Protein AF-0000000087153901 (afdb_homodimer)

Sequence (730 aa):
MIDLRRLDHVTASLGDVVLDPAGWPSFMDQVCTAVGATGAAMLQSDVRTEDIPRTDSITDYFTRIYFPTNLHRTDIRAARGVPLMIAGTTVITDGDLFESEAEMLRDPLYATLGEFGLKWFAGVGFHAGPALWALTIQRSPKEGMFEADEIKALARISGRLTEAATLSTVAGRAALSGVTSALDLIQVAAIAVGRFGAIIGMNSQAEACLGPELAIRNNRLTLRDRQANADLTRLIDQLAHTSDLQPLPSSPIVVRRIDKRPIVIQMQPVLPAARSPFLGARAILLIRDLEGNPAFDQALLAATFELTPAQARLATRLARGDSVEDAAVQAGVALATARNQLKAIFQKTGTHRQAELVALLHKVKMIDLRRLDHVTASLGDVVLDPAGWPSFMDQVCTAVGATGAAMLQSDVRTEDIPRTDSITDYFTRIYFPTNLHRTDIRAARGVPLMIAGTTVITDGDLFESEAEMLRDPLYATLGEFGLKWFAGVGFHAGPALWALTIQRSPKEGMFEADEIKALARISGRLTEAATLSTVAGRAALSGVTSALDLIQVAAIAVGRFGAIIGMNSQAEACLGPELAIRNNRLTLRDRQANADLTRLIDQLAHTSDLQPLPSSPIVVRRIDKRPIVIQMQPVLPAARSPFLGARAILLIRDLEGNPAFDQALLAATFELTPAQARLATRLARGDSVEDAAVQAGVALATARNQLKAIFQKTGTHRQAELVALLHKVK

Nearest PDB structures (foldseek):
  7dwm-assembly1_A  TM=3.932E-01  e=4.655E-05  Hapunavirus VP882
  3p7n-assembly2_B  TM=3.326E-01  e=1.677E-04  Erythrobacter litoralis HTCC2594
  3qp5-assembly2_D  TM=5.083E-01  e=2.971E-02  Chromobacterium violaceum
  3qp5-assembly1_B  TM=5.004E-01  e=3.647E-02  Chromobacterium violaceum
  4r70-assembly1_B  TM=3.795E-01  e=4.041E-02  Rhodopseudomonas palustris CGA009

Secondary structure (DSSP, 8-state):
---HHHHHHHHHTHHHHHS-TTHHHHHHHHHHHHHT-SEEEEEESS---TT--B-GGGHHHIIIIITTTTGGGS-HHHHHHHHHHHTT-SEEEHHHH-S-HHHHHHSHHHHHHGGGT--EEEEEEEEETTEEEEEEEEE-TTT-PPPHHHHHHHHHHHHHHHHHHHHHHHHHHHHHHHHHHHHHHTT-EEEEEETTSBEEEE-HHHHHH-SSSEEEETTEEEESSHHHHHHHHHHHHHHHHS-TTSPPP-PPEEE--SSSPPEEEEEEEPPGGG--TTT-EEEEEEEEETTSPPPP-HHHHHHHHT--HHHHHHHHHHHTT--HHHHHHHHT--HHHHHHHHHHHHHHHT--SHHHHHHHHHHH-/---HHHHHHHHHTHHHHHS-TTHHHHHHHHHHHHHT-SEEEEEESS---TT--B-GGGHHHIIIIITTTTGGGS-HHHHHHHHHHHTT-SEEEHHHH-S-HHHHHHSHHHHHHGGGT--EEEEEEEEETTEEEEEEEEE-TTT-PPPHHHHHHHHHHHHHHHHHHHHHHHHHHHHHHHHHHHHHHTT-EEEEEETTSBEEEE-HHHHHH-SSSEEEETTEEEESSHHHHHHHHHHHHHHHHS-TTSPPP-PPEEE--SSSPPEEEEEEEPPGGG--TTT-EEEEEEEEETTS-PPP-HHHHHHHHT--HHHHHHHHHHHTT--HHHHHHHHT--HHHHHHHHHHHHHHHT--SHHHHHHHHHHH-

pLDDT: mean 89.73, std 8.08, range [58.38, 97.88]

Structure (mmCIF, N/CA/C/O backbone):
data_AF-0000000087153901-model_v1
#
loop_
_entity.id
_entity.type
_entity.pdbx_description
1 polymer 'HTH luxR-type domain-containing protein'
#
loop_
_atom_site.group_PDB
_atom_site.id
_atom_site.type_symbol
_atom_site.label_atom_id
_atom_site.label_alt_id
_atom_site.label_comp_id
_atom_site.label_asym_id
_atom_site.label_entity_id
_atom_site.label_seq_id
_atom_site.pdbx_PDB_ins_code
_atom_site.Cartn_x
_atom_site.Cartn_y
_atom_site.Cartn_z
_atom_site.occupancy
_atom_site.B_iso_or_equiv
_atom_site.auth_seq_id
_atom_site.auth_comp_id
_atom_site.auth_asym_id
_atom_site.auth_atom_id
_atom_site.pdbx_PDB_model_num
ATOM 1 N N . MET A 1 1 ? 35.969 -23.047 -0.245 1 71.69 1 MET A N 1
ATOM 2 C CA . MET A 1 1 ? 35.125 -24.094 -0.832 1 71.69 1 MET A CA 1
ATOM 3 C C . MET A 1 1 ? 33.656 -23.766 -0.67 1 71.69 1 MET A C 1
ATOM 5 O O . MET A 1 1 ? 33.25 -23.156 0.326 1 71.69 1 MET A O 1
ATOM 9 N N . ILE A 1 2 ? 33 -23.953 -1.735 1 83.88 2 ILE A N 1
ATOM 10 C CA . ILE A 1 2 ? 31.578 -23.656 -1.768 1 83.88 2 ILE A CA 1
ATOM 11 C C . ILE A 1 2 ? 30.828 -24.594 -0.84 1 83.88 2 ILE A C 1
ATOM 13 O O . ILE A 1 2 ? 31.125 -25.797 -0.781 1 83.88 2 ILE A O 1
ATOM 17 N N . ASP A 1 3 ? 30.141 -24.125 0.09 1 89.25 3 ASP A N 1
ATOM 18 C CA . ASP A 1 3 ? 29.203 -24.875 0.924 1 89.25 3 ASP A CA 1
ATOM 19 C C . ASP A 1 3 ? 27.812 -24.953 0.268 1 89.25 3 ASP A C 1
ATOM 21 O O . ASP A 1 3 ? 26.984 -24.078 0.474 1 89.25 3 ASP A O 1
ATOM 25 N N . LEU A 1 4 ? 27.562 -26.047 -0.431 1 86.19 4 LEU A N 1
ATOM 26 C CA . LEU A 1 4 ? 26.359 -26.188 -1.247 1 86.19 4 LEU A CA 1
ATOM 27 C C . LEU A 1 4 ? 25.109 -26.25 -0.373 1 86.19 4 LEU A C 1
ATOM 29 O O . LEU A 1 4 ? 24.062 -25.719 -0.75 1 86.19 4 LEU A O 1
ATOM 33 N N . ARG A 1 5 ? 25.25 -26.891 0.709 1 84.31 5 ARG A N 1
ATOM 34 C CA . ARG A 1 5 ? 24.109 -26.984 1.618 1 84.31 5 ARG A CA 1
ATOM 35 C C . ARG A 1 5 ? 23.688 -25.625 2.129 1 84.31 5 ARG A C 1
ATOM 37 O O . ARG A 1 5 ? 22.5 -25.312 2.191 1 84.31 5 ARG A O 1
ATOM 44 N N . ARG A 1 6 ? 24.656 -24.969 2.516 1 87.62 6 ARG A N 1
ATOM 45 C CA . ARG A 1 6 ? 24.375 -23.609 2.994 1 87.62 6 ARG A CA 1
ATOM 46 C C . ARG A 1 6 ? 23.766 -22.75 1.892 1 87.62 6 ARG A C 1
ATOM 48 O O . ARG A 1 6 ? 22.844 -21.969 2.145 1 87.62 6 ARG A O 1
ATOM 55 N N . LEU A 1 7 ? 24.25 -22.906 0.725 1 87.94 7 LEU A N 1
ATOM 56 C CA . LEU A 1 7 ? 23.75 -22.125 -0.398 1 87.94 7 LEU A CA 1
ATOM 57 C C . LEU A 1 7 ? 22.281 -22.469 -0.684 1 87.94 7 LEU A C 1
ATOM 59 O O . LEU A 1 7 ? 21.469 -21.578 -0.912 1 87.94 7 LEU A O 1
ATOM 63 N N . ASP A 1 8 ? 22.031 -23.734 -0.591 1 84.06 8 ASP A N 1
ATOM 64 C CA . ASP A 1 8 ? 20.656 -24.188 -0.802 1 84.06 8 ASP A CA 1
ATOM 65 C C . ASP A 1 8 ? 19.719 -23.625 0.273 1 84.06 8 ASP A C 1
ATOM 67 O O . ASP A 1 8 ? 18.594 -23.203 -0.025 1 84.06 8 ASP A O 1
ATOM 71 N N . HIS A 1 9 ? 20.188 -23.641 1.447 1 82.81 9 HIS A N 1
ATOM 72 C CA . HIS A 1 9 ? 19.406 -23.109 2.564 1 82.81 9 HIS A CA 1
ATOM 73 C C . HIS A 1 9 ? 19.125 -21.625 2.396 1 82.81 9 HIS A C 1
ATOM 75 O O . HIS A 1 9 ? 18 -21.172 2.602 1 82.81 9 HIS A O 1
ATOM 81 N N . VAL A 1 10 ? 20.109 -20.938 2.02 1 85.81 10 VAL A N 1
ATOM 82 C CA . VAL A 1 10 ? 19.969 -19.484 1.846 1 85.81 10 VAL A CA 1
ATOM 83 C C . VAL A 1 10 ? 19 -19.188 0.701 1 85.81 10 VAL A C 1
ATOM 85 O O . VAL A 1 10 ? 18.172 -18.297 0.799 1 85.81 10 VAL A O 1
ATOM 88 N N . THR A 1 11 ? 19.078 -19.969 -0.305 1 83.62 11 THR A N 1
ATOM 89 C CA . THR A 1 11 ? 18.203 -19.781 -1.466 1 83.62 11 THR A CA 1
ATOM 90 C C . THR A 1 11 ? 16.75 -20.047 -1.107 1 83.62 11 THR A C 1
ATOM 92 O O . THR A 1 11 ? 15.852 -19.359 -1.578 1 83.62 11 THR A O 1
ATOM 95 N N . ALA A 1 12 ? 16.641 -20.969 -0.243 1 75.62 12 ALA A N 1
ATOM 96 C CA . ALA A 1 12 ? 15.289 -21.312 0.2 1 75.62 12 ALA A CA 1
ATOM 97 C C . ALA A 1 12 ? 14.672 -20.188 1.026 1 75.62 12 ALA A C 1
ATOM 99 O O . ALA A 1 12 ? 13.445 -20.047 1.067 1 75.62 12 ALA A O 1
ATOM 100 N N . SER A 1 13 ? 15.477 -19.344 1.593 1 78.19 13 SER A N 1
ATOM 101 C CA . SER A 1 13 ? 15 -18.297 2.479 1 78.19 13 SER A CA 1
ATOM 102 C C . SER A 1 13 ? 14.633 -17.031 1.693 1 78.19 13 SER A C 1
ATOM 104 O O . SER A 1 13 ? 14.164 -16.047 2.27 1 78.19 13 SER A O 1
ATOM 106 N N . LEU A 1 14 ? 14.797 -17.062 0.43 1 80.38 14 LEU A N 1
ATOM 107 C CA . LEU A 1 14 ? 14.531 -15.898 -0.416 1 80.38 14 LEU A CA 1
ATOM 108 C C . LEU A 1 14 ? 13.07 -15.469 -0.297 1 80.38 14 LEU A C 1
ATOM 110 O O . LEU A 1 14 ? 12.758 -14.289 -0.449 1 80.38 14 LEU A O 1
ATOM 114 N N . GLY A 1 15 ? 12.203 -16.391 -0.032 1 71.12 15 GLY A N 1
ATOM 115 C CA . GLY A 1 15 ? 10.797 -16.062 0.14 1 71.12 15 GLY A CA 1
ATOM 116 C C . GLY A 1 15 ? 10.547 -15.07 1.255 1 71.12 15 GLY A C 1
ATOM 117 O O . GLY A 1 15 ? 9.688 -14.195 1.133 1 71.12 15 GLY A O 1
ATOM 118 N N . ASP A 1 16 ? 11.43 -15.078 2.256 1 71.06 16 ASP A N 1
ATOM 119 C CA . ASP A 1 16 ? 11.258 -14.227 3.432 1 71.06 16 ASP A CA 1
ATOM 120 C C . ASP A 1 16 ? 11.656 -12.781 3.125 1 71.06 16 ASP A C 1
ATOM 122 O O . ASP A 1 16 ? 11.164 -11.852 3.76 1 71.06 16 ASP A O 1
ATOM 126 N N . VAL A 1 17 ? 12.492 -12.633 2.197 1 77.62 17 VAL A N 1
ATOM 127 C CA . VAL A 1 17 ? 13.039 -11.305 1.948 1 77.62 17 VAL A CA 1
ATOM 128 C C . VAL A 1 17 ? 12.156 -10.555 0.957 1 77.62 17 VAL A C 1
ATOM 130 O O . VAL A 1 17 ? 12.266 -9.336 0.811 1 77.62 17 VAL A O 1
ATOM 133 N N . VAL A 1 18 ? 11.234 -11.258 0.365 1 75.25 18 VAL A N 1
ATOM 134 C CA . VAL A 1 18 ? 10.344 -10.648 -0.614 1 75.25 18 VAL A CA 1
ATOM 135 C C . VAL A 1 18 ? 9.531 -9.531 0.046 1 75.25 18 VAL A C 1
ATOM 137 O O . VAL A 1 18 ? 9.391 -8.445 -0.517 1 75.25 18 VAL A O 1
ATOM 140 N N . LEU A 1 19 ? 9.102 -9.781 1.232 1 71 19 LEU A N 1
ATOM 141 C CA . LEU A 1 19 ? 8.203 -8.82 1.868 1 71 19 LEU A CA 1
ATOM 142 C C . LEU A 1 19 ? 8.969 -7.871 2.779 1 71 19 LEU A C 1
ATOM 144 O O . LEU A 1 19 ? 8.391 -6.938 3.34 1 71 19 LEU A O 1
ATOM 148 N N . ASP A 1 20 ? 10.273 -8.172 2.9 1 75.5 20 ASP A N 1
ATOM 149 C CA . ASP A 1 20 ? 11.117 -7.312 3.723 1 75.5 20 ASP A CA 1
ATOM 150 C C . ASP A 1 20 ? 12.391 -6.914 2.977 1 75.5 20 ASP A C 1
ATOM 152 O O . ASP A 1 20 ? 13.414 -7.59 3.088 1 75.5 20 ASP A O 1
ATOM 156 N N . PRO A 1 21 ? 12.344 -5.852 2.408 1 71.31 21 PRO A N 1
ATOM 157 C CA . PRO A 1 21 ? 13.492 -5.426 1.606 1 71.31 21 PRO A CA 1
ATOM 158 C C . PRO A 1 21 ? 14.773 -5.305 2.43 1 71.31 21 PRO A C 1
ATOM 160 O O . PRO A 1 21 ? 15.875 -5.406 1.883 1 71.31 21 PRO A O 1
ATOM 163 N N . ALA A 1 22 ? 14.625 -5.145 3.686 1 74.56 22 ALA A N 1
ATOM 164 C CA . ALA A 1 22 ? 15.797 -4.984 4.539 1 74.56 22 ALA A CA 1
ATOM 165 C C . ALA A 1 22 ? 16.562 -6.293 4.668 1 74.56 22 ALA A C 1
ATOM 167 O O . ALA A 1 22 ? 17.719 -6.305 5.121 1 74.56 22 ALA A O 1
ATOM 168 N N . GLY A 1 23 ? 16 -7.32 4.227 1 82 23 GLY A N 1
ATOM 169 C CA . GLY A 1 23 ? 16.625 -8.625 4.352 1 82 23 GLY A CA 1
ATOM 170 C C . GLY A 1 23 ? 17.594 -8.938 3.229 1 82 23 GLY A C 1
ATOM 171 O O . GLY A 1 23 ? 18.375 -9.883 3.32 1 82 23 GLY A O 1
ATOM 172 N N . TRP A 1 24 ? 17.656 -8.172 2.203 1 85 24 TRP A N 1
ATOM 173 C CA . TRP A 1 24 ? 18.453 -8.484 1.013 1 85 24 TRP A CA 1
ATOM 174 C C . TRP A 1 24 ? 19.938 -8.445 1.316 1 85 24 TRP A C 1
ATOM 176 O O . TRP A 1 24 ? 20.688 -9.344 0.926 1 85 24 TRP A O 1
ATOM 186 N N . PRO A 1 25 ? 20.438 -7.43 2.092 1 85.81 25 PRO A N 1
ATOM 187 C CA . PRO A 1 25 ? 21.859 -7.457 2.436 1 85.81 25 PRO A CA 1
ATOM 188 C C . PRO A 1 25 ? 22.25 -8.703 3.225 1 85.81 25 PRO A C 1
ATOM 190 O O . PRO A 1 25 ? 23.297 -9.305 2.961 1 85.81 25 PRO A O 1
ATOM 193 N N . SER A 1 26 ? 21.375 -9.047 4.141 1 88.38 26 SER A N 1
ATOM 194 C CA . SER A 1 26 ? 21.641 -10.25 4.922 1 88.38 26 SER A CA 1
ATOM 195 C C . SER A 1 26 ? 21.641 -11.492 4.035 1 88.38 26 SER A C 1
ATOM 197 O O . SER A 1 26 ? 22.469 -12.391 4.223 1 88.38 26 SER A O 1
ATOM 199 N N . PHE A 1 27 ? 20.797 -11.539 3.125 1 91.38 27 PHE A N 1
ATOM 200 C CA . PHE A 1 27 ? 20.781 -12.625 2.152 1 91.38 27 PHE A CA 1
ATOM 201 C C . PHE A 1 27 ? 22.094 -12.688 1.384 1 91.38 27 PHE A C 1
ATOM 203 O O . PHE A 1 27 ? 22.688 -13.758 1.256 1 91.38 27 PHE A O 1
ATOM 210 N N . MET A 1 28 ? 22.516 -11.602 0.914 1 93.94 28 MET A N 1
ATOM 211 C CA . MET A 1 28 ? 23.766 -11.547 0.146 1 93.94 28 MET A CA 1
ATOM 212 C C . MET A 1 28 ? 24.953 -11.961 1.005 1 93.94 28 MET A C 1
ATOM 214 O O . MET A 1 28 ? 25.859 -12.641 0.529 1 93.94 28 MET A O 1
ATOM 218 N N . ASP A 1 29 ? 24.891 -11.547 2.244 1 94.69 29 ASP A N 1
ATOM 219 C CA . ASP A 1 29 ? 25.938 -11.961 3.168 1 94.69 29 ASP A CA 1
ATOM 220 C C . ASP A 1 29 ? 26 -13.477 3.293 1 94.69 29 ASP A C 1
ATOM 222 O O . ASP A 1 29 ? 27.094 -14.062 3.311 1 94.69 29 ASP A O 1
ATOM 226 N N . GLN A 1 30 ? 24.922 -14.055 3.371 1 93.88 30 GLN A N 1
ATOM 227 C CA . GLN A 1 30 ? 24.859 -15.508 3.516 1 93.88 30 GLN A CA 1
ATOM 228 C C . GLN A 1 30 ? 25.328 -16.203 2.246 1 93.88 30 GLN A C 1
ATOM 230 O O . GLN A 1 30 ? 25.984 -17.25 2.311 1 93.88 30 GLN A O 1
ATOM 235 N N . VAL A 1 31 ? 24.984 -15.664 1.104 1 94.44 31 VAL A N 1
ATOM 236 C CA . VAL A 1 31 ? 25.484 -16.203 -0.156 1 94.44 31 VAL A CA 1
ATOM 237 C C . VAL A 1 31 ? 27.016 -16.125 -0.186 1 94.44 31 VAL A C 1
ATOM 239 O O . VAL A 1 31 ? 27.688 -17.094 -0.529 1 94.44 31 VAL A O 1
ATOM 242 N N . CYS A 1 32 ? 27.516 -14.977 0.198 1 95.62 32 CYS A N 1
ATOM 243 C CA . CYS A 1 32 ? 28.969 -14.781 0.218 1 95.62 32 CYS A CA 1
ATOM 244 C C . CYS A 1 32 ? 29.641 -15.789 1.143 1 95.62 32 CYS A C 1
ATOM 246 O O . CYS A 1 32 ? 30.672 -16.359 0.793 1 95.62 32 CYS A O 1
ATOM 248 N N . THR A 1 33 ? 29.047 -16 2.281 1 95.06 33 THR A N 1
ATOM 249 C CA . THR A 1 33 ? 29.578 -16.969 3.227 1 95.06 33 THR A CA 1
ATOM 250 C C . THR A 1 33 ? 29.562 -18.375 2.623 1 95.06 33 THR A C 1
ATOM 252 O O . THR A 1 33 ? 30.547 -19.125 2.76 1 95.06 33 THR A O 1
ATOM 255 N N . ALA A 1 34 ? 28.594 -18.703 1.934 1 94.56 34 ALA A N 1
ATOM 256 C CA . ALA A 1 34 ? 28.438 -20.031 1.354 1 94.56 34 ALA A CA 1
ATOM 257 C C . ALA A 1 34 ? 29.453 -20.266 0.239 1 94.56 34 ALA A C 1
ATOM 259 O O . ALA A 1 34 ? 29.906 -21.406 0.034 1 94.56 34 ALA A O 1
ATOM 260 N N . VAL A 1 35 ? 29.828 -19.203 -0.464 1 94.56 35 VAL A N 1
ATOM 261 C CA . VAL A 1 35 ? 30.688 -19.422 -1.63 1 94.56 35 VAL A CA 1
ATOM 262 C C . VAL A 1 35 ? 32.094 -18.906 -1.336 1 94.56 35 VAL A C 1
ATOM 264 O O . VAL A 1 35 ? 32.969 -18.922 -2.215 1 94.56 35 VAL A O 1
ATOM 267 N N . GLY A 1 36 ? 32.312 -18.484 -0.136 1 94.69 36 GLY A N 1
ATOM 268 C CA . GLY A 1 36 ? 33.625 -18 0.249 1 94.69 36 GLY A CA 1
ATOM 269 C C . GLY A 1 36 ? 34.031 -16.719 -0.444 1 94.69 36 GLY A C 1
ATOM 270 O O . GLY A 1 36 ? 35.094 -16.625 -1.042 1 94.69 36 GLY A O 1
ATOM 271 N N . ALA A 1 37 ? 33.188 -15.734 -0.387 1 97.06 37 ALA A N 1
ATOM 272 C CA . ALA A 1 37 ? 33.438 -14.438 -1.028 1 97.06 37 ALA A CA 1
ATOM 273 C C . ALA A 1 37 ? 33.406 -13.305 -0.008 1 97.06 37 ALA A C 1
ATOM 275 O O . ALA A 1 37 ? 32.812 -13.445 1.066 1 97.06 37 ALA A O 1
ATOM 276 N N . THR A 1 38 ? 33.969 -12.234 -0.303 1 97.12 38 THR A N 1
ATOM 277 C CA . THR A 1 38 ? 34.125 -11.086 0.582 1 97.12 38 THR A CA 1
ATOM 278 C C . THR A 1 38 ? 32.812 -10.289 0.646 1 97.12 38 THR A C 1
ATOM 280 O O . THR A 1 38 ? 32.406 -9.836 1.719 1 97.12 38 THR A O 1
ATOM 283 N N . GLY A 1 39 ? 32.188 -10.086 -0.487 1 97.25 39 GLY A N 1
ATOM 284 C CA . GLY A 1 39 ? 31 -9.273 -0.501 1 97.25 39 GLY A CA 1
ATOM 285 C C . GLY A 1 39 ? 30.234 -9.359 -1.811 1 97.25 39 GLY A C 1
ATOM 286 O O . GLY A 1 39 ? 30.672 -10.031 -2.746 1 97.25 39 GLY A O 1
ATOM 287 N N . ALA A 1 40 ? 29.062 -8.703 -1.792 1 97.06 40 ALA A N 1
ATOM 288 C CA . ALA A 1 40 ? 28.203 -8.766 -2.971 1 97.06 40 ALA A CA 1
ATOM 289 C C . ALA A 1 40 ? 27.344 -7.5 -3.092 1 97.06 40 ALA A C 1
ATOM 291 O O . ALA A 1 40 ? 27.172 -6.762 -2.115 1 97.06 40 ALA A O 1
ATOM 292 N N . ALA A 1 41 ? 26.906 -7.207 -4.285 1 94 41 ALA A N 1
ATOM 293 C CA . ALA A 1 41 ? 25.969 -6.125 -4.602 1 94 41 ALA A CA 1
ATOM 294 C C . ALA A 1 41 ? 25.031 -6.523 -5.727 1 94 41 ALA A C 1
ATOM 296 O O . ALA A 1 41 ? 25.328 -7.426 -6.512 1 94 41 ALA A O 1
ATOM 297 N N . MET A 1 42 ? 23.906 -5.953 -5.758 1 92.31 42 MET A N 1
ATOM 298 C CA . MET A 1 42 ? 22.984 -6.141 -6.867 1 92.31 42 MET A CA 1
ATOM 299 C C . MET A 1 42 ? 22.953 -4.906 -7.766 1 92.31 42 MET A C 1
ATOM 301 O O . MET A 1 42 ? 22.641 -3.807 -7.305 1 92.31 42 MET A O 1
ATOM 305 N N . LEU A 1 43 ? 23.266 -5.121 -8.992 1 91.44 43 LEU A N 1
ATOM 306 C CA . LEU A 1 43 ? 23.328 -4.02 -9.945 1 91.44 43 LEU A CA 1
ATOM 307 C C . LEU A 1 43 ? 22.375 -4.246 -11.109 1 91.44 43 LEU A C 1
ATOM 309 O O . LEU A 1 43 ? 22.328 -5.348 -11.664 1 91.44 43 LEU A O 1
ATOM 313 N N . GLN A 1 44 ? 21.609 -3.223 -11.43 1 87.81 44 GLN A N 1
ATOM 314 C CA . GLN A 1 44 ? 20.797 -3.287 -12.633 1 87.81 44 GLN A CA 1
ATOM 315 C C . GLN A 1 44 ? 21.641 -3.109 -13.883 1 87.81 44 GLN A C 1
ATOM 317 O O . GLN A 1 44 ? 22.672 -2.422 -13.859 1 87.81 44 GLN A O 1
ATOM 322 N N . SER A 1 45 ? 21.172 -3.67 -14.922 1 84.56 45 SER A N 1
ATOM 323 C CA . SER A 1 45 ? 21.984 -3.705 -16.141 1 84.56 45 SER A CA 1
ATOM 324 C C . SER A 1 45 ? 22.109 -2.318 -16.766 1 84.56 45 SER A C 1
ATOM 326 O O . SER A 1 45 ? 23.172 -1.949 -17.266 1 84.56 45 SER A O 1
ATOM 328 N N . ASP A 1 46 ? 21.062 -1.591 -16.672 1 74.94 46 ASP A N 1
ATOM 329 C CA . ASP A 1 46 ? 21.031 -0.343 -17.422 1 74.94 46 ASP A CA 1
ATOM 330 C C . ASP A 1 46 ? 21.234 0.86 -16.516 1 74.94 46 ASP A C 1
ATOM 332 O O . ASP A 1 46 ? 21.906 1.823 -16.891 1 74.94 46 ASP A O 1
ATOM 336 N N . VAL A 1 47 ? 20.609 0.889 -15.414 1 69.62 47 VAL A N 1
ATOM 337 C CA . VAL A 1 47 ? 20.672 2.039 -14.516 1 69.62 47 VAL A CA 1
ATOM 338 C C . VAL A 1 47 ? 21.156 1.589 -13.133 1 69.62 47 VAL A C 1
ATOM 340 O O . VAL A 1 47 ? 20.562 0.695 -12.523 1 69.62 47 VAL A O 1
ATOM 343 N N . ARG A 1 48 ? 22.281 2.172 -12.719 1 74.38 48 ARG A N 1
ATOM 344 C CA . ARG A 1 48 ? 22.844 1.859 -11.414 1 74.38 48 ARG A CA 1
ATOM 345 C C . ARG A 1 48 ? 22.906 3.102 -10.531 1 74.38 48 ARG A C 1
ATOM 347 O O . ARG A 1 48 ? 23.469 4.125 -10.922 1 74.38 48 ARG A O 1
ATOM 354 N N . THR A 1 49 ? 22.141 2.9 -9.445 1 69.06 49 THR A N 1
ATOM 355 C CA . THR A 1 49 ? 22.109 4.012 -8.5 1 69.06 49 THR A CA 1
ATOM 356 C C . THR A 1 49 ? 22.797 3.639 -7.195 1 69.06 49 THR A C 1
ATOM 358 O O . THR A 1 49 ? 23.109 2.467 -6.965 1 69.06 49 THR A O 1
ATOM 361 N N . GLU A 1 50 ? 23.172 4.621 -6.465 1 70.25 50 GLU A N 1
ATOM 362 C CA . GLU A 1 50 ? 23.953 4.43 -5.25 1 70.25 50 GLU A CA 1
ATOM 363 C C . GLU A 1 50 ? 23.188 3.621 -4.215 1 70.25 50 GLU A C 1
ATOM 365 O O . GLU A 1 50 ? 23.766 3.096 -3.264 1 70.25 50 GLU A O 1
ATOM 370 N N . ASP A 1 51 ? 21.906 3.414 -4.375 1 67.75 51 ASP A N 1
ATOM 371 C CA . ASP A 1 51 ? 21.078 2.746 -3.371 1 67.75 51 ASP A CA 1
ATOM 372 C C . ASP A 1 51 ? 20.969 1.251 -3.662 1 67.75 51 ASP A C 1
ATOM 374 O O . ASP A 1 51 ? 20.125 0.565 -3.084 1 67.75 51 ASP A O 1
ATOM 378 N N . ILE A 1 52 ? 21.844 0.812 -4.387 1 75.56 52 ILE A N 1
ATOM 379 C CA . ILE A 1 52 ? 21.812 -0.618 -4.676 1 75.56 52 ILE A CA 1
ATOM 380 C C . ILE A 1 52 ? 22.062 -1.408 -3.395 1 75.56 52 ILE A C 1
ATOM 382 O O . ILE A 1 52 ? 22.859 -0.984 -2.541 1 75.56 52 ILE A O 1
ATOM 386 N N . PRO A 1 53 ? 21.359 -2.504 -3.275 1 80.5 53 PRO A N 1
ATOM 387 C CA . PRO A 1 53 ? 21.688 -3.369 -2.139 1 80.5 53 PRO A CA 1
ATOM 388 C C . PRO A 1 53 ? 23.094 -3.951 -2.219 1 80.5 53 PRO A C 1
ATOM 390 O O . PRO A 1 53 ? 23.547 -4.352 -3.297 1 80.5 53 PRO A O 1
ATOM 393 N N . ARG A 1 54 ? 23.75 -3.891 -1.115 1 89.38 54 ARG A N 1
ATOM 394 C CA . ARG A 1 54 ? 25.094 -4.441 -1.054 1 89.38 54 ARG A CA 1
ATOM 395 C C . ARG A 1 54 ? 25.453 -4.855 0.369 1 89.38 54 ARG A C 1
ATOM 397 O O . ARG A 1 54 ? 24.797 -4.438 1.326 1 89.38 54 ARG A O 1
ATOM 404 N N . THR A 1 55 ? 26.391 -5.664 0.437 1 93.19 55 THR A N 1
ATOM 405 C CA . THR A 1 55 ? 26.906 -6.062 1.746 1 93.19 55 THR A CA 1
ATOM 406 C C . THR A 1 55 ? 27.797 -4.973 2.334 1 93.19 55 THR A C 1
ATOM 408 O O . THR A 1 55 ? 28.406 -4.195 1.596 1 93.19 55 THR A O 1
ATOM 411 N N . ASP A 1 56 ? 27.859 -4.953 3.598 1 90.12 56 ASP A N 1
ATOM 412 C CA . ASP A 1 56 ? 28.656 -3.947 4.285 1 90.12 56 ASP A CA 1
ATOM 413 C C . ASP A 1 56 ? 30.125 -4.062 3.9 1 90.12 56 ASP A C 1
ATOM 415 O O . ASP A 1 56 ? 30.828 -3.053 3.799 1 90.12 56 ASP A O 1
ATOM 419 N N . SER A 1 57 ? 30.547 -5.191 3.699 1 93.75 57 SER A N 1
ATOM 420 C CA . SER A 1 57 ? 31.953 -5.512 3.484 1 93.75 57 SER A CA 1
ATOM 421 C C . SER A 1 57 ? 32.5 -4.82 2.236 1 93.75 57 SER A C 1
ATOM 423 O O . SER A 1 57 ? 33.719 -4.652 2.092 1 93.75 57 SER A O 1
ATOM 425 N N . ILE A 1 58 ? 31.594 -4.387 1.357 1 94.31 58 ILE A N 1
ATOM 426 C CA . ILE A 1 58 ? 32.094 -3.779 0.137 1 94.31 58 ILE A CA 1
ATOM 427 C C . ILE A 1 58 ? 31.484 -2.396 -0.054 1 94.31 58 ILE A C 1
ATOM 429 O O . ILE A 1 58 ? 31.609 -1.798 -1.125 1 94.31 58 ILE A O 1
ATOM 433 N N . THR A 1 59 ? 30.844 -1.939 0.9 1 90.62 59 THR A N 1
ATOM 434 C CA . THR A 1 59 ? 30.156 -0.653 0.83 1 90.62 59 THR A CA 1
ATOM 435 C C . THR A 1 59 ? 31.156 0.477 0.583 1 90.62 59 THR A C 1
ATOM 437 O O . THR A 1 59 ? 30.875 1.391 -0.198 1 90.62 59 THR A O 1
ATOM 440 N N . ASP A 1 60 ? 32.312 0.375 1.23 1 91.19 60 ASP A N 1
ATOM 441 C CA . ASP A 1 60 ? 33.312 1.424 1.107 1 91.19 60 ASP A CA 1
ATOM 442 C C . ASP A 1 60 ? 33.781 1.58 -0.342 1 91.19 60 ASP A C 1
ATOM 444 O O . ASP A 1 60 ? 34 2.697 -0.811 1 91.19 60 ASP A O 1
ATOM 448 N N . TYR A 1 61 ? 33.938 0.542 -1.035 1 93.62 61 TYR A N 1
ATOM 449 C CA . TYR A 1 61 ? 34.375 0.621 -2.428 1 93.62 61 TYR A CA 1
ATOM 450 C C . TYR A 1 61 ? 33.344 1.386 -3.266 1 93.62 61 TYR A C 1
ATOM 452 O O . TYR A 1 61 ? 33.719 2.25 -4.066 1 93.62 61 TYR A O 1
ATOM 460 N N . PHE A 1 62 ? 32.094 1.06 -3.102 1 90 62 PHE A N 1
ATOM 461 C CA . PHE A 1 62 ? 31.047 1.671 -3.902 1 90 62 PHE A CA 1
ATOM 462 C C . PHE A 1 62 ? 30.891 3.145 -3.547 1 90 62 PHE A C 1
ATOM 464 O O . PHE A 1 62 ? 30.703 3.984 -4.43 1 90 62 PHE A O 1
ATOM 471 N N . THR A 1 63 ? 31.016 3.455 -2.248 1 85.94 63 THR A N 1
ATOM 472 C CA . THR A 1 63 ? 30.75 4.809 -1.779 1 85.94 63 THR A CA 1
ATOM 473 C C . THR A 1 63 ? 31.953 5.715 -2.037 1 85.94 63 THR A C 1
ATOM 475 O O . THR A 1 63 ? 31.797 6.922 -2.242 1 85.94 63 THR A O 1
ATOM 478 N N . ARG A 1 64 ? 33.125 5.195 -2.119 1 90.25 64 ARG A N 1
ATOM 479 C CA . ARG A 1 64 ? 34.312 6.02 -2.215 1 90.25 64 ARG A CA 1
ATOM 480 C C . ARG A 1 64 ? 34.875 6.031 -3.641 1 90.25 64 ARG A C 1
ATOM 482 O O . ARG A 1 64 ? 35.531 6.984 -4.047 1 90.25 64 ARG A O 1
ATOM 489 N N . ILE A 1 65 ? 34.5 5.004 -4.387 1 93.44 65 ILE A N 1
ATOM 490 C CA . ILE A 1 65 ? 35.188 4.902 -5.672 1 93.44 65 ILE A CA 1
ATOM 491 C C . ILE A 1 65 ? 34.156 4.699 -6.785 1 93.44 65 ILE A C 1
ATOM 493 O O . ILE A 1 65 ? 33.969 5.559 -7.648 1 93.44 65 ILE A O 1
ATOM 497 N N . TYR A 1 66 ? 33.375 3.658 -6.754 1 92.56 66 TYR A N 1
ATOM 498 C CA . TYR A 1 66 ? 32.562 3.184 -7.863 1 92.56 66 TYR A CA 1
ATOM 499 C C . TYR A 1 66 ? 31.625 4.277 -8.352 1 92.56 66 TYR A C 1
ATOM 501 O O . TYR A 1 66 ? 31.547 4.551 -9.555 1 92.56 66 TYR A O 1
ATOM 509 N N . PHE A 1 67 ? 30.953 4.883 -7.418 1 87.94 67 PHE A N 1
ATOM 510 C CA . PHE A 1 67 ? 29.984 5.879 -7.832 1 87.94 67 PHE A CA 1
ATOM 511 C C . PHE A 1 67 ? 30.625 7.254 -7.957 1 87.94 67 PHE A C 1
ATOM 513 O O . PHE A 1 67 ? 30.484 7.922 -8.984 1 87.94 67 PHE A O 1
ATOM 520 N N . PRO A 1 68 ? 31.422 7.656 -6.965 1 86.81 68 PRO A N 1
ATOM 521 C CA . PRO A 1 68 ? 31.984 9.008 -7.055 1 86.81 68 PRO A CA 1
ATOM 522 C C . PRO A 1 68 ? 32.906 9.188 -8.266 1 86.81 68 PRO A C 1
ATOM 524 O O . PRO A 1 68 ? 33 10.297 -8.805 1 86.81 68 PRO A O 1
ATOM 527 N N . THR A 1 69 ? 33.5 8.203 -8.711 1 91.31 69 THR A N 1
ATOM 528 C CA . THR A 1 69 ? 34.406 8.328 -9.844 1 91.31 69 THR A CA 1
ATOM 529 C C . THR A 1 69 ? 33.719 7.918 -11.141 1 91.31 69 THR A C 1
ATOM 531 O O . THR A 1 69 ? 34.375 7.746 -12.172 1 91.31 69 THR A O 1
ATOM 534 N N . ASN A 1 70 ? 32.438 7.602 -11.125 1 89.38 70 ASN A N 1
ATOM 535 C CA . ASN A 1 70 ? 31.531 7.336 -12.25 1 89.38 70 ASN A CA 1
ATOM 536 C C . ASN A 1 70 ? 31.891 6.023 -12.945 1 89.38 70 ASN A C 1
ATOM 538 O O . ASN A 1 70 ? 31.734 5.898 -14.156 1 89.38 70 ASN A O 1
ATOM 542 N N . LEU A 1 71 ? 32.438 5.145 -12.281 1 92.25 71 LEU A N 1
ATOM 543 C CA . LEU A 1 71 ? 32.75 3.84 -12.859 1 92.25 71 LEU A CA 1
ATOM 544 C C . LEU A 1 71 ? 31.469 3.107 -13.258 1 92.25 71 LEU A C 1
ATOM 546 O O . LEU A 1 71 ? 31.484 2.24 -14.133 1 92.25 71 LEU A O 1
ATOM 550 N N . HIS A 1 72 ? 30.344 3.416 -12.625 1 89.44 72 HIS A N 1
ATOM 551 C CA . HIS A 1 72 ? 29.062 2.777 -12.93 1 89.44 72 HIS A CA 1
ATOM 552 C C . HIS A 1 72 ? 28.625 3.094 -14.352 1 89.44 72 HIS A C 1
ATOM 554 O O . HIS A 1 72 ? 27.797 2.379 -14.922 1 89.44 72 HIS A O 1
ATOM 560 N N . ARG A 1 73 ? 29.172 4.078 -14.938 1 87.12 73 ARG A N 1
ATOM 561 C CA . ARG A 1 73 ? 28.812 4.48 -16.297 1 87.12 73 ARG A CA 1
ATOM 562 C C . ARG A 1 73 ? 29.641 3.729 -17.328 1 87.12 73 ARG A C 1
ATOM 564 O O . ARG A 1 73 ? 29.219 3.564 -18.469 1 87.12 73 ARG A O 1
ATOM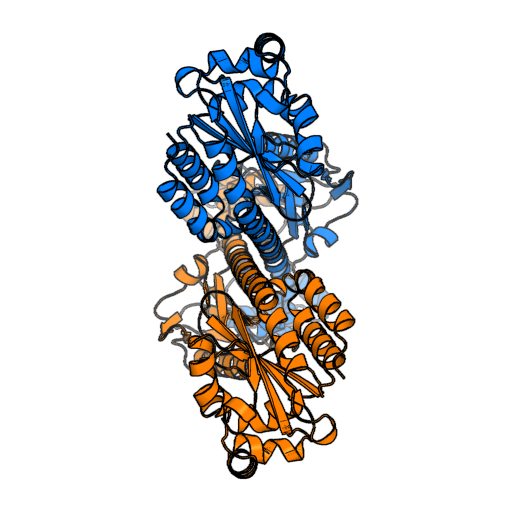 571 N N . THR A 1 74 ? 30.797 3.342 -16.906 1 89.12 74 THR A N 1
ATOM 572 C CA . THR A 1 74 ? 31.719 2.686 -17.844 1 89.12 74 THR A CA 1
ATOM 573 C C . THR A 1 74 ? 32.094 1.3 -17.328 1 89.12 74 THR A C 1
ATOM 575 O O . THR A 1 74 ? 33.188 0.791 -17.641 1 89.12 74 THR A O 1
ATOM 578 N N . ASP A 1 75 ? 31.312 0.732 -16.547 1 93.44 75 ASP A N 1
ATOM 579 C CA . ASP A 1 75 ? 31.562 -0.56 -15.922 1 93.44 75 ASP A CA 1
ATOM 580 C C . ASP A 1 75 ? 31.781 -1.646 -16.969 1 93.44 75 ASP A C 1
ATOM 582 O O . ASP A 1 75 ? 30.828 -2.102 -17.609 1 93.44 75 ASP A O 1
ATOM 586 N N . ILE A 1 76 ? 33.062 -2.053 -17.109 1 94.94 76 ILE A N 1
ATOM 587 C CA . ILE A 1 76 ? 33.469 -3.012 -18.141 1 94.94 76 ILE A CA 1
ATOM 588 C C . ILE A 1 76 ? 32.75 -4.34 -17.906 1 94.94 76 ILE A C 1
ATOM 590 O O . ILE A 1 76 ? 32.469 -5.078 -18.859 1 94.94 76 ILE A O 1
ATOM 594 N N . ARG A 1 77 ? 32.469 -4.684 -16.703 1 95.56 77 ARG A N 1
ATOM 595 C CA . ARG A 1 77 ? 31.75 -5.918 -16.391 1 95.56 77 ARG A CA 1
ATOM 596 C C . ARG A 1 77 ? 30.344 -5.887 -16.969 1 95.56 77 ARG A C 1
ATOM 598 O O . ARG A 1 77 ? 29.828 -6.906 -17.422 1 95.56 77 ARG A O 1
ATOM 605 N N . ALA A 1 78 ? 29.719 -4.758 -16.859 1 94.19 78 ALA A N 1
ATOM 606 C CA . ALA A 1 78 ? 28.406 -4.594 -17.469 1 94.19 78 ALA A CA 1
ATOM 607 C C . ALA A 1 78 ? 28.516 -4.551 -19 1 94.19 78 ALA A C 1
ATOM 609 O O . ALA A 1 78 ? 27.75 -5.211 -19.703 1 94.19 78 ALA A O 1
ATOM 610 N N . ALA A 1 79 ? 29.453 -3.799 -19.5 1 94.5 79 ALA A N 1
ATOM 611 C CA . ALA A 1 79 ? 29.609 -3.604 -20.938 1 94.5 79 ALA A CA 1
ATOM 612 C C . ALA A 1 79 ? 29.828 -4.934 -21.656 1 94.5 79 ALA A C 1
ATOM 614 O O . ALA A 1 79 ? 29.297 -5.164 -22.734 1 94.5 79 ALA A O 1
ATOM 615 N N . ARG A 1 80 ? 30.578 -5.828 -21.109 1 96.5 80 ARG A N 1
ATOM 616 C CA . ARG A 1 80 ? 30.891 -7.102 -21.75 1 96.5 80 ARG A CA 1
ATOM 617 C C . ARG A 1 80 ? 29.984 -8.211 -21.219 1 96.5 80 ARG A C 1
ATOM 619 O O . ARG A 1 80 ? 29.703 -9.18 -21.938 1 96.5 80 ARG A O 1
ATOM 626 N N . GLY A 1 81 ? 29.578 -8.062 -20.047 1 96.31 81 GLY A N 1
ATOM 627 C CA . GLY A 1 81 ? 28.844 -9.133 -19.391 1 96.31 81 GLY A CA 1
ATOM 628 C C . GLY A 1 81 ? 27.375 -9.148 -19.75 1 96.31 81 GLY A C 1
ATOM 629 O O . GLY A 1 81 ? 26.781 -10.211 -19.938 1 96.31 81 GLY A O 1
ATOM 630 N N . VAL A 1 82 ? 26.688 -8.016 -19.828 1 94.81 82 VAL A N 1
ATOM 631 C CA . VAL A 1 82 ? 25.25 -7.91 -20.047 1 94.81 82 VAL A CA 1
ATOM 632 C C . VAL A 1 82 ? 24.875 -8.586 -21.359 1 94.81 82 VAL A C 1
ATOM 634 O O . VAL A 1 82 ? 23.938 -9.383 -21.422 1 94.81 82 VAL A O 1
ATOM 637 N N . PRO A 1 83 ? 25.656 -8.367 -22.438 1 95.56 83 PRO A N 1
ATOM 638 C CA . PRO A 1 83 ? 25.344 -9.07 -23.688 1 95.56 83 PRO A CA 1
ATOM 639 C C . PRO A 1 83 ? 25.406 -10.594 -23.531 1 95.56 83 PRO A C 1
ATOM 641 O O . PRO A 1 83 ? 24.609 -11.305 -24.141 1 95.56 83 PRO A O 1
ATOM 644 N N . LEU A 1 84 ? 26.312 -11.078 -22.781 1 96.44 84 LEU A N 1
ATOM 645 C CA . LEU A 1 84 ? 26.422 -12.516 -22.547 1 96.44 84 LEU A CA 1
ATOM 646 C C . LEU A 1 84 ? 25.219 -13.039 -21.781 1 96.44 84 LEU A C 1
ATOM 648 O O . LEU A 1 84 ? 24.688 -14.109 -22.094 1 96.44 84 LEU A O 1
ATOM 652 N N . MET A 1 85 ? 24.797 -12.281 -20.828 1 95.12 85 MET A N 1
ATOM 653 C CA . MET A 1 85 ? 23.625 -12.688 -20.047 1 95.12 85 MET A CA 1
ATOM 654 C C . MET A 1 85 ? 22.375 -12.688 -20.906 1 95.12 85 MET A C 1
ATOM 656 O O . MET A 1 85 ? 21.547 -13.594 -20.781 1 95.12 85 MET A O 1
ATOM 660 N N . ILE A 1 86 ? 22.234 -11.688 -21.703 1 93.12 86 ILE A N 1
ATOM 661 C CA . ILE A 1 86 ? 21.094 -11.609 -22.609 1 93.12 86 ILE A CA 1
ATOM 662 C C . ILE A 1 86 ? 21.109 -12.812 -23.562 1 93.12 86 ILE A C 1
ATOM 664 O O . ILE A 1 86 ? 20.062 -13.352 -23.906 1 93.12 86 ILE A O 1
ATOM 668 N N . ALA A 1 87 ? 22.312 -13.234 -23.922 1 94.38 87 ALA A N 1
ATOM 669 C CA . ALA A 1 87 ? 22.5 -14.367 -24.828 1 94.38 87 ALA A CA 1
ATOM 670 C C . ALA A 1 87 ? 22.266 -15.688 -24.109 1 94.38 87 ALA A C 1
ATOM 672 O O . ALA A 1 87 ? 22.281 -16.75 -24.719 1 94.38 87 ALA A O 1
ATOM 673 N N . GLY A 1 88 ? 22.062 -15.648 -22.781 1 92.56 88 GLY A N 1
ATOM 674 C CA . GLY A 1 88 ? 21.641 -16.859 -22.109 1 92.56 88 GLY A CA 1
ATOM 675 C C . GLY A 1 88 ? 22.625 -17.328 -21.031 1 92.56 88 GLY A C 1
ATOM 676 O O . GLY A 1 88 ? 22.359 -18.297 -20.328 1 92.56 88 GLY A O 1
ATOM 677 N N . THR A 1 89 ? 23.812 -16.578 -20.953 1 94.94 89 THR A N 1
ATOM 678 C CA . THR A 1 89 ? 24.75 -16.938 -19.906 1 94.94 89 THR A CA 1
ATOM 679 C C . THR A 1 89 ? 24.219 -16.516 -18.531 1 94.94 89 THR A C 1
ATOM 681 O O . THR A 1 89 ? 23.938 -15.344 -18.297 1 94.94 89 THR A O 1
ATOM 684 N N . THR A 1 90 ? 24.156 -17.422 -17.609 1 95.69 90 THR A N 1
ATOM 685 C CA . THR A 1 90 ? 23.547 -17.156 -16.312 1 95.69 90 THR A CA 1
ATOM 686 C C . THR A 1 90 ? 24.562 -16.578 -15.336 1 95.69 90 THR A C 1
ATOM 688 O O . THR A 1 90 ? 24.219 -15.719 -14.523 1 95.69 90 THR A O 1
ATOM 691 N N . VAL A 1 91 ? 25.797 -17.109 -15.422 1 97.88 91 VAL A N 1
ATOM 692 C CA . VAL A 1 91 ? 26.875 -16.641 -14.547 1 97.88 91 VAL A CA 1
ATOM 693 C C . VAL A 1 91 ? 28.078 -16.219 -15.391 1 97.88 91 VAL A C 1
ATOM 695 O O . VAL A 1 91 ? 28.547 -16.984 -16.234 1 97.88 91 VAL A O 1
ATOM 698 N N . ILE A 1 92 ? 28.531 -15.016 -15.164 1 97.56 92 ILE A N 1
ATOM 699 C CA . ILE A 1 92 ? 29.719 -14.539 -15.859 1 97.56 92 ILE A CA 1
ATOM 700 C C . ILE A 1 92 ? 30.859 -14.328 -14.867 1 97.56 92 ILE A C 1
ATOM 702 O O . ILE A 1 92 ? 30.625 -13.914 -13.727 1 97.56 92 ILE A O 1
ATOM 706 N N . THR A 1 93 ? 32 -14.586 -15.25 1 97.69 93 THR A N 1
ATOM 707 C CA . THR A 1 93 ? 33.188 -14.383 -14.445 1 97.69 93 THR A CA 1
ATOM 708 C C . THR A 1 93 ? 34.25 -13.594 -15.227 1 97.69 93 THR A C 1
ATOM 710 O O . THR A 1 93 ? 34.031 -13.258 -16.391 1 97.69 93 THR A O 1
ATOM 713 N N . ASP A 1 94 ? 35.344 -13.289 -14.516 1 97 94 ASP A N 1
ATOM 714 C CA . ASP A 1 94 ? 36.438 -12.57 -15.148 1 97 94 ASP A CA 1
ATOM 715 C C . ASP A 1 94 ? 36.938 -13.312 -16.375 1 97 94 ASP A C 1
ATOM 717 O O . ASP A 1 94 ? 37.312 -12.688 -17.375 1 97 94 ASP A O 1
ATOM 721 N N . GLY A 1 95 ? 36.906 -14.602 -16.297 1 95 95 GLY A N 1
ATOM 722 C CA . GLY A 1 95 ? 37.375 -15.414 -17.406 1 95 95 GLY A CA 1
ATOM 723 C C . GLY A 1 95 ? 36.5 -15.289 -18.656 1 95 95 GLY A C 1
ATOM 724 O O . GLY A 1 95 ? 36.969 -15.547 -19.766 1 95 95 GLY A O 1
ATOM 725 N N . ASP A 1 96 ? 35.312 -14.977 -18.5 1 96.19 96 ASP A N 1
ATOM 726 C CA . ASP A 1 96 ? 34.406 -14.781 -19.625 1 96.19 96 ASP A CA 1
ATOM 727 C C . ASP A 1 96 ? 34.625 -13.414 -20.266 1 96.19 96 ASP A C 1
ATOM 729 O O . ASP A 1 96 ? 34.281 -13.203 -21.422 1 96.19 96 ASP A O 1
ATOM 733 N N . LEU A 1 97 ? 35.219 -12.477 -19.5 1 96.88 97 LEU A N 1
ATOM 734 C CA . LEU A 1 97 ? 35.219 -11.078 -19.906 1 96.88 97 LEU A CA 1
ATOM 735 C C . LEU A 1 97 ? 36.594 -10.68 -20.453 1 96.88 97 LEU A C 1
ATOM 737 O O . LEU A 1 97 ? 36.688 -9.734 -21.25 1 96.88 97 LEU A O 1
ATOM 741 N N . PHE A 1 98 ? 37.594 -11.367 -20.016 1 96.62 98 PHE A N 1
ATOM 742 C CA . PHE A 1 98 ? 38.938 -10.961 -20.391 1 96.62 98 PHE A CA 1
ATOM 743 C C . PHE A 1 98 ? 39.719 -12.148 -20.938 1 96.62 98 PHE A C 1
ATOM 745 O O . PHE A 1 98 ? 39.5 -13.289 -20.531 1 96.62 98 PHE A O 1
ATOM 752 N N . GLU A 1 99 ? 40.656 -11.859 -21.766 1 95.12 99 GLU A N 1
ATOM 753 C CA . GLU A 1 99 ? 41.531 -12.883 -22.359 1 95.12 99 GLU A CA 1
ATOM 754 C C . GLU A 1 99 ? 42.656 -13.242 -21.422 1 95.12 99 GLU A C 1
ATOM 756 O O . GLU A 1 99 ? 43.188 -14.352 -21.469 1 95.12 99 GLU A O 1
ATOM 761 N N . SER A 1 100 ? 43.094 -12.234 -20.656 1 94.81 100 SER A N 1
ATOM 762 C CA . SER A 1 100 ? 44.188 -12.453 -19.719 1 94.81 100 SER A CA 1
ATOM 763 C C . SER A 1 100 ? 44.031 -11.594 -18.469 1 94.81 100 SER A C 1
ATOM 765 O O . SER A 1 100 ? 43.281 -10.594 -18.484 1 94.81 100 SER A O 1
ATOM 767 N N . GLU A 1 101 ? 44.656 -12.07 -17.422 1 94.12 101 GLU A N 1
ATOM 768 C CA . GLU A 1 101 ? 44.688 -11.297 -16.188 1 94.12 101 GLU A CA 1
ATOM 769 C C . GLU A 1 101 ? 45.312 -9.93 -16.391 1 94.12 101 GLU A C 1
ATOM 771 O O . GLU A 1 101 ? 44.875 -8.945 -15.789 1 94.12 101 GLU A O 1
ATOM 776 N N . ALA A 1 102 ? 46.344 -9.867 -17.234 1 94.12 102 ALA A N 1
ATOM 777 C CA . ALA A 1 102 ? 47 -8.602 -17.531 1 94.12 102 ALA A CA 1
ATOM 778 C C . ALA A 1 102 ? 46.031 -7.602 -18.156 1 94.12 102 ALA A C 1
ATOM 780 O O . ALA A 1 102 ? 46.062 -6.418 -17.812 1 94.12 102 ALA A O 1
ATOM 781 N N . GLU A 1 103 ? 45.312 -8.062 -19.094 1 95.62 103 GLU A N 1
ATOM 782 C CA . GLU A 1 103 ? 44.312 -7.203 -19.703 1 95.62 103 GLU A CA 1
ATOM 783 C C . GLU A 1 103 ? 43.312 -6.711 -18.656 1 95.62 103 GLU A C 1
ATOM 785 O O . GLU A 1 103 ? 42.906 -5.543 -18.672 1 95.62 103 GLU A O 1
ATOM 790 N N . MET A 1 104 ? 42.875 -7.621 -17.812 1 95.75 104 MET A N 1
ATOM 791 C CA . MET A 1 104 ? 41.906 -7.348 -16.781 1 95.75 104 MET A CA 1
ATOM 792 C C . MET A 1 104 ? 42.375 -6.234 -15.852 1 95.75 104 MET A C 1
ATOM 794 O O . MET A 1 104 ? 41.656 -5.281 -15.586 1 95.75 104 MET A O 1
ATOM 798 N N . LEU A 1 105 ? 43.594 -6.297 -15.461 1 94.31 105 LEU A N 1
ATOM 799 C CA . LEU A 1 105 ? 44.125 -5.395 -14.453 1 94.31 105 LEU A CA 1
ATOM 800 C C . LEU A 1 105 ? 44.375 -4.008 -15.039 1 94.31 105 LEU A C 1
ATOM 802 O O . LEU A 1 105 ? 44.562 -3.043 -14.305 1 94.31 105 LEU A O 1
ATOM 806 N N . ARG A 1 106 ? 44.344 -3.832 -16.328 1 94.12 106 ARG A N 1
ATOM 807 C CA . ARG A 1 106 ? 44.531 -2.547 -17 1 94.12 106 ARG A CA 1
ATOM 808 C C . ARG A 1 106 ? 43.281 -1.711 -16.984 1 94.12 106 ARG A C 1
ATOM 810 O O . ARG A 1 106 ? 43.312 -0.492 -17.156 1 94.12 106 ARG A O 1
ATOM 817 N N . ASP A 1 107 ? 42.188 -2.416 -16.812 1 95.38 107 ASP A N 1
ATOM 818 C CA . ASP A 1 107 ? 40.906 -1.689 -16.781 1 95.38 107 ASP A CA 1
ATOM 819 C C . ASP A 1 107 ? 40.812 -0.816 -15.539 1 95.38 107 ASP A C 1
ATOM 821 O O . ASP A 1 107 ? 41.188 -1.237 -14.445 1 95.38 107 ASP A O 1
ATOM 825 N N . PRO A 1 108 ? 40.188 0.351 -15.719 1 95 108 PRO A N 1
ATOM 826 C CA . PRO A 1 108 ? 40.094 1.287 -14.594 1 95 108 PRO A CA 1
ATOM 827 C C . PRO A 1 108 ? 39.344 0.701 -13.391 1 95 108 PRO A C 1
ATOM 829 O O . PRO A 1 108 ? 39.719 0.963 -12.242 1 95 108 PRO A O 1
ATOM 832 N N . LEU A 1 109 ? 38.312 -0.044 -13.57 1 95.75 109 LEU A N 1
ATOM 833 C CA . LEU A 1 109 ? 37.562 -0.652 -12.477 1 95.75 109 LEU A CA 1
ATOM 834 C C . LEU A 1 109 ? 38.469 -1.6 -11.672 1 95.75 109 LEU A C 1
ATOM 836 O O . LEU A 1 109 ? 38.531 -1.505 -10.445 1 95.75 109 LEU A O 1
ATOM 840 N N . TYR A 1 110 ? 39.188 -2.42 -12.336 1 96.31 110 TYR A N 1
ATOM 841 C CA . TYR A 1 110 ? 40 -3.418 -11.672 1 96.31 110 TYR A CA 1
ATOM 842 C C . TYR A 1 110 ? 41.219 -2.77 -11.008 1 96.31 110 TYR A C 1
ATOM 844 O O . TYR A 1 110 ? 41.688 -3.238 -9.969 1 96.31 110 TYR A O 1
ATOM 852 N N . ALA A 1 111 ? 41.625 -1.717 -11.609 1 94.5 111 ALA A N 1
ATOM 853 C CA . ALA A 1 111 ? 42.781 -1.006 -11.062 1 94.5 111 ALA A CA 1
ATOM 854 C C . ALA A 1 111 ? 42.469 -0.441 -9.68 1 94.5 111 ALA A C 1
ATOM 856 O O . ALA A 1 111 ? 43.375 -0.258 -8.859 1 94.5 111 ALA A O 1
ATOM 857 N N . THR A 1 112 ? 41.25 -0.231 -9.391 1 95.38 112 THR A N 1
ATOM 858 C CA . THR A 1 112 ? 40.875 0.407 -8.133 1 95.38 112 THR A CA 1
ATOM 859 C C . THR A 1 112 ? 40.531 -0.638 -7.082 1 95.38 112 THR A C 1
ATOM 861 O O . THR A 1 112 ? 40.438 -0.332 -5.891 1 95.38 112 THR A O 1
ATOM 864 N N . LEU A 1 113 ? 40.312 -1.862 -7.426 1 96.06 113 LEU A N 1
ATOM 865 C CA . LEU A 1 113 ? 39.781 -2.893 -6.527 1 96.06 113 LEU A CA 1
ATOM 866 C C . LEU A 1 113 ? 40.844 -3.279 -5.488 1 96.06 113 LEU A C 1
ATOM 868 O O . LEU A 1 113 ? 40.5 -3.586 -4.344 1 96.06 113 LEU A O 1
ATOM 872 N N . GLY A 1 114 ? 42.094 -3.229 -5.836 1 94.25 114 GLY A N 1
ATOM 873 C CA . GLY A 1 114 ? 43.188 -3.682 -4.988 1 94.25 114 GLY A CA 1
ATOM 874 C C . GLY A 1 114 ? 43.281 -2.943 -3.666 1 94.25 114 GLY A C 1
ATOM 875 O O . GLY A 1 114 ? 43.594 -3.539 -2.635 1 94.25 114 GLY A O 1
ATOM 876 N N . GLU A 1 115 ? 43 -1.639 -3.738 1 94.56 115 GLU A N 1
ATOM 877 C CA . GLU A 1 115 ? 43.062 -0.811 -2.537 1 94.56 115 GLU A CA 1
ATOM 878 C C . GLU A 1 115 ? 42.062 -1.305 -1.488 1 94.56 115 GLU A C 1
ATOM 880 O O . GLU A 1 115 ? 42.25 -1.05 -0.295 1 94.56 115 GLU A O 1
ATOM 885 N N . PHE A 1 116 ? 41.094 -2.076 -1.889 1 96.31 116 PHE A N 1
ATOM 886 C CA . PHE A 1 116 ? 40.031 -2.529 -0.979 1 96.31 116 PHE A CA 1
ATOM 887 C C . PHE A 1 116 ? 40.125 -4.035 -0.765 1 96.31 116 PHE A C 1
ATOM 889 O O . PHE A 1 116 ? 39.188 -4.648 -0.242 1 96.31 116 PHE A O 1
ATOM 896 N N . GLY A 1 117 ? 41.219 -4.625 -1.267 1 96.12 117 GLY A N 1
ATOM 897 C CA . GLY A 1 117 ? 41.469 -6.047 -1.07 1 96.12 117 GLY A CA 1
ATOM 898 C C . GLY A 1 117 ? 40.594 -6.922 -1.965 1 96.12 117 GLY A C 1
ATOM 899 O O . GLY A 1 117 ? 40.344 -8.086 -1.646 1 96.12 117 GLY A O 1
ATOM 900 N N . LEU A 1 118 ? 40.094 -6.445 -3.062 1 97.38 118 LEU A N 1
ATOM 901 C CA . LEU A 1 118 ? 39.219 -7.176 -3.979 1 97.38 118 LEU A CA 1
ATOM 902 C C . LEU A 1 118 ? 39.938 -7.465 -5.293 1 97.38 118 LEU A C 1
ATOM 904 O O . LEU A 1 118 ? 40.875 -6.762 -5.66 1 97.38 118 LEU A O 1
ATOM 908 N N . LYS A 1 119 ? 39.469 -8.469 -5.93 1 97.44 119 LYS A N 1
ATOM 909 C CA . LYS A 1 119 ? 40.125 -8.789 -7.195 1 97.44 119 LYS A CA 1
ATOM 910 C C . LYS A 1 119 ? 39.188 -9.555 -8.125 1 97.44 119 LYS A C 1
ATOM 912 O O . LYS A 1 119 ? 38.938 -9.133 -9.258 1 97.44 119 LYS A O 1
ATOM 917 N N . TRP A 1 120 ? 38.656 -10.672 -7.676 1 97 120 TRP A N 1
ATOM 918 C CA . TRP A 1 120 ? 37.938 -11.594 -8.539 1 97 120 TRP A CA 1
ATOM 919 C C . TRP A 1 120 ? 36.438 -11.359 -8.438 1 97 120 TRP A C 1
ATOM 921 O O . TRP A 1 120 ? 35.938 -10.805 -7.438 1 97 120 TRP A O 1
ATOM 931 N N . PHE A 1 121 ? 35.75 -11.836 -9.477 1 95.88 121 PHE A N 1
ATOM 932 C CA . PHE A 1 121 ? 34.344 -11.461 -9.594 1 95.88 121 PHE A CA 1
ATOM 933 C C . PHE A 1 121 ? 33.531 -12.594 -10.211 1 95.88 121 PHE A C 1
ATOM 935 O O . PHE A 1 121 ? 34.062 -13.359 -11.031 1 95.88 121 PHE A O 1
ATOM 942 N N . ALA A 1 122 ? 32.375 -12.773 -9.75 1 97.75 122 ALA A N 1
ATOM 943 C CA . ALA A 1 122 ? 31.312 -13.508 -10.445 1 97.75 122 ALA A CA 1
ATOM 944 C C . ALA A 1 122 ? 30 -12.734 -10.414 1 97.75 122 ALA A C 1
ATOM 946 O O . ALA A 1 122 ? 29.656 -12.117 -9.406 1 97.75 122 ALA A O 1
ATOM 947 N N . GLY A 1 123 ? 29.281 -12.688 -11.547 1 97.88 123 GLY A N 1
ATOM 948 C CA . GLY A 1 123 ? 27.969 -12.062 -11.641 1 97.88 123 GLY A CA 1
ATOM 949 C C . GLY A 1 123 ? 26.859 -13.047 -11.984 1 97.88 123 GLY A C 1
ATOM 950 O O . GLY A 1 123 ? 26.906 -13.703 -13.023 1 97.88 123 GLY A O 1
ATOM 951 N N . VAL A 1 124 ? 25.922 -13.172 -11.125 1 97.56 124 VAL A N 1
ATOM 952 C CA . VAL A 1 124 ? 24.75 -14.008 -11.375 1 97.56 124 VAL A CA 1
ATOM 953 C C . VAL A 1 124 ? 23.625 -13.164 -11.961 1 97.56 124 VAL A C 1
ATOM 955 O O . VAL A 1 124 ? 23.078 -12.281 -11.289 1 97.56 124 VAL A O 1
ATOM 958 N N . GLY A 1 125 ? 23.281 -13.5 -13.18 1 96.69 125 GLY A N 1
ATOM 959 C CA . GLY A 1 125 ? 22.188 -12.773 -13.828 1 96.69 125 GLY A CA 1
ATOM 960 C C . GLY A 1 125 ? 20.828 -13.211 -13.352 1 96.69 125 GLY A C 1
ATOM 961 O O . GLY A 1 125 ? 20.578 -14.398 -13.125 1 96.69 125 GLY A O 1
ATOM 962 N N . PHE A 1 126 ? 19.969 -12.242 -13.141 1 93.69 126 PHE A N 1
ATOM 963 C CA . PHE A 1 126 ? 18.578 -12.531 -12.805 1 93.69 126 PHE A CA 1
ATOM 964 C C . PHE A 1 126 ? 17.656 -11.398 -13.258 1 93.69 126 PHE A C 1
ATOM 966 O O . PHE A 1 126 ? 18.141 -10.344 -13.688 1 93.69 126 PHE A O 1
ATOM 973 N N . HIS A 1 127 ? 16.391 -11.727 -13.227 1 89.25 127 HIS A N 1
ATOM 974 C CA . HIS A 1 127 ? 15.422 -10.727 -13.664 1 89.25 127 HIS A CA 1
ATOM 975 C C . HIS A 1 127 ? 14.531 -10.281 -12.516 1 89.25 127 HIS A C 1
ATOM 977 O O . HIS A 1 127 ? 14.148 -11.094 -11.664 1 89.25 127 HIS A O 1
ATOM 983 N N . ALA A 1 128 ? 14.273 -9.031 -12.414 1 86.81 128 ALA A N 1
ATOM 984 C CA . ALA A 1 128 ? 13.18 -8.453 -11.641 1 86.81 128 ALA A CA 1
ATOM 985 C C . ALA A 1 128 ? 12.102 -7.875 -12.562 1 86.81 128 ALA A C 1
ATOM 987 O O . ALA A 1 128 ? 12.172 -6.707 -12.953 1 86.81 128 ALA A O 1
ATOM 988 N N . GLY A 1 129 ? 11.156 -8.688 -12.836 1 75.81 129 GLY A N 1
ATOM 989 C CA . GLY A 1 129 ? 10.312 -8.328 -13.969 1 75.81 129 GLY A CA 1
ATOM 990 C C . GLY A 1 129 ? 11.055 -8.328 -15.289 1 75.81 129 GLY A C 1
ATOM 991 O O . GLY A 1 129 ? 11.727 -9.305 -15.625 1 75.81 129 GLY A O 1
ATOM 992 N N . PRO A 1 130 ? 10.883 -7.266 -16.016 1 74.62 130 PRO A N 1
ATOM 993 C CA . PRO A 1 130 ? 11.57 -7.199 -17.297 1 74.62 130 PRO A CA 1
ATOM 994 C C . PRO A 1 130 ? 13.016 -6.727 -17.172 1 74.62 130 PRO A C 1
ATOM 996 O O . PRO A 1 130 ? 13.789 -6.805 -18.141 1 74.62 130 PRO A O 1
ATOM 999 N N . ALA A 1 131 ? 13.375 -6.215 -16.031 1 83.62 131 ALA A N 1
ATOM 1000 C CA . ALA A 1 131 ? 14.695 -5.613 -15.852 1 83.62 131 ALA A CA 1
ATOM 1001 C C . ALA A 1 131 ? 15.742 -6.672 -15.531 1 83.62 131 ALA A C 1
ATOM 1003 O O . ALA A 1 131 ? 15.523 -7.531 -14.672 1 83.62 131 ALA A O 1
ATOM 1004 N N . LEU A 1 132 ? 16.828 -6.621 -16.219 1 91.44 132 LEU A N 1
ATOM 1005 C CA . LEU A 1 132 ? 17.953 -7.523 -15.969 1 91.44 132 LEU A CA 1
ATOM 1006 C C . LEU A 1 132 ? 18.859 -6.961 -14.891 1 91.44 132 LEU A C 1
ATOM 1008 O O . LEU A 1 132 ? 19.219 -5.781 -14.922 1 91.44 132 LEU A O 1
ATOM 1012 N N . TRP A 1 133 ? 19.109 -7.75 -13.891 1 93.25 133 TRP A N 1
ATOM 1013 C CA . TRP A 1 133 ? 20.016 -7.445 -12.781 1 93.25 133 TRP A CA 1
ATOM 1014 C C . TRP A 1 133 ? 21.156 -8.461 -12.695 1 93.25 133 TRP A C 1
ATOM 1016 O O . TRP A 1 133 ? 21.109 -9.5 -13.359 1 93.25 133 TRP A O 1
ATOM 1026 N N . ALA A 1 134 ? 22.188 -8.102 -11.945 1 95.81 134 ALA A N 1
ATOM 1027 C CA . ALA A 1 134 ? 23.25 -9.047 -11.617 1 95.81 134 ALA A CA 1
ATOM 1028 C C . ALA A 1 134 ? 23.594 -8.984 -10.133 1 95.81 134 ALA A C 1
ATOM 1030 O O . ALA A 1 134 ? 23.766 -7.898 -9.578 1 95.81 134 ALA A O 1
ATOM 1031 N N . LEU A 1 135 ? 23.594 -10.102 -9.531 1 96.12 135 LEU A N 1
ATOM 1032 C CA . LEU A 1 135 ? 24.25 -10.242 -8.234 1 96.12 135 LEU A CA 1
ATOM 1033 C C . LEU A 1 135 ? 25.766 -10.359 -8.406 1 96.12 135 LEU A C 1
ATOM 1035 O O . LEU A 1 135 ? 26.266 -11.414 -8.797 1 96.12 135 LEU A O 1
ATOM 1039 N N . THR A 1 136 ? 26.438 -9.305 -8.117 1 96.69 136 THR A N 1
ATOM 1040 C CA . THR A 1 136 ? 27.891 -9.273 -8.258 1 96.69 136 THR A CA 1
ATOM 1041 C C . THR A 1 136 ? 28.578 -9.734 -6.969 1 96.69 136 THR A C 1
ATOM 1043 O O . THR A 1 136 ? 28.375 -9.133 -5.91 1 96.69 136 THR A O 1
ATOM 1046 N N . ILE A 1 137 ? 29.312 -10.711 -7.098 1 97.62 137 ILE A N 1
ATOM 1047 C CA . ILE A 1 137 ? 30.031 -11.297 -5.965 1 97.62 137 ILE A CA 1
ATOM 1048 C C . ILE A 1 137 ? 31.531 -11.039 -6.105 1 97.62 137 ILE A C 1
ATOM 1050 O O . ILE A 1 137 ? 32.125 -11.305 -7.16 1 97.62 137 ILE A O 1
ATOM 1054 N N . GLN A 1 138 ? 32.062 -10.539 -5.008 1 97.56 138 GLN A N 1
ATOM 1055 C CA . GLN A 1 138 ? 33.469 -10.117 -5.027 1 97.56 138 GLN A CA 1
ATOM 1056 C C . GLN A 1 138 ? 34.312 -11 -4.129 1 97.56 138 GLN A C 1
ATOM 1058 O O . GLN A 1 138 ? 33.906 -11.352 -3.018 1 97.56 138 GLN A O 1
ATOM 1063 N N . ARG A 1 139 ? 35.438 -11.32 -4.648 1 97.69 139 ARG A N 1
ATOM 1064 C CA . ARG A 1 139 ? 36.438 -12.094 -3.887 1 97.69 139 ARG A CA 1
ATOM 1065 C C . ARG A 1 139 ? 37.75 -11.359 -3.805 1 97.69 139 ARG A C 1
ATOM 1067 O O . ARG A 1 139 ? 38.094 -10.562 -4.688 1 97.69 139 ARG A O 1
ATOM 1074 N N . SER A 1 140 ? 38.5 -11.68 -2.742 1 97 140 SER A N 1
ATOM 1075 C CA . SER A 1 140 ? 39.875 -11.234 -2.586 1 97 140 SER A CA 1
ATOM 1076 C C . SER A 1 140 ? 40.844 -12.109 -3.393 1 97 140 SER A C 1
ATOM 1078 O O . SER A 1 140 ? 40.469 -13.172 -3.877 1 97 140 SER A O 1
ATOM 1080 N N . PRO A 1 141 ? 42.094 -11.57 -3.543 1 96.12 141 PRO A N 1
ATOM 1081 C CA . PRO A 1 141 ? 43.094 -12.422 -4.203 1 96.12 141 PRO A CA 1
ATOM 1082 C C . PRO A 1 141 ? 43.281 -13.773 -3.504 1 96.12 141 PRO A C 1
ATOM 1084 O O . PRO A 1 141 ? 43.406 -14.797 -4.168 1 96.12 141 PRO A O 1
ATOM 1087 N N . LYS A 1 142 ? 43.156 -13.828 -2.242 1 95.69 142 LYS A N 1
ATOM 1088 C CA . LYS A 1 142 ? 43.344 -15.047 -1.453 1 95.69 142 LYS A CA 1
ATOM 1089 C C . LYS A 1 142 ? 42.188 -16.031 -1.652 1 95.69 142 LYS A C 1
ATOM 1091 O O . LYS A 1 142 ? 42.406 -17.234 -1.628 1 95.69 142 LYS A O 1
ATOM 1096 N N . GLU A 1 143 ? 41.031 -15.523 -1.853 1 95.62 143 GLU A N 1
ATOM 1097 C CA . GLU A 1 143 ? 39.844 -16.344 -2.012 1 95.62 143 GLU A CA 1
ATOM 1098 C C . GLU A 1 143 ? 39.812 -17.016 -3.385 1 95.62 143 GLU A C 1
ATOM 1100 O O . GLU A 1 143 ? 39.125 -18.016 -3.584 1 95.62 143 GLU A O 1
ATOM 1105 N N . GLY A 1 144 ? 40.531 -16.406 -4.383 1 94.94 144 GLY A N 1
ATOM 1106 C CA . GLY A 1 144 ? 40.781 -17.062 -5.664 1 94.94 144 GLY A CA 1
ATOM 1107 C C . GLY A 1 144 ? 39.625 -16.859 -6.645 1 94.94 144 GLY A C 1
ATOM 1108 O O . GLY A 1 144 ? 38.594 -16.297 -6.297 1 94.94 144 GLY A O 1
ATOM 1109 N N . MET A 1 145 ? 39.844 -17.375 -7.887 1 94.69 145 MET A N 1
ATOM 1110 C CA . MET A 1 145 ? 38.844 -17.312 -8.961 1 94.69 145 MET A CA 1
ATOM 1111 C C . MET A 1 145 ? 37.719 -18.297 -8.703 1 94.69 145 MET A C 1
ATOM 1113 O O . MET A 1 145 ? 37.844 -19.219 -7.902 1 94.69 145 MET A O 1
ATOM 1117 N N . PHE A 1 146 ? 36.625 -18 -9.32 1 95.5 146 PHE A N 1
ATOM 1118 C CA . PHE A 1 146 ? 35.531 -18.938 -9.227 1 95.5 146 PHE A CA 1
ATOM 1119 C C . PHE A 1 146 ? 35.75 -20.141 -10.141 1 95.5 146 PHE A C 1
ATOM 1121 O O . PHE A 1 146 ? 36.031 -19.969 -11.328 1 95.5 146 PHE A O 1
ATOM 1128 N N . GLU A 1 147 ? 35.5 -21.281 -9.609 1 93.94 147 GLU A N 1
ATOM 1129 C CA . GLU A 1 147 ? 35.719 -22.531 -10.352 1 93.94 147 GLU A CA 1
ATOM 1130 C C . GLU A 1 147 ? 34.406 -23.016 -10.977 1 93.94 147 GLU A C 1
ATOM 1132 O O . GLU A 1 147 ? 33.312 -22.516 -10.633 1 93.94 147 GLU A O 1
ATOM 1137 N N . ALA A 1 148 ? 34.531 -24.031 -11.844 1 93.62 148 ALA A N 1
ATOM 1138 C CA . ALA A 1 148 ? 33.406 -24.516 -12.656 1 93.62 148 ALA A CA 1
ATOM 1139 C C . ALA A 1 148 ? 32.281 -25.031 -11.773 1 93.62 148 ALA A C 1
ATOM 1141 O O . ALA A 1 148 ? 31.094 -24.797 -12.062 1 93.62 148 ALA A O 1
ATOM 1142 N N . ASP A 1 149 ? 32.625 -25.703 -10.766 1 91.88 149 ASP A N 1
ATOM 1143 C CA . ASP A 1 149 ? 31.594 -26.266 -9.875 1 91.88 149 ASP A CA 1
ATOM 1144 C C . ASP A 1 149 ? 30.875 -25.156 -9.125 1 91.88 149 ASP A C 1
ATOM 1146 O O . ASP A 1 149 ? 29.672 -25.25 -8.867 1 91.88 149 ASP A O 1
ATOM 1150 N N . GLU A 1 150 ? 31.672 -24.172 -8.766 1 93.12 150 GLU A N 1
ATOM 1151 C CA . GLU A 1 150 ? 31.062 -23.031 -8.078 1 93.12 150 GLU A CA 1
ATOM 1152 C C . GLU A 1 150 ? 30.141 -22.25 -9.008 1 93.12 150 GLU A C 1
ATOM 1154 O O . GLU A 1 150 ? 29.078 -21.812 -8.586 1 93.12 150 GLU A O 1
ATOM 1159 N N . ILE A 1 151 ? 30.547 -22.141 -10.242 1 95 151 ILE A N 1
ATOM 1160 C CA . ILE A 1 151 ? 29.75 -21.453 -11.25 1 95 151 ILE A CA 1
ATOM 1161 C C . ILE A 1 151 ? 28.422 -22.188 -11.445 1 95 151 ILE A C 1
ATOM 1163 O O . ILE A 1 151 ? 27.375 -21.562 -11.508 1 95 151 ILE A O 1
ATOM 1167 N N . LYS A 1 152 ? 28.484 -23.438 -11.492 1 93.38 152 LYS A N 1
ATOM 1168 C CA . LYS A 1 152 ? 27.281 -24.25 -11.633 1 93.38 152 LYS A CA 1
ATOM 1169 C C . LYS A 1 152 ? 26.344 -24.078 -10.438 1 93.38 152 LYS A C 1
ATOM 1171 O O . LYS A 1 152 ? 25.125 -23.984 -10.602 1 93.38 152 LYS A O 1
ATOM 1176 N N . ALA A 1 153 ? 26.953 -24.062 -9.289 1 92.06 153 ALA A N 1
ATOM 1177 C CA . ALA A 1 153 ? 26.172 -23.859 -8.078 1 92.06 153 ALA A CA 1
ATOM 1178 C C . ALA A 1 153 ? 25.5 -22.5 -8.07 1 92.06 153 ALA A C 1
ATOM 1180 O O . ALA A 1 153 ? 24.312 -22.375 -7.727 1 92.06 153 ALA A O 1
ATOM 1181 N N . LEU A 1 154 ? 26.219 -21.5 -8.453 1 94.69 154 LEU A N 1
ATOM 1182 C CA . LEU A 1 154 ? 25.703 -20.125 -8.484 1 94.69 154 LEU A CA 1
ATOM 1183 C C . LEU A 1 154 ? 24.594 -20 -9.523 1 94.69 154 LEU A C 1
ATOM 1185 O O . LEU A 1 154 ? 23.641 -19.234 -9.336 1 94.69 154 LEU A O 1
ATOM 1189 N N . ALA A 1 155 ? 24.719 -20.734 -10.602 1 94.06 155 ALA A N 1
ATOM 1190 C CA . ALA A 1 155 ? 23.719 -20.688 -11.672 1 94.06 155 ALA A CA 1
ATOM 1191 C C . ALA A 1 155 ? 22.344 -21.125 -11.164 1 94.06 155 ALA A C 1
ATOM 1193 O O . ALA A 1 155 ? 21.328 -20.641 -11.641 1 94.06 155 ALA A O 1
ATOM 1194 N N . ARG A 1 156 ? 22.391 -21.922 -10.195 1 87.94 156 ARG A N 1
ATOM 1195 C CA . ARG A 1 156 ? 21.141 -22.469 -9.656 1 87.94 156 ARG A CA 1
ATOM 1196 C C . ARG A 1 156 ? 20.375 -21.422 -8.867 1 87.94 156 ARG A C 1
ATOM 1198 O O . ARG A 1 156 ? 19.172 -21.547 -8.664 1 87.94 156 ARG A O 1
ATOM 1205 N N . ILE A 1 157 ? 21.062 -20.391 -8.445 1 91.81 157 ILE A N 1
ATOM 1206 C CA . ILE A 1 157 ? 20.422 -19.391 -7.609 1 91.81 157 ILE A CA 1
ATOM 1207 C C . ILE A 1 157 ? 19.672 -18.391 -8.492 1 91.81 157 ILE A C 1
ATOM 1209 O O . ILE A 1 157 ? 18.766 -17.688 -8.016 1 91.81 157 ILE A O 1
ATOM 1213 N N . SER A 1 158 ? 20.047 -18.375 -9.781 1 93.06 158 SER A N 1
ATOM 1214 C CA . SER A 1 158 ? 19.516 -17.375 -10.703 1 93.06 158 SER A CA 1
ATOM 1215 C C . SER A 1 158 ? 18 -17.438 -10.781 1 93.06 158 SER A C 1
ATOM 1217 O O . SER A 1 158 ? 17.328 -16.422 -10.664 1 93.06 158 SER A O 1
ATOM 1219 N N . GLY A 1 159 ? 17.547 -18.672 -10.93 1 86.19 159 GLY A N 1
ATOM 1220 C CA . GLY A 1 159 ? 16.109 -18.844 -11.031 1 86.19 159 GLY A CA 1
ATOM 1221 C C . GLY A 1 159 ? 15.367 -18.391 -9.789 1 86.19 159 GLY A C 1
ATOM 1222 O O . GLY A 1 159 ? 14.359 -17.688 -9.891 1 86.19 159 GLY A O 1
ATOM 1223 N N . ARG A 1 160 ? 15.844 -18.719 -8.672 1 84.06 160 ARG A N 1
ATOM 1224 C CA . ARG A 1 160 ? 15.219 -18.359 -7.406 1 84.06 160 ARG A CA 1
ATOM 1225 C C . ARG A 1 160 ? 15.32 -16.859 -7.152 1 84.06 160 ARG A C 1
ATOM 1227 O O . ARG A 1 160 ? 14.398 -16.25 -6.609 1 84.06 160 ARG A O 1
ATOM 1234 N N . LEU A 1 161 ? 16.422 -16.312 -7.543 1 89.81 161 LEU A N 1
ATOM 1235 C CA . LEU A 1 161 ? 16.609 -14.867 -7.43 1 89.81 161 LEU A CA 1
ATOM 1236 C C . LEU A 1 161 ? 15.609 -14.117 -8.312 1 89.81 161 LEU A C 1
ATOM 1238 O O . LEU A 1 161 ? 15.039 -13.109 -7.887 1 89.81 161 LEU A O 1
ATOM 1242 N N . THR A 1 162 ? 15.438 -14.648 -9.492 1 87.38 162 THR A N 1
ATOM 1243 C CA . THR A 1 162 ? 14.484 -14.055 -10.422 1 87.38 162 THR A CA 1
ATOM 1244 C C . THR A 1 162 ? 13.078 -14.07 -9.828 1 87.38 162 THR A C 1
ATOM 1246 O O . THR A 1 162 ? 12.367 -13.062 -9.867 1 87.38 162 THR A O 1
ATOM 1249 N N . GLU A 1 163 ? 12.781 -15.188 -9.242 1 80.25 163 GLU A N 1
ATOM 1250 C CA . GLU A 1 163 ? 11.461 -15.336 -8.641 1 80.25 163 GLU A CA 1
ATOM 1251 C C . GLU A 1 163 ? 11.281 -14.352 -7.48 1 80.25 163 GLU A C 1
ATOM 1253 O O . GLU A 1 163 ? 10.289 -13.625 -7.422 1 80.25 163 GLU A O 1
ATOM 1258 N N . ALA A 1 164 ? 12.227 -14.312 -6.617 1 82.94 164 ALA A N 1
ATOM 1259 C CA . ALA A 1 164 ? 12.148 -13.461 -5.43 1 82.94 164 ALA A CA 1
ATOM 1260 C C . ALA A 1 164 ? 12.156 -11.984 -5.812 1 82.94 164 ALA A C 1
ATOM 1262 O O . ALA A 1 164 ? 11.383 -11.195 -5.27 1 82.94 164 ALA A O 1
ATOM 1263 N N . ALA A 1 165 ? 12.992 -11.656 -6.746 1 85.5 165 ALA A N 1
ATOM 1264 C CA . ALA A 1 165 ? 13.109 -10.266 -7.172 1 85.5 165 ALA A CA 1
ATOM 1265 C C . ALA A 1 165 ? 11.828 -9.797 -7.863 1 85.5 165 ALA A C 1
ATOM 1267 O O . ALA A 1 165 ? 11.391 -8.664 -7.672 1 85.5 165 ALA A O 1
ATOM 1268 N N . THR A 1 166 ? 11.281 -10.672 -8.617 1 81.06 166 THR A N 1
ATOM 1269 C CA . THR A 1 166 ? 10.031 -10.344 -9.281 1 81.06 166 THR A CA 1
ATOM 1270 C C . THR A 1 166 ? 8.906 -10.141 -8.266 1 81.06 166 THR A C 1
ATOM 1272 O O . THR A 1 166 ? 8.164 -9.164 -8.344 1 81.06 166 THR A O 1
ATOM 1275 N N . LEU A 1 167 ? 8.852 -11.062 -7.309 1 79.44 167 LEU A N 1
ATOM 1276 C CA . LEU A 1 167 ? 7.852 -10.945 -6.25 1 79.44 167 LEU A CA 1
ATOM 1277 C C . LEU A 1 167 ? 8.047 -9.656 -5.461 1 79.44 167 LEU A C 1
ATOM 1279 O O . LEU A 1 167 ? 7.074 -8.977 -5.129 1 79.44 167 LEU A O 1
ATOM 1283 N N . SER A 1 168 ? 9.266 -9.344 -5.191 1 82.88 168 SER A N 1
ATOM 1284 C CA . SER A 1 168 ? 9.578 -8.125 -4.449 1 82.88 168 SER A CA 1
ATOM 1285 C C . SER A 1 168 ? 9.164 -6.879 -5.219 1 82.88 168 SER A C 1
ATOM 1287 O O . SER A 1 168 ? 8.688 -5.906 -4.629 1 82.88 168 SER A O 1
ATOM 1289 N N . THR A 1 169 ? 9.375 -6.941 -6.504 1 81.5 169 THR A N 1
ATOM 1290 C CA . THR A 1 169 ? 8.969 -5.824 -7.348 1 81.5 169 THR A CA 1
ATOM 1291 C C . THR A 1 169 ? 7.453 -5.645 -7.312 1 81.5 169 THR A C 1
ATOM 1293 O O . THR A 1 169 ? 6.957 -4.523 -7.168 1 81.5 169 THR A O 1
ATOM 1296 N N . VAL A 1 170 ? 6.812 -6.719 -7.445 1 80.12 170 VAL A N 1
ATOM 1297 C CA . VAL A 1 170 ? 5.355 -6.695 -7.449 1 80.12 170 VAL A CA 1
ATOM 1298 C C . VAL A 1 170 ? 4.844 -6.207 -6.094 1 80.12 170 VAL A C 1
ATOM 1300 O O . VAL A 1 170 ? 3.941 -5.371 -6.027 1 80.12 170 VAL A O 1
ATOM 1303 N N . ALA A 1 171 ? 5.41 -6.699 -5.051 1 82.12 171 ALA A N 1
ATOM 1304 C CA . ALA A 1 171 ? 5.035 -6.277 -3.703 1 82.12 171 ALA A CA 1
ATOM 1305 C C . ALA A 1 171 ? 5.281 -4.785 -3.506 1 82.12 171 ALA A C 1
ATOM 1307 O O . ALA A 1 171 ? 4.438 -4.082 -2.943 1 82.12 171 ALA A O 1
ATOM 1308 N N . GLY A 1 172 ? 6.371 -4.363 -3.91 1 84.06 172 GLY A N 1
ATOM 1309 C CA . GLY A 1 172 ? 6.703 -2.951 -3.793 1 84.06 172 GLY A CA 1
ATOM 1310 C C . GLY A 1 172 ? 5.734 -2.047 -4.531 1 84.06 172 GLY A C 1
ATOM 1311 O O . GLY A 1 172 ? 5.328 -1.006 -4.008 1 84.06 172 GLY A O 1
ATOM 1312 N N . ARG A 1 173 ? 5.422 -2.447 -5.695 1 83.75 173 ARG A N 1
ATOM 1313 C CA . ARG A 1 173 ? 4.461 -1.683 -6.488 1 83.75 173 ARG A CA 1
ATOM 1314 C C . ARG A 1 173 ? 3.1 -1.639 -5.805 1 83.75 173 ARG A C 1
ATOM 1316 O O . ARG A 1 173 ? 2.436 -0.601 -5.797 1 83.75 173 ARG A O 1
ATOM 1323 N N . ALA A 1 174 ? 2.732 -2.742 -5.336 1 85.06 174 ALA A N 1
ATOM 1324 C CA . ALA A 1 174 ? 1.453 -2.812 -4.633 1 85.06 174 ALA A CA 1
ATOM 1325 C C . ALA A 1 174 ? 1.471 -1.947 -3.377 1 85.06 174 ALA A C 1
ATOM 1327 O O . ALA A 1 174 ? 0.495 -1.256 -3.076 1 85.06 174 ALA A O 1
ATOM 1328 N N . ALA A 1 175 ? 2.539 -2.029 -2.715 1 87.12 175 ALA A N 1
ATOM 1329 C CA . ALA A 1 175 ? 2.684 -1.205 -1.516 1 87.12 175 ALA A CA 1
ATOM 1330 C C . ALA A 1 175 ? 2.6 0.28 -1.857 1 87.12 175 ALA A C 1
ATOM 1332 O O . ALA A 1 175 ? 1.894 1.037 -1.188 1 87.12 175 ALA A O 1
ATOM 1333 N N . LEU A 1 176 ? 3.268 0.639 -2.848 1 88.44 176 LEU A N 1
ATOM 1334 C CA . LEU A 1 176 ? 3.266 2.035 -3.268 1 88.44 176 LEU A CA 1
ATOM 1335 C C . LEU A 1 176 ? 1.865 2.479 -3.676 1 88.44 176 LEU A C 1
ATOM 1337 O O . LEU A 1 176 ? 1.442 3.592 -3.354 1 88.44 176 LEU A O 1
ATOM 1341 N N . SER A 1 177 ? 1.243 1.67 -4.379 1 87.19 177 SER A N 1
ATOM 1342 C CA . SER A 1 177 ? -0.138 1.957 -4.75 1 87.19 177 SER A CA 1
ATOM 1343 C C . SER A 1 177 ? -1.027 2.09 -3.52 1 87.19 177 SER A C 1
ATOM 1345 O O . SER A 1 177 ? -1.903 2.955 -3.469 1 87.19 177 SER A O 1
ATOM 1347 N N . GLY A 1 178 ? -0.803 1.189 -2.609 1 87.81 178 GLY A N 1
ATOM 1348 C CA . GLY A 1 178 ? -1.521 1.282 -1.349 1 87.81 178 GLY A CA 1
ATOM 1349 C C . GLY A 1 178 ? -1.305 2.604 -0.636 1 87.81 178 GLY A C 1
ATOM 1350 O O . GLY A 1 178 ? -2.26 3.219 -0.156 1 87.81 178 GLY A O 1
ATOM 1351 N N . VAL A 1 179 ? -0.146 3.029 -0.636 1 90.25 179 VAL A N 1
ATOM 1352 C CA . VAL A 1 179 ? 0.222 4.281 0.019 1 90.25 179 VAL A CA 1
ATOM 1353 C C . VAL A 1 179 ? -0.501 5.445 -0.65 1 90.25 179 VAL A C 1
ATOM 1355 O O . VAL A 1 179 ? -1.193 6.219 0.015 1 90.25 179 VAL A O 1
ATOM 1358 N N . THR A 1 180 ? -0.377 5.559 -1.928 1 91.38 180 THR A N 1
ATOM 1359 C CA . THR A 1 180 ? -0.941 6.695 -2.646 1 91.38 180 THR A CA 1
ATOM 1360 C C . THR A 1 180 ? -2.467 6.668 -2.594 1 91.38 180 THR A C 1
ATOM 1362 O O . THR A 1 180 ? -3.107 7.711 -2.445 1 91.38 180 THR A O 1
ATOM 1365 N N . SER A 1 181 ? -2.982 5.535 -2.625 1 89.56 181 SER A N 1
ATOM 1366 C CA . SER A 1 181 ? -4.438 5.418 -2.582 1 89.56 181 SER A CA 1
ATOM 1367 C C . SER A 1 181 ? -4.977 5.77 -1.2 1 89.56 181 SER A C 1
ATOM 1369 O O . SER A 1 181 ? -6.027 6.406 -1.084 1 89.56 181 SER A O 1
ATOM 1371 N N . ALA A 1 182 ? -4.301 5.285 -0.217 1 90.25 182 ALA A N 1
ATOM 1372 C CA . ALA A 1 182 ? -4.73 5.59 1.146 1 90.25 182 ALA A CA 1
ATOM 1373 C C . ALA A 1 182 ? -4.715 7.094 1.4 1 90.25 182 ALA A C 1
ATOM 1375 O O . ALA A 1 182 ? -5.656 7.641 1.978 1 90.25 182 ALA A O 1
ATOM 1376 N N . LEU A 1 183 ? -3.721 7.723 0.982 1 91.75 183 LEU A N 1
ATOM 1377 C CA . LEU A 1 183 ? -3.604 9.164 1.163 1 91.75 183 LEU A CA 1
ATOM 1378 C C . LEU A 1 183 ? -4.652 9.906 0.336 1 91.75 183 LEU A C 1
ATOM 1380 O O . LEU A 1 183 ? -5.176 10.93 0.768 1 91.75 183 LEU A O 1
ATOM 1384 N N . ASP A 1 184 ? -4.977 9.328 -0.756 1 91 184 ASP A N 1
ATOM 1385 C CA . ASP A 1 184 ? -6.027 9.906 -1.59 1 91 184 ASP A CA 1
ATOM 1386 C C . ASP A 1 184 ? -7.379 9.859 -0.878 1 91 184 ASP A C 1
ATOM 1388 O O . ASP A 1 184 ? -8.172 10.797 -0.974 1 91 184 ASP A O 1
ATOM 1392 N N . LEU A 1 185 ? -7.602 8.797 -0.177 1 83.25 185 LEU A N 1
ATOM 1393 C CA . LEU A 1 185 ? -8.852 8.586 0.543 1 83.25 185 LEU A CA 1
ATOM 1394 C C . LEU A 1 185 ? -9.086 9.688 1.57 1 83.25 185 LEU A C 1
ATOM 1396 O O . LEU A 1 185 ? -10.227 10.055 1.842 1 83.25 185 LEU A O 1
ATOM 1400 N N . ILE A 1 186 ? -8.047 10.203 2.066 1 86.25 186 ILE A N 1
ATOM 1401 C CA . ILE A 1 186 ? -8.203 11.227 3.09 1 86.25 186 ILE A CA 1
ATOM 1402 C C . ILE A 1 186 ? -7.777 12.586 2.527 1 86.25 186 ILE A C 1
ATOM 1404 O O . ILE A 1 186 ? -7.367 13.477 3.277 1 86.25 186 ILE A O 1
ATOM 1408 N N . GLN A 1 187 ? -7.648 12.688 1.244 1 88.62 187 GLN A N 1
ATOM 1409 C CA . GLN A 1 187 ? -7.508 13.93 0.496 1 88.62 187 GLN A CA 1
ATOM 1410 C C . GLN A 1 187 ? -6.129 14.547 0.711 1 88.62 187 GLN A C 1
ATOM 1412 O O . GLN A 1 187 ? -6 15.766 0.854 1 88.62 187 GLN A O 1
ATOM 1417 N N . VAL A 1 188 ? -5.18 13.742 0.842 1 91.44 188 VAL A N 1
ATOM 1418 C CA . VAL A 1 188 ? -3.795 14.203 0.915 1 91.44 188 VAL A CA 1
ATOM 1419 C C . VAL A 1 188 ? -3.09 13.922 -0.412 1 91.44 188 VAL A C 1
ATOM 1421 O O . VAL A 1 188 ? -3.068 12.789 -0.886 1 91.44 188 VAL A O 1
ATOM 1424 N N . ALA A 1 189 ? -2.557 14.938 -0.983 1 95.12 189 ALA A N 1
ATOM 1425 C CA . ALA A 1 189 ? -1.814 14.812 -2.236 1 95.12 189 ALA A CA 1
ATOM 1426 C C . ALA A 1 189 ? -0.44 14.195 -2.002 1 95.12 189 ALA A C 1
ATOM 1428 O O . ALA A 1 189 ? 0.278 14.594 -1.08 1 95.12 189 ALA A O 1
ATOM 1429 N N . ALA A 1 190 ? -0.104 13.242 -2.863 1 96.44 190 ALA A N 1
ATOM 1430 C CA . ALA A 1 190 ? 1.158 12.531 -2.67 1 96.44 190 ALA A CA 1
ATOM 1431 C C . ALA A 1 190 ? 1.771 12.125 -4.008 1 96.44 190 ALA A C 1
ATOM 1433 O O . ALA A 1 190 ? 1.062 11.68 -4.914 1 96.44 190 ALA A O 1
ATOM 1434 N N . ILE A 1 191 ? 3.102 12.312 -4.141 1 96.5 191 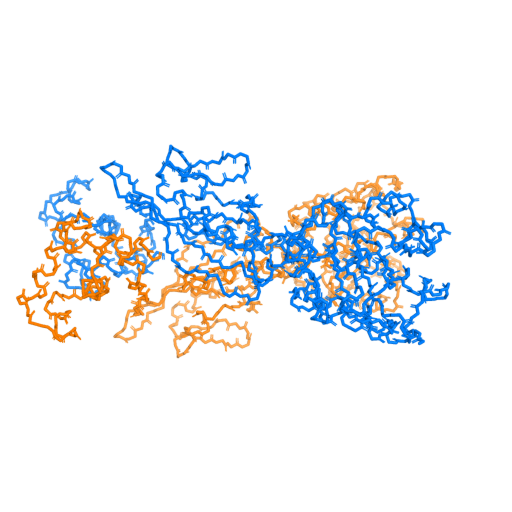ILE A N 1
ATOM 1435 C CA . ILE A 1 191 ? 3.91 11.883 -5.277 1 96.5 191 ILE A CA 1
ATOM 1436 C C . ILE A 1 191 ? 5.062 11.008 -4.785 1 96.5 191 ILE A C 1
ATOM 1438 O O . ILE A 1 191 ? 5.852 11.438 -3.938 1 96.5 191 ILE A O 1
ATOM 1442 N N . ALA A 1 192 ? 5.07 9.844 -5.27 1 94 192 ALA A N 1
ATOM 1443 C CA . ALA A 1 192 ? 6.211 8.977 -4.988 1 94 192 ALA A CA 1
ATOM 1444 C C . ALA A 1 192 ? 7.348 9.227 -5.977 1 94 192 ALA A C 1
ATOM 1446 O O . ALA A 1 192 ? 7.117 9.305 -7.188 1 94 192 ALA A O 1
ATOM 1447 N N . VAL A 1 193 ? 8.578 9.328 -5.422 1 91.19 193 VAL A N 1
ATOM 1448 C CA . VAL A 1 193 ? 9.711 9.625 -6.293 1 91.19 193 VAL A CA 1
ATOM 1449 C C . VAL A 1 193 ? 10.836 8.625 -6.031 1 91.19 193 VAL A C 1
ATOM 1451 O O . VAL A 1 193 ? 10.914 8.031 -4.949 1 91.19 193 VAL A O 1
ATOM 1454 N N . GLY A 1 194 ? 11.562 8.438 -7.035 1 84.56 194 GLY A N 1
ATOM 1455 C CA . GLY A 1 194 ? 12.758 7.613 -6.91 1 84.56 194 GLY A CA 1
ATOM 1456 C C . GLY A 1 194 ? 13.953 8.375 -6.379 1 84.56 194 GLY A C 1
ATOM 1457 O O . GLY A 1 194 ? 13.828 9.531 -5.969 1 84.56 194 GLY A O 1
ATOM 1458 N N . ARG A 1 195 ? 15.039 7.77 -6.395 1 77.19 195 ARG A N 1
ATOM 1459 C CA . ARG A 1 195 ? 16.281 8.273 -5.82 1 77.19 195 ARG A CA 1
ATOM 1460 C C . ARG A 1 195 ? 16.703 9.578 -6.488 1 77.19 195 ARG A C 1
ATOM 1462 O O . ARG A 1 195 ? 17.297 10.445 -5.84 1 77.19 195 ARG A O 1
ATOM 1469 N N . PHE A 1 196 ? 16.406 9.719 -7.766 1 79.06 196 PHE A N 1
ATOM 1470 C CA . PHE A 1 196 ? 16.859 10.898 -8.492 1 79.06 196 PHE A CA 1
ATOM 1471 C C . PHE A 1 196 ? 15.68 11.82 -8.797 1 79.06 196 PHE A C 1
ATOM 1473 O O . PHE A 1 196 ? 15.789 12.711 -9.648 1 79.06 196 PHE A O 1
ATOM 1480 N N . GLY A 1 197 ? 14.617 11.531 -8.195 1 88.56 197 GLY A N 1
ATOM 1481 C CA . GLY A 1 197 ? 13.484 12.453 -8.266 1 88.56 197 GLY A CA 1
ATOM 1482 C C . GLY A 1 197 ? 12.477 12.07 -9.328 1 88.56 197 GLY A C 1
ATOM 1483 O O . GLY A 1 197 ? 11.461 12.75 -9.492 1 88.56 197 GLY A O 1
ATOM 1484 N N . ALA A 1 198 ? 12.789 11.047 -10.062 1 90.06 198 ALA A N 1
ATOM 1485 C CA . ALA A 1 198 ? 11.812 10.602 -11.055 1 90.06 198 ALA A CA 1
ATOM 1486 C C . ALA A 1 198 ? 10.508 10.18 -10.383 1 90.06 198 ALA A C 1
ATOM 1488 O O . ALA A 1 198 ? 10.516 9.531 -9.336 1 90.06 198 ALA A O 1
ATOM 1489 N N . ILE A 1 199 ? 9.398 10.602 -11.016 1 93.88 199 ILE A N 1
ATOM 1490 C CA . ILE A 1 199 ? 8.086 10.258 -10.477 1 93.88 199 ILE A CA 1
ATOM 1491 C C . ILE A 1 199 ? 7.781 8.789 -10.758 1 93.88 199 ILE A C 1
ATOM 1493 O O . ILE A 1 199 ? 7.852 8.336 -11.906 1 93.88 199 ILE A O 1
ATOM 1497 N N . ILE A 1 200 ? 7.457 8.055 -9.75 1 88.88 200 ILE A N 1
ATOM 1498 C CA . ILE A 1 200 ? 7.145 6.633 -9.836 1 88.88 200 ILE A CA 1
ATOM 1499 C C . ILE A 1 200 ? 5.637 6.43 -9.734 1 88.88 200 ILE A C 1
ATOM 1501 O O . ILE A 1 200 ? 5.098 5.465 -10.281 1 88.88 200 ILE A O 1
ATOM 1505 N N . GLY A 1 201 ? 4.953 7.32 -9.031 1 90.56 201 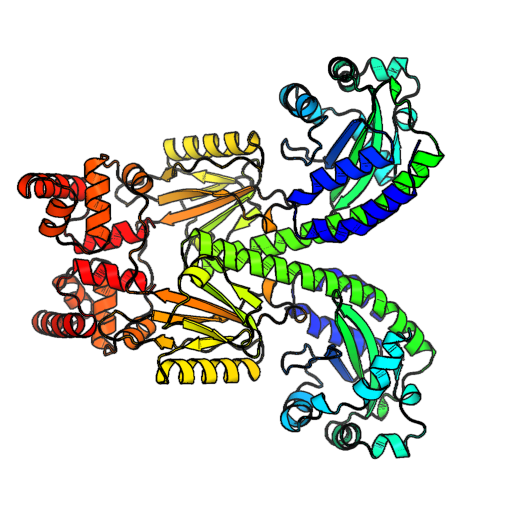GLY A N 1
ATOM 1506 C CA . GLY A 1 201 ? 3.51 7.293 -8.867 1 90.56 201 GLY A CA 1
ATOM 1507 C C . GLY A 1 201 ? 2.959 8.547 -8.219 1 90.56 201 GLY A C 1
ATOM 1508 O O . GLY A 1 201 ? 3.697 9.289 -7.562 1 90.56 201 GLY A O 1
ATOM 1509 N N . MET A 1 202 ? 1.759 8.797 -8.453 1 94.94 202 MET A N 1
ATOM 1510 C CA . MET A 1 202 ? 1.071 9.906 -7.797 1 94.94 202 MET A CA 1
ATOM 1511 C C . MET A 1 202 ? -0.427 9.641 -7.707 1 94.94 202 MET A C 1
ATOM 1513 O O . MET A 1 202 ? -0.977 8.883 -8.5 1 94.94 202 MET A 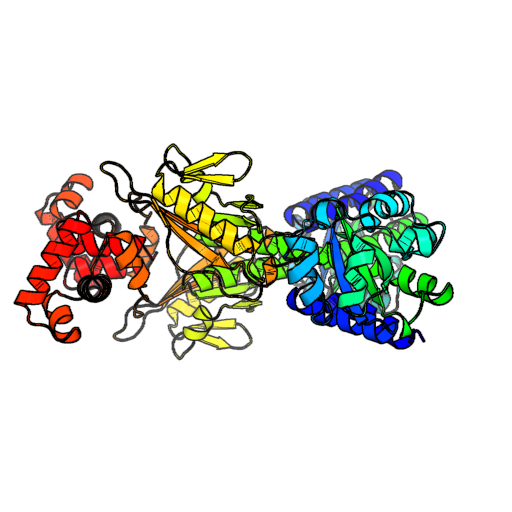O 1
ATOM 1517 N N . ASN A 1 203 ? -1.056 10.156 -6.715 1 94.44 203 ASN A N 1
ATOM 1518 C CA . ASN A 1 203 ? -2.492 9.945 -6.566 1 94.44 203 ASN A CA 1
ATOM 1519 C C . ASN A 1 203 ? -3.293 11.086 -7.191 1 94.44 203 ASN A C 1
ATOM 1521 O O . ASN A 1 203 ? -2.719 12.023 -7.746 1 94.44 203 ASN A O 1
ATOM 1525 N N . SER A 1 204 ? -4.617 11 -7.191 1 94.62 204 SER A N 1
ATOM 1526 C CA . SER A 1 204 ? -5.496 11.945 -7.867 1 94.62 204 SER A CA 1
ATOM 1527 C C . SER A 1 204 ? -5.395 13.336 -7.246 1 94.62 204 SER A C 1
ATOM 1529 O O . SER A 1 204 ? -5.461 14.344 -7.953 1 94.62 204 SER A O 1
ATOM 1531 N N . GLN A 1 205 ? -5.215 13.359 -5.926 1 94.12 205 GLN A N 1
ATOM 1532 C CA . GLN A 1 205 ? -5.066 14.641 -5.246 1 94.12 205 GLN A CA 1
ATOM 1533 C C . GLN A 1 205 ? -3.836 15.391 -5.746 1 94.12 205 GLN A C 1
ATOM 1535 O O . GLN A 1 205 ? -3.869 16.609 -5.906 1 94.12 205 GLN A O 1
ATOM 1540 N N . ALA A 1 206 ? -2.762 14.656 -5.934 1 96.75 206 ALA A N 1
ATOM 1541 C CA . ALA A 1 206 ? -1.541 15.273 -6.445 1 96.75 206 ALA A CA 1
ATOM 1542 C C . ALA A 1 206 ? -1.733 15.766 -7.875 1 96.75 206 ALA A C 1
ATOM 1544 O O . ALA A 1 206 ? -1.257 16.844 -8.234 1 96.75 206 ALA A O 1
ATOM 1545 N N . GLU A 1 207 ? -2.438 15 -8.664 1 96 207 GLU A N 1
ATOM 1546 C CA . GLU A 1 207 ? -2.736 15.406 -10.031 1 96 207 GLU A CA 1
ATOM 1547 C C . GLU A 1 207 ? -3.521 16.719 -10.062 1 96 207 GLU A C 1
ATOM 1549 O O . GLU A 1 207 ? -3.277 17.578 -10.914 1 96 207 GLU A O 1
ATOM 1554 N N . ALA A 1 208 ? -4.41 16.875 -9.141 1 93.69 208 ALA A N 1
ATOM 1555 C CA . ALA A 1 208 ? -5.262 18.062 -9.062 1 93.69 208 ALA A CA 1
ATOM 1556 C C . ALA A 1 208 ? -4.453 19.297 -8.672 1 93.69 208 ALA A C 1
ATOM 1558 O O . ALA A 1 208 ? -4.871 20.422 -8.922 1 93.69 208 ALA A O 1
ATOM 1559 N N . CYS A 1 209 ? -3.342 19.047 -8.023 1 93.5 209 CYS A N 1
ATOM 1560 C CA . CYS A 1 209 ? -2.5 20.156 -7.578 1 93.5 209 CYS A CA 1
ATOM 1561 C C . CYS A 1 209 ? -1.659 20.703 -8.727 1 93.5 209 CYS A C 1
ATOM 1563 O O . CYS A 1 209 ? -1.104 21.797 -8.633 1 93.5 209 CYS A O 1
ATOM 1565 N N . LEU A 1 210 ? -1.517 19.938 -9.789 1 95.5 210 LEU A N 1
ATOM 1566 C CA . LEU A 1 210 ? -0.654 20.344 -10.891 1 95.5 210 LEU A CA 1
ATOM 1567 C C . LEU A 1 210 ? -1.223 21.562 -11.602 1 95.5 210 LEU A C 1
ATOM 1569 O O . LEU A 1 210 ? -2.439 21.688 -11.758 1 95.5 210 LEU A O 1
ATOM 1573 N N . GLY A 1 211 ? -0.462 22.453 -11.984 1 94.5 211 GLY A N 1
ATOM 1574 C CA . GLY A 1 211 ? -0.783 23.719 -12.625 1 94.5 211 GLY A CA 1
ATOM 1575 C C . GLY A 1 211 ? 0.431 24.609 -12.836 1 94.5 211 GLY A C 1
ATOM 1576 O O . GLY A 1 211 ? 1.536 24.109 -13.062 1 94.5 211 GLY A O 1
ATOM 1577 N N . PRO A 1 212 ? 0.245 25.828 -12.852 1 92.88 212 PRO A N 1
ATOM 1578 C CA . PRO A 1 212 ? 1.351 26.75 -13.117 1 92.88 212 PRO A CA 1
ATOM 1579 C C . PRO A 1 212 ? 2.416 26.719 -12.023 1 92.88 212 PRO A C 1
ATOM 1581 O O . PRO A 1 212 ? 3.604 26.906 -12.312 1 92.88 212 PRO A O 1
ATOM 1584 N N . GLU A 1 213 ? 2.02 26.484 -10.773 1 95.5 213 GLU A N 1
ATOM 1585 C CA . GLU A 1 213 ? 2.951 26.516 -9.648 1 95.5 213 GLU A CA 1
ATOM 1586 C C . GLU A 1 213 ? 3.709 25.203 -9.516 1 95.5 213 GLU A C 1
ATOM 1588 O O . GLU A 1 213 ? 4.84 25.172 -9.016 1 95.5 213 GLU A O 1
ATOM 1593 N N . LEU A 1 214 ? 3.061 24.078 -9.82 1 96.62 214 LEU A N 1
ATOM 1594 C CA . LEU A 1 214 ? 3.605 22.734 -9.773 1 96.62 214 LEU A CA 1
ATOM 1595 C C . LEU A 1 214 ? 3.457 22.047 -11.133 1 96.62 214 LEU A C 1
ATOM 1597 O O . LEU A 1 214 ? 2.344 21.906 -11.641 1 96.62 214 LEU A O 1
ATOM 1601 N N . ALA A 1 215 ? 4.551 21.625 -11.68 1 97.56 215 ALA A N 1
ATOM 1602 C CA . ALA A 1 215 ? 4.488 20.969 -12.992 1 97.56 215 ALA A CA 1
ATOM 1603 C C . ALA A 1 215 ? 5.414 19.766 -13.055 1 97.56 215 ALA A C 1
ATOM 1605 O O . ALA A 1 215 ? 6.328 19.625 -12.234 1 97.56 215 ALA A O 1
ATOM 1606 N N . ILE A 1 216 ? 5.102 18.906 -13.969 1 96.44 216 ILE A N 1
ATOM 1607 C CA . ILE A 1 216 ? 5.953 17.75 -14.234 1 96.44 216 ILE A CA 1
ATOM 1608 C C . ILE A 1 216 ? 6.715 17.953 -15.539 1 96.44 216 ILE A C 1
ATOM 1610 O O . ILE A 1 216 ? 6.109 18.188 -16.594 1 96.44 216 ILE A O 1
ATOM 1614 N N . ARG A 1 217 ? 7.984 17.953 -15.477 1 94.62 217 ARG A N 1
ATOM 1615 C CA . ARG A 1 217 ? 8.883 18.047 -16.625 1 94.62 217 ARG A CA 1
ATOM 1616 C C . ARG A 1 217 ? 9.883 16.891 -16.625 1 94.62 217 ARG A C 1
ATOM 1618 O O . ARG A 1 217 ? 10.562 16.656 -15.625 1 94.62 217 ARG A O 1
ATOM 1625 N N . ASN A 1 218 ? 9.992 16.172 -17.734 1 91.81 218 ASN A N 1
ATOM 1626 C CA . ASN A 1 218 ? 10.883 15.031 -17.844 1 91.81 218 ASN A CA 1
ATOM 1627 C C . ASN A 1 218 ? 10.68 14.047 -16.688 1 91.81 218 ASN A C 1
ATOM 1629 O O . ASN A 1 218 ? 11.641 13.633 -16.031 1 91.81 218 ASN A O 1
ATOM 1633 N N . ASN A 1 219 ? 9.438 13.875 -16.25 1 93.38 219 ASN A N 1
ATOM 1634 C CA . ASN A 1 219 ? 8.984 12.93 -15.234 1 93.38 219 ASN A CA 1
ATOM 1635 C C . ASN A 1 219 ? 9.492 13.32 -13.852 1 93.38 219 ASN A C 1
ATOM 1637 O O . ASN A 1 219 ? 9.727 12.461 -13 1 93.38 219 ASN A O 1
ATOM 1641 N N . ARG A 1 220 ? 9.727 14.609 -13.742 1 95.44 220 ARG A N 1
ATOM 1642 C CA . ARG A 1 220 ? 10.125 15.148 -12.445 1 95.44 220 ARG A CA 1
ATOM 1643 C C . ARG A 1 220 ? 9.258 16.344 -12.055 1 95.44 220 ARG A C 1
ATOM 1645 O O . ARG A 1 220 ? 8.766 17.062 -12.922 1 95.44 220 ARG A O 1
ATOM 1652 N N . LEU A 1 221 ? 9.109 16.484 -10.734 1 97.25 221 LEU A N 1
ATOM 1653 C CA . LEU A 1 221 ? 8.359 17.641 -10.242 1 97.25 221 LEU A CA 1
ATOM 1654 C C . LEU A 1 221 ? 9.203 18.906 -10.336 1 97.25 221 LEU A C 1
ATOM 1656 O O . LEU A 1 221 ? 10.375 18.906 -9.953 1 97.25 221 LEU A O 1
ATOM 1660 N N . THR A 1 222 ? 8.664 19.891 -10.898 1 97.19 222 THR A N 1
ATOM 1661 C CA . THR A 1 222 ? 9.297 21.203 -10.969 1 97.19 222 THR A CA 1
ATOM 1662 C C . THR A 1 222 ? 8.383 22.281 -10.383 1 97.19 222 THR A C 1
ATOM 1664 O O . THR A 1 222 ? 7.156 22.203 -10.523 1 97.19 222 THR A O 1
ATOM 1667 N N . LEU A 1 223 ? 8.984 23.234 -9.719 1 97.81 223 LEU A N 1
ATOM 1668 C CA . LEU A 1 223 ? 8.227 24.281 -9.055 1 97.81 223 LEU A CA 1
ATOM 1669 C C . LEU A 1 223 ? 8.508 25.641 -9.695 1 97.81 223 LEU A C 1
ATOM 1671 O O . LEU A 1 223 ? 9.648 25.922 -10.07 1 97.81 223 LEU A O 1
ATOM 1675 N N . ARG A 1 224 ? 7.516 26.422 -9.844 1 96.44 224 ARG A N 1
ATOM 1676 C CA . ARG A 1 224 ? 7.66 27.75 -10.422 1 96.44 224 ARG A CA 1
ATOM 1677 C C . ARG A 1 224 ? 8.477 28.656 -9.5 1 96.44 224 ARG A C 1
ATOM 1679 O O . ARG A 1 224 ? 9.281 29.469 -9.977 1 96.44 224 ARG A O 1
ATOM 1686 N N . ASP A 1 225 ? 8.156 28.594 -8.188 1 97.31 225 ASP A N 1
ATOM 1687 C CA . ASP A 1 225 ? 8.938 29.344 -7.207 1 97.31 225 ASP A CA 1
ATOM 1688 C C . ASP A 1 225 ? 10.406 28.922 -7.25 1 97.31 225 ASP A C 1
ATOM 1690 O O . ASP A 1 225 ? 10.742 27.781 -6.957 1 97.31 225 ASP A O 1
ATOM 1694 N N . ARG A 1 226 ? 11.273 29.828 -7.543 1 96.69 226 ARG A N 1
ATOM 1695 C CA . ARG A 1 226 ? 12.688 29.531 -7.793 1 96.69 226 ARG A CA 1
ATOM 1696 C C . ARG A 1 226 ? 13.359 28.984 -6.539 1 96.69 226 ARG A C 1
ATOM 1698 O O . ARG A 1 226 ? 14.117 28.016 -6.613 1 96.69 226 ARG A O 1
ATOM 1705 N N . GLN A 1 227 ? 13.102 29.641 -5.5 1 96.38 227 GLN A N 1
ATOM 1706 C CA . GLN A 1 227 ? 13.719 29.188 -4.258 1 96.38 227 GLN A CA 1
ATOM 1707 C C . GLN A 1 227 ? 13.219 27.812 -3.865 1 96.38 227 GLN A C 1
ATOM 1709 O O . GLN A 1 227 ? 14 26.953 -3.455 1 96.38 227 GLN A O 1
ATOM 1714 N N . ALA A 1 228 ? 11.938 27.609 -3.928 1 97.12 228 ALA A N 1
ATOM 1715 C CA . ALA A 1 228 ? 11.359 26.312 -3.621 1 97.12 228 ALA A CA 1
ATOM 1716 C C . ALA A 1 228 ? 11.93 25.219 -4.535 1 97.12 228 ALA A C 1
ATOM 1718 O O . ALA A 1 228 ? 12.219 24.109 -4.086 1 97.12 228 ALA A O 1
ATOM 1719 N N . ASN A 1 229 ? 12.078 25.578 -5.758 1 97.44 229 ASN A N 1
ATOM 1720 C CA . ASN A 1 229 ? 12.625 24.609 -6.707 1 97.44 229 ASN A CA 1
ATOM 1721 C C . ASN A 1 229 ? 14.078 24.266 -6.379 1 97.44 229 ASN A C 1
ATOM 1723 O O . ASN A 1 229 ? 14.5 23.109 -6.551 1 97.44 229 ASN A O 1
ATOM 1727 N N . ALA A 1 230 ? 14.773 25.219 -5.984 1 96.88 230 ALA A N 1
ATOM 1728 C CA . ALA A 1 230 ? 16.156 24.984 -5.551 1 96.88 230 ALA A CA 1
ATOM 1729 C C . ALA A 1 230 ? 16.188 24.062 -4.332 1 96.88 230 ALA A C 1
ATOM 1731 O O . ALA A 1 230 ? 17.031 23.172 -4.242 1 96.88 230 ALA A O 1
ATOM 1732 N N . ASP A 1 231 ? 15.289 24.312 -3.428 1 95.44 231 ASP A N 1
ATOM 1733 C CA . ASP A 1 231 ? 15.203 23.484 -2.234 1 95.44 231 ASP A CA 1
ATOM 1734 C C . ASP A 1 231 ? 14.859 22.047 -2.596 1 95.44 231 ASP A C 1
ATOM 1736 O O . ASP A 1 231 ? 15.438 21.094 -2.045 1 95.44 231 ASP A O 1
ATOM 1740 N N . LEU A 1 232 ? 13.914 21.875 -3.488 1 95.75 232 LEU A N 1
ATOM 1741 C CA . LEU A 1 232 ? 13.523 20.547 -3.947 1 95.75 232 LEU A CA 1
ATOM 1742 C C . LEU A 1 232 ? 14.703 19.828 -4.598 1 95.75 232 LEU A C 1
ATOM 1744 O O . LEU A 1 232 ? 14.953 18.656 -4.305 1 95.75 232 LEU A O 1
ATOM 1748 N N . THR A 1 233 ? 15.375 20.516 -5.406 1 93.44 233 THR A N 1
ATOM 1749 C CA . THR A 1 233 ? 16.531 19.953 -6.09 1 93.44 233 THR A CA 1
ATOM 1750 C C . THR A 1 233 ? 17.594 19.516 -5.086 1 93.44 233 THR A C 1
ATOM 1752 O O . THR A 1 233 ? 18.188 18.438 -5.234 1 93.44 233 THR A O 1
ATOM 1755 N N . ARG A 1 234 ? 17.812 20.359 -4.137 1 91.31 234 ARG A N 1
ATOM 1756 C CA . ARG A 1 234 ? 18.781 20.031 -3.096 1 91.31 234 ARG A CA 1
ATOM 1757 C C . ARG A 1 234 ? 18.359 18.766 -2.336 1 91.31 234 ARG A C 1
ATOM 1759 O O . ARG A 1 234 ? 19.203 17.922 -2.041 1 91.31 234 ARG A O 1
ATOM 1766 N N . LEU A 1 235 ? 17.125 18.672 -1.983 1 90.44 235 LEU A N 1
ATOM 1767 C CA . LEU A 1 235 ? 16.625 17.516 -1.252 1 90.44 235 LEU A CA 1
ATOM 1768 C C . LEU A 1 235 ? 16.766 16.25 -2.088 1 90.44 235 LEU A C 1
ATOM 1770 O O . LEU A 1 235 ? 17.125 15.188 -1.565 1 90.44 235 LEU A O 1
ATOM 1774 N N . ILE A 1 236 ? 16.438 16.297 -3.342 1 86.81 236 ILE A N 1
ATOM 1775 C CA . ILE A 1 236 ? 16.547 15.156 -4.246 1 86.81 236 ILE A CA 1
ATOM 1776 C C . ILE A 1 236 ? 18.016 14.742 -4.371 1 86.81 236 ILE A C 1
ATOM 1778 O O . ILE A 1 236 ? 18.328 13.547 -4.402 1 86.81 236 ILE A O 1
ATOM 1782 N N . ASP A 1 237 ? 18.828 15.742 -4.441 1 82.31 237 ASP A N 1
ATOM 1783 C CA . ASP A 1 237 ? 20.25 15.453 -4.492 1 82.31 237 ASP A CA 1
ATOM 1784 C C . ASP A 1 237 ? 20.719 14.711 -3.238 1 82.31 237 ASP A C 1
ATOM 1786 O O . ASP A 1 237 ? 21.547 13.805 -3.314 1 82.31 237 ASP A O 1
ATOM 1790 N N . GLN A 1 238 ? 20.203 15.156 -2.166 1 79.12 238 GLN A N 1
ATOM 1791 C CA . GLN A 1 238 ? 20.516 14.477 -0.915 1 79.12 238 GLN A CA 1
ATOM 1792 C C . GLN A 1 238 ? 19.984 13.047 -0.915 1 79.12 238 GLN A C 1
ATOM 1794 O O . GLN A 1 238 ? 20.641 12.133 -0.406 1 79.12 238 GLN A O 1
ATOM 1799 N N . LEU A 1 239 ? 18.797 12.875 -1.428 1 76.81 239 LEU A N 1
ATOM 1800 C CA . LEU A 1 239 ? 18.188 11.555 -1.547 1 76.81 239 LEU A CA 1
ATOM 1801 C C . LEU A 1 239 ? 19.078 10.617 -2.346 1 76.81 239 LEU A C 1
ATOM 1803 O O . LEU A 1 239 ? 19.188 9.43 -2.016 1 76.81 239 LEU A O 1
ATOM 1807 N N . ALA A 1 240 ? 19.656 11.125 -3.303 1 71.88 240 ALA A N 1
ATOM 1808 C CA . ALA A 1 240 ? 20.484 10.344 -4.203 1 71.88 240 ALA A CA 1
ATOM 1809 C C . ALA A 1 240 ? 21.719 9.805 -3.48 1 71.88 240 ALA A C 1
ATOM 1811 O O . ALA A 1 240 ? 22.25 8.742 -3.83 1 71.88 240 ALA A O 1
ATOM 1812 N N . HIS A 1 241 ? 22.094 10.539 -2.455 1 66.56 241 HIS A N 1
ATOM 1813 C CA . HIS A 1 241 ? 23.375 10.195 -1.833 1 66.56 241 HIS A CA 1
ATOM 1814 C C . HIS A 1 241 ? 23.156 9.594 -0.448 1 66.56 241 HIS A C 1
ATOM 1816 O O . HIS A 1 241 ? 24.125 9.234 0.227 1 66.56 241 HIS A O 1
ATOM 1822 N N . THR A 1 242 ? 21.922 9.562 -0.087 1 64.38 242 THR A N 1
ATOM 1823 C CA . THR A 1 242 ? 21.641 9.062 1.252 1 64.38 242 THR A CA 1
ATOM 1824 C C . THR A 1 242 ? 21.188 7.605 1.197 1 64.38 242 THR A C 1
ATOM 1826 O O . THR A 1 242 ? 20.422 7.223 0.309 1 64.38 242 THR A O 1
ATOM 1829 N N . SER A 1 243 ? 21.797 6.902 2.146 1 62.19 243 SER A N 1
ATOM 1830 C CA . SER A 1 243 ? 21.406 5.504 2.275 1 62.19 243 SER A CA 1
ATOM 1831 C C . SER A 1 243 ? 19.922 5.371 2.656 1 62.19 243 SER A C 1
ATOM 1833 O O . SER A 1 243 ? 19.375 6.258 3.305 1 62.19 243 SER A O 1
ATOM 1835 N N . ASP A 1 244 ? 19.234 4.316 2.148 1 61.97 244 ASP A N 1
ATOM 1836 C CA . ASP A 1 244 ? 17.828 4.07 2.43 1 61.97 244 ASP A CA 1
ATOM 1837 C C . ASP A 1 244 ? 17.594 3.906 3.93 1 61.97 244 ASP A C 1
ATOM 1839 O O . ASP A 1 244 ? 16.453 4.008 4.395 1 61.97 244 ASP A O 1
ATOM 1843 N N . LEU A 1 245 ? 18.656 3.719 4.539 1 58.38 245 LEU A N 1
ATOM 1844 C CA . LEU A 1 245 ? 18.547 3.453 5.969 1 58.38 245 LEU A CA 1
ATOM 1845 C C . LEU A 1 245 ? 18.594 4.75 6.77 1 58.38 245 LEU A C 1
ATOM 1847 O O . LEU A 1 245 ? 18.266 4.766 7.957 1 58.38 245 LEU A O 1
ATOM 1851 N N . GLN A 1 246 ? 18.969 5.777 6.082 1 63.91 246 GLN A N 1
ATOM 1852 C CA . GLN A 1 246 ? 19.078 7.047 6.789 1 63.91 246 GLN A CA 1
ATOM 1853 C C . GLN A 1 246 ? 17.781 7.844 6.711 1 63.91 246 GLN A C 1
ATOM 1855 O O . GLN A 1 246 ? 17.078 7.797 5.699 1 63.91 246 GLN A O 1
ATOM 1860 N N . PRO A 1 247 ? 17.547 8.453 7.797 1 67.5 247 PRO A N 1
ATOM 1861 C CA . PRO A 1 247 ? 16.359 9.297 7.77 1 67.5 247 PRO A CA 1
ATOM 1862 C C . PRO A 1 247 ? 16.469 10.453 6.77 1 67.5 247 PRO A C 1
ATOM 1864 O O . PRO A 1 247 ? 17.562 10.961 6.531 1 67.5 247 PRO A O 1
ATOM 1867 N N . LEU A 1 248 ? 15.438 10.758 6.164 1 75 248 LEU A N 1
ATOM 1868 C CA . LEU A 1 248 ? 15.383 11.867 5.227 1 75 248 LEU A CA 1
ATOM 1869 C C . LEU A 1 248 ? 15.195 13.188 5.961 1 75 248 LEU A C 1
ATOM 1871 O O . LEU A 1 248 ? 14.641 13.219 7.059 1 75 248 LEU A O 1
ATOM 1875 N N . PRO A 1 249 ? 15.758 14.203 5.34 1 70.62 249 PRO A N 1
ATOM 1876 C CA . PRO A 1 249 ? 15.5 15.516 5.949 1 70.62 249 PRO A CA 1
ATOM 1877 C C . PRO A 1 249 ? 14.008 15.82 6.082 1 70.62 249 PRO A C 1
ATOM 1879 O O . PRO A 1 249 ? 13.211 15.414 5.234 1 70.62 249 PRO A O 1
ATOM 1882 N N . SER A 1 250 ? 13.703 16.469 7.07 1 74.44 250 SER A N 1
ATOM 1883 C CA . SER A 1 250 ? 12.305 16.719 7.406 1 74.44 250 SER A CA 1
ATOM 1884 C C . SER A 1 250 ? 11.906 18.156 7.086 1 74.44 250 SER A C 1
ATOM 1886 O O . SER A 1 250 ? 10.75 18.547 7.285 1 74.44 250 SER A O 1
ATOM 1888 N N . SER A 1 251 ? 12.82 18.953 6.473 1 84.62 251 SER A N 1
ATOM 1889 C CA . SER A 1 251 ? 12.461 20.344 6.234 1 84.62 251 SER A CA 1
ATOM 1890 C C . SER A 1 251 ? 11.422 20.469 5.121 1 84.62 251 SER A C 1
ATOM 1892 O O . SER A 1 251 ? 11.562 19.844 4.066 1 84.62 251 SER A O 1
ATOM 1894 N N . PRO A 1 252 ? 10.461 21.297 5.344 1 93.25 252 PRO A N 1
ATOM 1895 C CA . PRO A 1 252 ? 9.438 21.453 4.305 1 93.25 252 PRO A CA 1
ATOM 1896 C C . PRO A 1 252 ? 9.891 22.375 3.176 1 93.25 252 PRO A C 1
ATOM 1898 O O . PRO A 1 252 ? 10.766 23.219 3.377 1 93.25 252 PRO A O 1
ATOM 1901 N N . ILE A 1 253 ? 9.422 22.141 2.02 1 95.75 253 ILE A N 1
ATOM 1902 C CA . ILE A 1 253 ? 9.547 23.047 0.879 1 95.75 253 ILE A CA 1
ATOM 1903 C C . ILE A 1 253 ? 8.305 23.922 0.781 1 95.75 253 ILE A C 1
ATOM 1905 O O . ILE A 1 253 ? 7.188 23.422 0.639 1 95.75 253 ILE A O 1
ATOM 1909 N N . VAL A 1 254 ? 8.5 25.219 0.893 1 96.44 254 VAL A N 1
ATOM 1910 C CA . VAL A 1 254 ? 7.383 26.156 0.849 1 96.44 254 VAL A CA 1
ATOM 1911 C C . VAL A 1 254 ? 7.352 26.859 -0.508 1 96.44 254 VAL A C 1
ATOM 1913 O O . VAL A 1 254 ? 8.266 27.625 -0.843 1 96.44 254 VAL A O 1
ATOM 1916 N N . VAL A 1 255 ? 6.332 26.594 -1.255 1 96.75 255 VAL A N 1
ATOM 1917 C CA . VAL A 1 255 ? 6.129 27.234 -2.549 1 96.75 255 VAL A CA 1
ATOM 1918 C C . VAL A 1 255 ? 5.297 28.5 -2.371 1 96.75 255 VAL A C 1
ATOM 1920 O O . VAL A 1 255 ? 4.07 28.438 -2.25 1 96.75 255 VAL A O 1
ATOM 1923 N N . ARG A 1 256 ? 5.945 29.578 -2.441 1 95.06 256 ARG A N 1
ATOM 1924 C CA . ARG A 1 256 ? 5.273 30.859 -2.24 1 95.06 256 ARG A CA 1
ATOM 1925 C C . ARG A 1 256 ? 4.652 31.359 -3.541 1 95.06 256 ARG A C 1
ATOM 1927 O O . ARG A 1 256 ? 5.219 31.172 -4.617 1 95.06 256 ARG A O 1
ATOM 1934 N N . ARG A 1 257 ? 3.492 31.859 -3.375 1 93.25 257 ARG A N 1
ATOM 1935 C CA . ARG A 1 257 ? 2.709 32.344 -4.504 1 93.25 257 ARG A CA 1
ATOM 1936 C C . ARG A 1 257 ? 2.363 33.844 -4.324 1 93.25 257 ARG A C 1
ATOM 1938 O O . ARG A 1 257 ? 2.441 34.375 -3.213 1 93.25 257 ARG A O 1
ATOM 1945 N N . ILE A 1 258 ? 2.082 34.344 -5.5 1 88.25 258 ILE A N 1
ATOM 1946 C CA . ILE A 1 258 ? 1.664 35.75 -5.445 1 88.25 258 ILE A CA 1
ATOM 1947 C C . ILE A 1 258 ? 0.195 35.812 -5.035 1 88.25 258 ILE A C 1
ATOM 1949 O O . ILE A 1 258 ? -0.675 35.25 -5.703 1 88.25 258 ILE A O 1
ATOM 1953 N N . ASP A 1 259 ? -0.17 36.531 -3.936 1 86.38 259 ASP A N 1
ATOM 1954 C CA . ASP A 1 259 ? -1.492 36.875 -3.422 1 86.38 259 ASP A CA 1
ATOM 1955 C C . ASP A 1 259 ? -2.279 35.625 -3.055 1 86.38 259 ASP A C 1
ATOM 1957 O O . ASP A 1 259 ? -3.512 35.594 -3.102 1 86.38 259 ASP A O 1
ATOM 1961 N N . LYS A 1 260 ? -1.611 34.531 -2.939 1 90.38 260 LYS A N 1
ATOM 1962 C CA . LYS A 1 260 ? -2.217 33.281 -2.492 1 90.38 260 LYS A CA 1
ATOM 1963 C C . LYS A 1 260 ? -1.407 32.656 -1.364 1 90.38 260 LYS A C 1
ATOM 1965 O O . LYS A 1 260 ? -0.226 32.938 -1.194 1 90.38 260 LYS A O 1
ATOM 1970 N N . ARG A 1 261 ? -2.037 31.828 -0.631 1 92 261 ARG A N 1
ATOM 1971 C CA . ARG A 1 261 ? -1.317 31.078 0.386 1 92 261 ARG A CA 1
ATOM 1972 C C . ARG A 1 261 ? -0.354 30.078 -0.254 1 92 261 ARG A C 1
ATOM 1974 O O . ARG A 1 261 ? -0.562 29.656 -1.39 1 92 261 ARG A O 1
ATOM 1981 N N . PRO A 1 262 ? 0.624 29.734 0.457 1 94.69 262 PRO A N 1
ATOM 1982 C CA . PRO A 1 262 ? 1.649 28.875 -0.136 1 94.69 262 PRO A CA 1
ATOM 1983 C C . PRO A 1 262 ? 1.198 27.422 -0.266 1 94.69 262 PRO A C 1
ATOM 1985 O O . PRO A 1 262 ? 0.16 27.047 0.284 1 94.69 262 PRO A O 1
ATOM 1988 N N . ILE A 1 263 ? 1.902 26.688 -1.095 1 95.44 263 ILE A N 1
ATOM 1989 C CA . ILE A 1 263 ? 1.86 25.219 -1.121 1 95.44 263 ILE A CA 1
ATOM 1990 C C . ILE A 1 263 ? 3.031 24.656 -0.321 1 95.44 263 ILE A C 1
ATOM 1992 O O . ILE A 1 263 ? 4.16 25.141 -0.438 1 95.44 263 ILE A O 1
ATOM 1996 N N . VAL A 1 264 ? 2.74 23.719 0.504 1 96 264 VAL A N 1
ATOM 1997 C CA . VAL A 1 264 ? 3.781 23.125 1.329 1 96 264 VAL A CA 1
ATOM 1998 C C . VAL A 1 264 ? 4.031 21.688 0.876 1 96 264 VAL A C 1
ATOM 2000 O O . VAL A 1 264 ? 3.086 20.906 0.686 1 96 264 VAL A O 1
ATOM 2003 N N . ILE A 1 265 ? 5.289 21.344 0.678 1 96 265 ILE A N 1
ATOM 2004 C CA . ILE A 1 265 ? 5.695 20 0.291 1 96 265 ILE A CA 1
ATOM 2005 C C . ILE A 1 265 ? 6.605 19.406 1.364 1 96 265 ILE A C 1
ATOM 2007 O O . ILE A 1 265 ? 7.57 20.047 1.79 1 96 265 ILE A O 1
ATOM 2011 N N . GLN A 1 266 ? 6.254 18.281 1.828 1 93.56 266 GLN A N 1
ATOM 2012 C CA . GLN A 1 266 ? 7.09 17.562 2.773 1 93.56 266 GLN A CA 1
ATOM 2013 C C . GLN A 1 266 ? 7.555 16.234 2.182 1 93.56 266 GLN A C 1
ATOM 2015 O O . GLN A 1 266 ? 6.77 15.516 1.555 1 93.56 266 GLN A O 1
ATOM 2020 N N . MET A 1 267 ? 8.797 15.969 2.367 1 92 267 MET A N 1
ATOM 2021 C CA . MET A 1 267 ? 9.367 14.711 1.899 1 92 267 MET A CA 1
ATOM 2022 C C . MET A 1 267 ? 9.469 13.695 3.039 1 92 267 MET A C 1
ATOM 2024 O O . MET A 1 267 ? 9.992 14.008 4.105 1 92 267 MET A O 1
ATOM 2028 N N . GLN A 1 268 ? 8.891 12.562 2.814 1 88.5 268 GLN A N 1
ATOM 2029 C CA . GLN A 1 268 ? 8.953 11.461 3.764 1 88.5 268 GLN A CA 1
ATOM 2030 C C . GLN A 1 268 ? 9.523 10.203 3.109 1 88.5 268 GLN A C 1
ATOM 2032 O O . GLN A 1 268 ? 9.328 9.977 1.913 1 88.5 268 GLN A O 1
ATOM 2037 N N . PRO A 1 269 ? 10.234 9.383 3.926 1 83.25 269 PRO A N 1
ATOM 2038 C CA . PRO A 1 269 ? 10.703 8.125 3.346 1 83.25 269 PRO A CA 1
ATOM 2039 C C . PRO A 1 269 ? 9.555 7.184 2.979 1 83.25 269 PRO A C 1
ATOM 2041 O O . PRO A 1 269 ? 8.516 7.184 3.648 1 83.25 269 PRO A O 1
ATOM 2044 N N . VAL A 1 270 ? 9.789 6.508 1.884 1 80.44 270 VAL A N 1
ATOM 2045 C CA . VAL A 1 270 ? 8.797 5.492 1.552 1 80.44 270 VAL A CA 1
ATOM 2046 C C . VAL A 1 270 ? 8.781 4.41 2.631 1 80.44 270 VAL A C 1
ATOM 2048 O O . VAL A 1 270 ? 9.812 4.125 3.244 1 80.44 270 VAL A O 1
ATOM 2051 N N . LEU A 1 271 ? 7.672 3.906 2.881 1 74.56 271 LEU A N 1
ATOM 2052 C CA . LEU A 1 271 ? 7.508 2.865 3.887 1 74.56 271 LEU A CA 1
ATOM 2053 C C . LEU A 1 271 ? 8.211 1.58 3.463 1 74.56 271 LEU A C 1
ATOM 2055 O O . LEU A 1 271 ? 8.383 1.329 2.27 1 74.56 271 LEU A O 1
ATOM 2059 N N . PRO A 1 272 ? 8.602 0.731 4.418 1 69 272 PRO A N 1
ATOM 2060 C CA . PRO A 1 272 ? 9.477 -0.418 4.164 1 69 272 PRO A CA 1
ATOM 2061 C C . PRO A 1 272 ? 8.93 -1.348 3.084 1 69 272 PRO A C 1
ATOM 2063 O O . PRO A 1 272 ? 9.68 -1.799 2.215 1 69 272 PRO A O 1
ATOM 2066 N N . ALA A 1 273 ? 7.695 -1.505 3.098 1 67 273 ALA A N 1
ATOM 2067 C CA . ALA A 1 273 ? 7.125 -2.439 2.133 1 67 273 ALA A CA 1
ATOM 2068 C C . ALA A 1 273 ? 7.281 -1.919 0.706 1 67 273 ALA A C 1
ATOM 2070 O O . ALA A 1 273 ? 7.297 -2.701 -0.248 1 67 273 ALA A O 1
ATOM 2071 N N . ALA A 1 274 ? 7.469 -0.637 0.58 1 73.88 274 ALA A N 1
ATOM 2072 C CA . ALA A 1 274 ? 7.566 -0.025 -0.743 1 73.88 274 ALA A CA 1
ATOM 2073 C C . ALA A 1 274 ? 9.023 0.214 -1.131 1 73.88 274 ALA A C 1
ATOM 2075 O O . ALA A 1 274 ? 9.305 0.711 -2.223 1 73.88 274 ALA A O 1
ATOM 2076 N N . ARG A 1 275 ? 9.938 -0.221 -0.26 1 75.56 275 ARG A N 1
ATOM 2077 C CA . ARG A 1 275 ? 11.352 0.073 -0.501 1 75.56 275 ARG A CA 1
ATOM 2078 C C . ARG A 1 275 ? 12.031 -1.072 -1.244 1 75.56 275 ARG A C 1
ATOM 2080 O O . ARG A 1 275 ? 13.227 -1.313 -1.063 1 75.56 275 ARG A O 1
ATOM 2087 N N . SER A 1 276 ? 11.273 -1.783 -2.033 1 75.38 276 SER A N 1
ATOM 2088 C CA . SER A 1 276 ? 11.922 -2.795 -2.863 1 75.38 276 SER A CA 1
ATOM 2089 C C . SER A 1 276 ? 13.078 -2.199 -3.656 1 75.38 276 SER A C 1
ATOM 2091 O O . SER A 1 276 ? 12.922 -1.164 -4.305 1 75.38 276 SER A O 1
ATOM 2093 N N . PRO A 1 277 ? 14.234 -2.82 -3.531 1 76.06 277 PRO A N 1
ATOM 2094 C CA . PRO A 1 277 ? 15.367 -2.289 -4.293 1 76.06 277 PRO A CA 1
ATOM 2095 C C . PRO A 1 277 ? 15.133 -2.336 -5.801 1 76.06 277 PRO A C 1
ATOM 2097 O O . PRO A 1 277 ? 15.844 -1.665 -6.559 1 76.06 277 PRO A O 1
ATOM 2100 N N . PHE A 1 278 ? 14.164 -3.016 -6.16 1 79.88 278 PHE A N 1
ATOM 2101 C CA . PHE A 1 278 ? 13.945 -3.225 -7.586 1 79.88 278 PHE A CA 1
ATOM 2102 C C . PHE A 1 278 ? 12.914 -2.236 -8.125 1 79.88 278 PHE A C 1
ATOM 2104 O O . PHE A 1 278 ? 12.734 -2.123 -9.344 1 79.88 278 PHE A O 1
ATOM 2111 N N . LEU A 1 279 ? 12.164 -1.585 -7.27 1 74.69 279 LEU A N 1
ATOM 2112 C CA . LEU A 1 279 ? 11.164 -0.614 -7.684 1 74.69 279 LEU A CA 1
ATOM 2113 C C . LEU A 1 279 ? 11.766 0.781 -7.797 1 74.69 279 LEU A C 1
ATOM 2115 O O . LEU A 1 279 ? 11.328 1.589 -8.617 1 74.69 279 LEU A O 1
ATOM 2119 N N . GLY A 1 280 ? 12.672 1.063 -6.949 1 73.75 280 GLY A N 1
ATOM 2120 C CA . GLY A 1 280 ? 13.406 2.318 -7.023 1 73.75 280 GLY A CA 1
ATOM 2121 C C . GLY A 1 280 ? 12.727 3.449 -6.273 1 73.75 280 GLY A C 1
ATOM 2122 O O . GLY A 1 280 ? 13.172 4.598 -6.34 1 73.75 280 GLY A O 1
ATOM 2123 N N . ALA A 1 281 ? 11.547 3.199 -5.605 1 82.69 281 ALA A N 1
ATOM 2124 C CA . ALA A 1 281 ? 10.906 4.25 -4.82 1 82.69 281 ALA A CA 1
ATOM 2125 C C . ALA A 1 281 ? 11.727 4.59 -3.582 1 82.69 281 ALA A C 1
ATOM 2127 O O . ALA A 1 281 ? 12.234 3.697 -2.902 1 82.69 281 ALA A O 1
ATOM 2128 N N . ARG A 1 282 ? 11.852 5.914 -3.273 1 83.12 282 ARG A N 1
ATOM 2129 C CA . ARG A 1 282 ? 12.695 6.312 -2.15 1 83.12 282 ARG A CA 1
ATOM 2130 C C . ARG A 1 282 ? 11.938 7.238 -1.203 1 83.12 282 ARG A C 1
ATOM 2132 O O . ARG A 1 282 ? 12.18 7.23 0.006 1 83.12 282 ARG A O 1
ATOM 2139 N N . ALA A 1 283 ? 11.078 8.016 -1.818 1 89.81 283 ALA A N 1
ATOM 2140 C CA . ALA A 1 283 ? 10.414 9 -0.964 1 89.81 283 ALA A CA 1
ATOM 2141 C C . ALA A 1 283 ? 9 9.297 -1.459 1 89.81 283 ALA A C 1
ATOM 2143 O O . ALA A 1 283 ? 8.664 8.984 -2.602 1 89.81 283 ALA A O 1
ATOM 2144 N N . ILE A 1 284 ? 8.227 9.789 -0.599 1 92.44 284 ILE A N 1
ATOM 2145 C CA . ILE A 1 284 ? 6.902 10.312 -0.905 1 92.44 284 ILE A CA 1
ATOM 2146 C C . ILE A 1 284 ? 6.855 11.812 -0.629 1 92.44 284 ILE A C 1
ATOM 2148 O O . ILE A 1 284 ? 7.273 12.266 0.44 1 92.44 284 ILE A O 1
ATOM 2152 N N . LEU A 1 285 ? 6.43 12.57 -1.603 1 95.38 285 LEU A N 1
ATOM 2153 C CA . LEU A 1 285 ? 6.18 14 -1.428 1 95.38 285 LEU A CA 1
ATOM 2154 C C . LEU A 1 285 ? 4.723 14.258 -1.066 1 95.38 285 LEU A C 1
ATOM 2156 O O . LEU A 1 285 ? 3.824 14 -1.871 1 95.38 285 LEU A O 1
ATOM 2160 N N . LEU A 1 286 ? 4.52 14.734 0.125 1 94.94 286 LEU A N 1
ATOM 2161 C CA . LEU A 1 286 ? 3.191 15.172 0.538 1 94.94 286 LEU A CA 1
ATOM 2162 C C . LEU A 1 286 ? 2.969 16.641 0.191 1 94.94 286 LEU A C 1
ATOM 2164 O O . LEU A 1 286 ? 3.77 17.5 0.568 1 94.94 286 LEU A O 1
ATOM 2168 N N . ILE A 1 287 ? 1.871 16.906 -0.488 1 95.75 287 ILE A N 1
ATOM 2169 C CA . ILE A 1 287 ? 1.612 18.25 -0.977 1 95.75 287 ILE A CA 1
ATOM 2170 C C . ILE A 1 287 ? 0.337 18.797 -0.337 1 95.75 287 ILE A C 1
ATOM 2172 O O . ILE A 1 287 ? -0.719 18.172 -0.407 1 95.75 287 ILE A O 1
ATOM 2176 N N . ARG A 1 288 ? 0.495 19.922 0.245 1 93.44 288 ARG A N 1
ATOM 2177 C CA . ARG A 1 288 ? -0.652 20.609 0.844 1 93.44 288 ARG A CA 1
ATOM 2178 C C . ARG A 1 288 ? -0.832 22 0.259 1 93.44 288 ARG A C 1
ATOM 2180 O O . ARG A 1 288 ? -0.011 22.891 0.496 1 93.44 288 ARG A O 1
ATOM 2187 N N . ASP A 1 289 ? -1.909 22.156 -0.46 1 93.69 289 ASP A N 1
ATOM 2188 C CA . ASP A 1 289 ? -2.281 23.484 -0.938 1 93.69 289 ASP A CA 1
ATOM 2189 C C . ASP A 1 289 ? -3.098 24.234 0.111 1 93.69 289 ASP A C 1
ATOM 2191 O O . ASP A 1 289 ? -4.25 23.891 0.376 1 93.69 289 ASP A O 1
ATOM 2195 N N . LEU A 1 290 ? -2.527 25.328 0.63 1 93 290 LEU A N 1
ATOM 2196 C CA . LEU A 1 290 ? -3.117 26 1.788 1 93 290 LEU A CA 1
ATOM 2197 C C . LEU A 1 290 ? -4.211 26.969 1.358 1 93 290 LEU A C 1
ATOM 2199 O O . LEU A 1 290 ? -4.902 27.547 2.203 1 93 290 LEU A O 1
ATOM 2203 N N . GLU A 1 291 ? -4.34 27.125 0.043 1 88.12 291 GLU A N 1
ATOM 2204 C CA . GLU A 1 291 ? -5.465 27.906 -0.461 1 88.12 291 GLU A CA 1
ATOM 2205 C C . GLU A 1 291 ? -6.734 27.062 -0.533 1 88.12 291 GLU A C 1
ATOM 2207 O O . GLU A 1 291 ? -7.844 27.594 -0.433 1 88.12 291 GLU A O 1
ATOM 2212 N N . GLY A 1 292 ? -6.559 25.781 -0.741 1 77.69 292 GLY A N 1
ATOM 2213 C CA . GLY A 1 292 ? -7.707 24.906 -0.933 1 77.69 292 GLY A CA 1
ATOM 2214 C C . GLY A 1 292 ? -8.547 24.734 0.32 1 77.69 292 GLY A C 1
ATOM 2215 O O . GLY A 1 292 ? -8.07 24.984 1.43 1 77.69 292 GLY A O 1
ATOM 2216 N N . ASN A 1 293 ? -9.867 24.594 0.057 1 76.5 293 ASN A N 1
ATOM 2217 C CA . ASN A 1 293 ? -10.781 24.297 1.156 1 76.5 293 ASN A CA 1
ATOM 2218 C C . ASN A 1 293 ? -11.07 22.812 1.268 1 76.5 293 ASN A C 1
ATOM 2220 O O . ASN A 1 293 ? -11.547 22.188 0.314 1 76.5 293 ASN A O 1
ATOM 2224 N N . PRO A 1 294 ? -10.625 22.359 2.412 1 74.81 294 PRO A N 1
ATOM 2225 C CA . PRO A 1 294 ? -10.945 20.938 2.582 1 74.81 294 PRO A CA 1
ATOM 2226 C C . PRO A 1 294 ? -12.445 20.656 2.5 1 74.81 294 PRO A C 1
ATOM 2228 O O . PRO A 1 294 ? -13.258 21.5 2.873 1 74.81 294 PRO A O 1
ATOM 2231 N N . ALA A 1 295 ? -12.742 19.562 1.905 1 80.31 295 ALA A N 1
ATOM 2232 C CA . ALA A 1 295 ? -14.141 19.141 1.864 1 80.31 295 ALA A CA 1
ATOM 2233 C C . ALA A 1 295 ? -14.547 18.469 3.178 1 80.31 295 ALA A C 1
ATOM 2235 O O . ALA A 1 295 ? -13.805 17.656 3.727 1 80.31 295 ALA A O 1
ATOM 2236 N N . PHE A 1 296 ? -15.547 19.031 3.77 1 87.06 296 PHE A N 1
ATOM 2237 C CA . PHE A 1 296 ? -16.125 18.406 4.957 1 87.06 296 PHE A CA 1
ATOM 2238 C C . PHE A 1 296 ? -17.375 17.609 4.598 1 87.06 296 PHE A C 1
ATOM 2240 O O . PHE A 1 296 ? -18.203 18.062 3.799 1 87.06 296 PHE A O 1
ATOM 2247 N N . ASP A 1 297 ? -17.422 16.453 5.129 1 87.25 297 ASP A N 1
ATOM 2248 C CA . ASP A 1 297 ? -18.594 15.617 4.957 1 87.25 297 ASP A CA 1
ATOM 2249 C C . ASP A 1 297 ? -19.703 16.031 5.926 1 87.25 297 ASP A C 1
ATOM 2251 O O . ASP A 1 297 ? -19.672 15.648 7.102 1 87.25 297 ASP A O 1
ATOM 2255 N N . GLN A 1 298 ? -20.703 16.719 5.371 1 90.94 298 GLN A N 1
ATOM 2256 C CA . GLN A 1 298 ? -21.797 17.219 6.195 1 90.94 298 GLN A CA 1
ATOM 2257 C C . GLN A 1 298 ? -22.531 16.078 6.895 1 90.94 298 GLN A C 1
ATOM 2259 O O . GLN A 1 298 ? -22.938 16.219 8.047 1 90.94 298 GLN A O 1
ATOM 2264 N N . ALA A 1 299 ? -22.688 15.016 6.141 1 89.75 299 ALA A N 1
ATOM 2265 C CA . ALA A 1 299 ? -23.391 13.875 6.711 1 89.75 299 ALA A CA 1
ATOM 2266 C C . ALA A 1 299 ? -22.609 13.281 7.887 1 89.75 299 ALA A C 1
ATOM 2268 O O . ALA A 1 299 ? -23.203 12.867 8.883 1 89.75 299 ALA A O 1
ATOM 2269 N N . LEU A 1 300 ? -21.406 13.281 7.777 1 91 300 LEU A N 1
ATOM 2270 C CA . LEU A 1 300 ? -20.547 12.781 8.852 1 91 300 LEU A CA 1
ATOM 2271 C C . LEU A 1 300 ? -20.641 13.688 10.078 1 91 300 LEU A C 1
ATOM 2273 O O . LEU A 1 300 ? -20.75 13.195 11.211 1 91 300 LEU A O 1
ATOM 2277 N N . LEU A 1 301 ? -20.578 14.945 9.883 1 93.38 301 LEU A N 1
ATOM 2278 C CA . LEU A 1 301 ? -20.688 15.891 10.984 1 93.38 301 LEU A CA 1
ATOM 2279 C C . LEU A 1 301 ? -22.047 15.773 11.672 1 93.38 301 LEU A C 1
ATOM 2281 O O . LEU A 1 301 ? -22.125 15.805 12.898 1 93.38 301 LEU A O 1
ATOM 2285 N N . ALA A 1 302 ? -23.062 15.695 10.828 1 94.62 302 ALA A N 1
ATOM 2286 C CA . ALA A 1 302 ? -24.406 15.57 11.359 1 94.62 302 ALA A CA 1
ATOM 2287 C C . ALA A 1 302 ? -24.547 14.328 12.234 1 94.62 302 ALA A C 1
ATOM 2289 O O . ALA A 1 302 ? -25.109 14.398 13.336 1 94.62 302 ALA A O 1
ATOM 2290 N N . ALA A 1 303 ? -24.016 13.273 11.758 1 92.06 303 ALA A N 1
ATOM 2291 C CA . ALA A 1 303 ? -24.125 12.016 12.492 1 92.06 303 ALA A CA 1
ATOM 2292 C C . ALA A 1 303 ? -23.281 12.055 13.766 1 92.06 303 ALA A C 1
ATOM 2294 O O . ALA A 1 303 ? -23.703 11.562 14.812 1 92.06 303 ALA A O 1
ATOM 2295 N N . THR A 1 304 ? -22.156 12.602 13.727 1 93.38 304 THR A N 1
ATOM 2296 C CA . THR A 1 304 ? -21.203 12.625 14.828 1 93.38 304 THR A CA 1
ATOM 2297 C C . THR A 1 304 ? -21.734 13.469 15.984 1 93.38 304 THR A C 1
ATOM 2299 O O . THR A 1 304 ? -21.625 13.062 17.141 1 93.38 304 THR A O 1
ATOM 2302 N N . PHE A 1 305 ? -22.328 14.578 15.672 1 95.12 305 PHE A N 1
ATOM 2303 C CA . PHE A 1 305 ? -22.703 15.523 16.719 1 95.12 305 PHE A CA 1
ATOM 2304 C C . PHE A 1 305 ? -24.219 15.68 16.812 1 95.12 305 PHE A C 1
ATOM 2306 O O . PHE A 1 305 ? -24.719 16.547 17.516 1 95.12 305 PHE A O 1
ATOM 2313 N N . GLU A 1 306 ? -24.938 14.883 16.047 1 95 306 GLU A N 1
ATOM 2314 C CA . GLU A 1 306 ? -26.406 14.93 16.031 1 95 306 GLU A CA 1
ATOM 2315 C C . GLU A 1 306 ? -26.906 16.312 15.609 1 95 306 GLU A C 1
ATOM 2317 O O . GLU A 1 306 ? -27.75 16.891 16.281 1 95 306 GLU A O 1
ATOM 2322 N N . LEU A 1 307 ? -26.312 16.797 14.578 1 96.44 307 LEU A N 1
ATOM 2323 C CA . LEU A 1 307 ? -26.703 18.078 14.031 1 96.44 307 LEU A CA 1
ATOM 2324 C C . LEU A 1 307 ? -27.844 17.922 13.023 1 96.44 307 LEU A C 1
ATOM 2326 O O . LEU A 1 307 ? -27.906 16.906 12.32 1 96.44 307 LEU A O 1
ATOM 2330 N N . THR A 1 308 ? -28.719 18.922 12.914 1 96.19 308 THR A N 1
ATOM 2331 C CA . THR A 1 308 ? -29.656 18.969 11.805 1 96.19 308 THR A CA 1
ATOM 2332 C C . THR A 1 308 ? -28.938 19.312 10.5 1 96.19 308 THR A C 1
ATOM 2334 O O . THR A 1 308 ? -27.812 19.797 10.516 1 96.19 308 THR A O 1
ATOM 2337 N N . PRO A 1 309 ? -29.578 19.078 9.398 1 94.62 309 PRO A N 1
ATOM 2338 C CA . PRO A 1 309 ? -28.953 19.422 8.117 1 94.62 309 PRO A CA 1
ATOM 2339 C C . PRO A 1 309 ? -28.547 20.891 8.023 1 94.62 309 PRO A C 1
ATOM 2341 O O . PRO A 1 309 ? -27.469 21.203 7.504 1 94.62 309 PRO A O 1
ATOM 2344 N N . ALA A 1 310 ? -29.359 21.719 8.523 1 94.75 310 ALA A N 1
ATOM 2345 C CA . ALA A 1 310 ? -29.062 23.141 8.492 1 94.75 310 ALA A CA 1
ATOM 2346 C C . ALA A 1 310 ? -27.875 23.484 9.375 1 94.75 310 ALA A C 1
ATOM 2348 O O . ALA A 1 310 ? -27.016 24.297 9 1 94.75 310 ALA A O 1
ATOM 2349 N N . GLN A 1 311 ? -27.812 22.891 10.547 1 96 311 GLN A N 1
ATOM 2350 C CA . GLN A 1 311 ? -26.688 23.078 11.461 1 96 311 GLN A CA 1
ATOM 2351 C C . GLN A 1 311 ? -25.391 22.547 10.859 1 96 311 GLN A C 1
ATOM 2353 O O . GLN A 1 311 ? -24.344 23.188 10.969 1 96 311 GLN A O 1
ATOM 2358 N N . ALA A 1 312 ? -25.484 21.406 10.203 1 95.44 312 ALA A N 1
ATOM 2359 C CA . ALA A 1 312 ? -24.297 20.797 9.578 1 95.44 312 ALA A CA 1
ATOM 2360 C C . ALA A 1 312 ? -23.781 21.688 8.453 1 95.44 312 ALA A C 1
ATOM 2362 O O . ALA A 1 312 ? -22.562 21.828 8.273 1 95.44 312 ALA A O 1
ATOM 2363 N N . ARG A 1 313 ? -24.625 22.219 7.707 1 94.31 313 ARG A N 1
ATOM 2364 C CA . ARG A 1 313 ? -24.25 23.125 6.633 1 94.31 313 ARG A CA 1
ATOM 2365 C C . ARG A 1 313 ? -23.516 24.344 7.18 1 94.31 313 ARG A C 1
ATOM 2367 O O . ARG A 1 313 ? -22.469 24.75 6.641 1 94.31 313 ARG A O 1
ATOM 2374 N N . LEU A 1 314 ? -24.078 24.906 8.18 1 95.19 314 LEU A N 1
ATOM 2375 C CA . LEU A 1 314 ? -23.422 26.047 8.805 1 95.19 314 LEU A CA 1
ATOM 2376 C C . LEU A 1 314 ? -22.078 25.656 9.383 1 95.19 314 LEU A C 1
ATOM 2378 O O . LEU A 1 314 ? -21.094 26.391 9.227 1 95.19 314 LEU A O 1
ATOM 2382 N N . ALA A 1 315 ? -22.031 24.547 10.062 1 95 315 ALA A N 1
ATOM 2383 C CA . ALA A 1 315 ? -20.797 24.062 10.68 1 95 315 ALA A CA 1
ATOM 2384 C C . ALA A 1 315 ? -19.688 23.891 9.648 1 95 315 ALA A C 1
ATOM 2386 O O . ALA A 1 315 ? -18.531 24.203 9.914 1 95 315 ALA A O 1
ATOM 2387 N N . THR A 1 316 ? -20.047 23.391 8.508 1 93.88 316 THR A N 1
ATOM 2388 C CA . THR A 1 316 ? -19.062 23.172 7.445 1 93.88 316 THR A CA 1
ATOM 2389 C C . THR A 1 316 ? -18.469 24.5 6.984 1 93.88 316 THR A C 1
ATOM 2391 O O . THR A 1 316 ? -17.266 24.594 6.723 1 93.88 316 THR A O 1
ATOM 2394 N N . ARG A 1 317 ? -19.266 25.484 6.883 1 92.94 317 ARG A N 1
ATOM 2395 C CA . ARG A 1 317 ? -18.781 26.812 6.496 1 92.94 317 ARG A CA 1
ATOM 2396 C C . ARG A 1 317 ? -17.875 27.406 7.574 1 92.94 317 ARG A C 1
ATOM 2398 O O . ARG A 1 317 ? -16.844 28 7.266 1 92.94 317 ARG A O 1
ATOM 2405 N N . LEU A 1 318 ? -18.281 27.266 8.758 1 93.62 318 LEU A N 1
ATOM 2406 C CA . LEU A 1 318 ? -17.484 27.75 9.875 1 93.62 318 LEU A CA 1
ATOM 2407 C C . LEU A 1 318 ? -16.141 27.031 9.945 1 93.62 318 LEU A C 1
ATOM 2409 O O . LEU A 1 318 ? -15.125 27.641 10.297 1 93.62 318 LEU A O 1
ATOM 2413 N N . ALA A 1 319 ? -16.141 25.75 9.641 1 92.81 319 ALA A N 1
ATOM 2414 C CA . ALA A 1 319 ? -14.93 24.938 9.672 1 92.81 319 ALA A CA 1
ATOM 2415 C C . ALA A 1 319 ? -13.875 25.484 8.711 1 92.81 319 ALA A C 1
ATOM 2417 O O . ALA A 1 319 ? -12.68 25.328 8.945 1 92.81 319 ALA A O 1
ATOM 2418 N N . ARG A 1 320 ? -14.352 26.109 7.723 1 90 320 ARG A N 1
ATOM 2419 C CA . ARG A 1 320 ? -13.453 26.672 6.719 1 90 320 ARG A CA 1
ATOM 2420 C C . ARG A 1 320 ? -12.875 28 7.191 1 90 320 ARG A C 1
ATOM 2422 O O . ARG A 1 320 ? -12 28.578 6.535 1 90 320 ARG A O 1
ATOM 2429 N N . GLY A 1 321 ? -13.32 28.469 8.305 1 90.06 321 GLY A N 1
ATOM 2430 C CA . GLY A 1 321 ? -12.805 29.703 8.867 1 90.06 321 GLY A CA 1
ATOM 2431 C C . GLY A 1 321 ? -13.688 30.906 8.586 1 90.06 321 GLY A C 1
ATOM 2432 O O . GLY A 1 321 ? -13.352 32.031 8.945 1 90.06 321 GLY A O 1
ATOM 2433 N N . ASP A 1 322 ? -14.828 30.719 8.031 1 92.06 322 ASP A N 1
ATOM 2434 C CA . ASP A 1 322 ? -15.75 31.812 7.758 1 92.06 322 ASP A CA 1
ATOM 2435 C C . ASP A 1 322 ? -16.281 32.438 9.047 1 92.06 322 ASP A C 1
ATOM 2437 O O . ASP A 1 322 ? -16.438 31.734 10.055 1 92.06 322 ASP A O 1
ATOM 2441 N N . SER A 1 323 ? -16.516 33.75 8.961 1 94.12 323 SER A N 1
ATOM 2442 C CA . SER A 1 323 ? -17.266 34.375 10.055 1 94.12 323 SER A CA 1
ATOM 2443 C C . SER A 1 323 ? -18.719 33.938 10.055 1 94.12 323 SER A C 1
ATOM 2445 O O . SER A 1 323 ? -19.219 33.438 9.047 1 94.12 323 SER A O 1
ATOM 2447 N N . VAL A 1 324 ? -19.328 34.094 11.219 1 93.81 324 VAL A N 1
ATOM 2448 C CA . VAL A 1 324 ? -20.75 33.75 11.305 1 93.81 324 VAL A CA 1
ATOM 2449 C C . VAL A 1 324 ? -21.547 34.562 10.305 1 93.81 324 VAL A C 1
ATOM 2451 O O . VAL A 1 324 ? -22.5 34.062 9.695 1 93.81 324 VAL A O 1
ATOM 2454 N N . GLU A 1 325 ? -21.156 35.781 10.148 1 94.88 325 GLU A N 1
ATOM 2455 C CA . GLU A 1 325 ? -21.812 36.688 9.203 1 94.88 325 GLU A CA 1
ATOM 2456 C C . GLU A 1 325 ? -21.672 36.156 7.773 1 94.88 325 GLU A C 1
ATOM 2458 O O . GLU A 1 325 ? -22.656 36.094 7.039 1 94.88 325 GLU A O 1
ATOM 2463 N N . ASP A 1 326 ? -20.469 35.844 7.387 1 94.19 326 ASP A N 1
ATOM 2464 C CA . ASP A 1 326 ? -20.203 35.344 6.047 1 94.19 326 ASP A CA 1
ATOM 2465 C C . ASP A 1 326 ? -20.938 34.031 5.805 1 94.19 326 ASP A C 1
ATOM 2467 O O . ASP A 1 326 ? -21.453 33.781 4.719 1 94.19 326 ASP A O 1
ATOM 2471 N N . ALA A 1 327 ? -20.875 33.156 6.793 1 94 327 ALA A N 1
ATOM 2472 C CA . ALA A 1 327 ? -21.547 31.875 6.688 1 94 327 ALA A CA 1
ATOM 2473 C C . ALA A 1 327 ? -23.047 32.031 6.5 1 94 327 ALA A C 1
ATOM 2475 O O . ALA A 1 327 ? -23.672 31.297 5.734 1 94 327 ALA A O 1
ATOM 2476 N N . ALA A 1 328 ? -23.656 32.969 7.234 1 94.38 328 ALA A N 1
ATOM 2477 C CA . ALA A 1 328 ? -25.078 33.25 7.117 1 94.38 328 ALA A CA 1
ATOM 2478 C C . ALA A 1 328 ? -25.438 33.688 5.699 1 94.38 328 ALA A C 1
ATOM 2480 O O . ALA A 1 328 ? -26.422 33.219 5.129 1 94.38 328 ALA A O 1
ATOM 2481 N N . VAL A 1 329 ? -24.672 34.594 5.141 1 94.44 329 VAL A N 1
ATOM 2482 C CA . VAL A 1 329 ? -24.891 35.094 3.799 1 94.44 329 VAL A CA 1
ATOM 2483 C C . VAL A 1 329 ? -24.812 33.969 2.781 1 94.44 329 VAL A C 1
ATOM 2485 O O . VAL A 1 329 ? -25.688 33.844 1.918 1 94.44 329 VAL A O 1
ATOM 2488 N N . GLN A 1 330 ? -23.812 33.156 2.904 1 91 330 GLN A N 1
ATOM 2489 C CA . GLN A 1 330 ? -23.609 32.062 1.956 1 91 330 GLN A CA 1
ATOM 2490 C C . GLN A 1 330 ? -24.703 31.016 2.066 1 91 330 GLN A C 1
ATOM 2492 O O . GLN A 1 330 ? -25.078 30.391 1.07 1 91 330 GLN A O 1
ATOM 2497 N N . ALA A 1 331 ? -25.109 30.766 3.293 1 88.12 331 ALA A N 1
ATOM 2498 C CA . ALA A 1 331 ? -26.156 29.781 3.523 1 88.12 331 ALA A CA 1
ATOM 2499 C C . ALA A 1 331 ? -27.531 30.344 3.211 1 88.12 331 ALA A C 1
ATOM 2501 O O . ALA A 1 331 ? -28.531 29.609 3.156 1 88.12 331 ALA A O 1
ATOM 2502 N N . GLY A 1 332 ? -27.609 31.641 3.016 1 90.69 332 GLY A N 1
ATOM 2503 C CA . GLY A 1 332 ? -28.875 32.281 2.695 1 90.69 332 GLY A CA 1
ATOM 2504 C C . GLY A 1 332 ? -29.828 32.375 3.879 1 90.69 332 GLY A C 1
ATOM 2505 O O . GLY A 1 332 ? -31.031 32.188 3.732 1 90.69 332 GLY A O 1
ATOM 2506 N N . VAL A 1 333 ? -29.344 32.562 5.008 1 93.25 33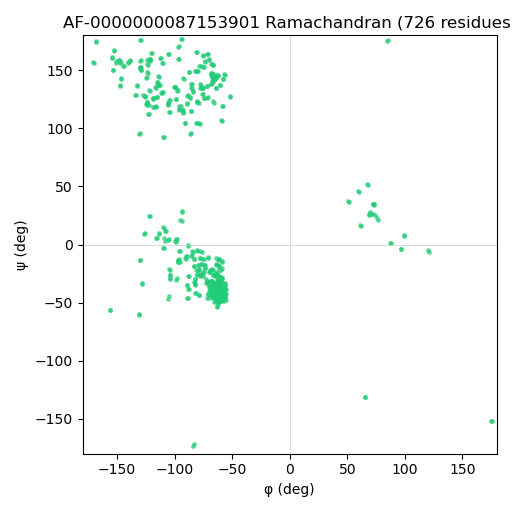3 VAL A N 1
ATOM 2507 C CA . VAL A 1 333 ? -30.172 32.688 6.207 1 93.25 333 VAL A CA 1
ATOM 2508 C C . VAL A 1 333 ? -29.859 34 6.906 1 93.25 333 VAL A C 1
ATOM 2510 O O . VAL A 1 333 ? -28.828 34.625 6.656 1 93.25 333 VAL A O 1
ATOM 2513 N N . ALA A 1 334 ? -30.844 34.438 7.746 1 95.25 334 ALA A N 1
ATOM 2514 C CA . ALA A 1 334 ? -30.641 35.656 8.523 1 95.25 334 ALA A CA 1
ATOM 2515 C C . ALA A 1 334 ? -29.547 35.469 9.57 1 95.25 334 ALA A C 1
ATOM 2517 O O . ALA A 1 334 ? -29.344 34.344 10.078 1 95.25 334 ALA A O 1
ATOM 2518 N N . LEU A 1 335 ? -28.812 36.531 9.852 1 96 335 LEU A N 1
ATOM 2519 C CA . LEU A 1 335 ? -27.734 36.469 10.828 1 96 335 LEU A CA 1
ATOM 2520 C C . LEU A 1 335 ? -28.25 35.969 12.18 1 96 335 LEU A C 1
ATOM 2522 O O . LEU A 1 335 ? -27.562 35.219 12.867 1 96 335 LEU A O 1
ATOM 2526 N N . ALA A 1 336 ? -29.391 36.438 12.555 1 95.88 336 ALA A N 1
ATOM 2527 C CA . ALA A 1 336 ? -29.984 36 13.82 1 95.88 336 ALA A CA 1
ATOM 2528 C C . ALA A 1 336 ? -30.234 34.5 13.828 1 95.88 336 ALA A C 1
ATOM 2530 O O . ALA A 1 336 ? -30.016 33.844 14.844 1 95.88 336 ALA A O 1
ATOM 2531 N N . THR A 1 337 ? -30.688 33.969 12.789 1 95.38 337 THR A N 1
ATOM 2532 C CA . THR A 1 337 ? -30.891 32.531 12.641 1 95.38 337 THR A CA 1
ATOM 2533 C C . THR A 1 337 ? -29.578 31.781 12.742 1 95.38 337 THR A C 1
ATOM 2535 O O . THR A 1 337 ? -29.484 30.766 13.414 1 95.38 337 THR A O 1
ATOM 2538 N N . ALA A 1 338 ? -28.594 32.219 12.016 1 96.06 338 ALA A N 1
ATOM 2539 C CA . ALA A 1 338 ? -27.266 31.609 12.055 1 96.06 338 ALA A CA 1
ATOM 2540 C C . ALA A 1 338 ? -26.719 31.594 13.477 1 96.06 338 ALA A C 1
ATOM 2542 O O . ALA A 1 338 ? -26.078 30.625 13.891 1 96.06 338 ALA A O 1
ATOM 2543 N N . ARG A 1 339 ? -26.891 32.656 14.188 1 96.38 339 ARG A N 1
ATOM 2544 C CA . ARG A 1 339 ? -26.406 32.75 15.562 1 96.38 339 ARG A CA 1
ATOM 2545 C C . ARG A 1 339 ? -27.125 31.75 16.453 1 96.38 339 ARG A C 1
ATOM 2547 O O . ARG A 1 339 ? -26.5 31.141 17.344 1 96.38 339 ARG A O 1
ATOM 2554 N N . ASN A 1 340 ? -28.391 31.641 16.266 1 96.5 340 ASN A N 1
ATOM 2555 C CA . ASN A 1 340 ? -29.156 30.641 17 1 96.5 340 ASN A CA 1
ATOM 2556 C C . ASN A 1 340 ? -28.672 29.219 16.688 1 96.5 340 ASN A C 1
ATOM 2558 O O . ASN A 1 340 ? -28.547 28.391 17.594 1 96.5 340 ASN A O 1
ATOM 2562 N N . GLN A 1 341 ? -28.469 28.953 15.453 1 96.56 341 GLN A N 1
ATOM 2563 C CA . GLN A 1 341 ? -27.922 27.672 15.047 1 96.56 341 GLN A CA 1
ATOM 2564 C C . GLN A 1 341 ? -26.547 27.438 15.656 1 96.56 341 GLN A C 1
ATOM 2566 O O . GLN A 1 341 ? -26.219 26.312 16.078 1 96.56 341 GLN A O 1
ATOM 2571 N N . LEU A 1 342 ? -25.766 28.406 15.625 1 96.69 342 LEU A N 1
ATOM 2572 C CA . LEU A 1 342 ? -24.422 28.312 16.203 1 96.69 342 LEU A CA 1
ATOM 2573 C C . LEU A 1 342 ? -24.484 27.938 17.672 1 96.69 342 LEU A C 1
ATOM 2575 O O . LEU A 1 342 ? -23.688 27.125 18.156 1 96.69 342 LEU A O 1
ATOM 2579 N N . LYS A 1 343 ? -25.375 28.547 18.406 1 96.94 343 LYS A N 1
ATOM 2580 C CA . LYS A 1 343 ? -25.562 28.203 19.812 1 96.94 343 LYS A CA 1
ATOM 2581 C C . LYS A 1 343 ? -25.906 26.734 19.984 1 96.94 343 LYS A C 1
ATOM 2583 O O . LYS A 1 343 ? -25.391 26.062 20.875 1 96.94 343 LYS A O 1
ATOM 2588 N N . ALA A 1 344 ? -26.781 26.297 19.172 1 97.38 344 ALA A N 1
ATOM 2589 C CA . ALA A 1 344 ? -27.156 24.875 19.203 1 97.38 344 ALA A CA 1
ATOM 2590 C C . ALA A 1 344 ? -25.969 23.984 18.891 1 97.38 344 ALA A C 1
ATOM 2592 O O . ALA A 1 344 ? -25.781 22.938 19.5 1 97.38 344 ALA A O 1
ATOM 2593 N N . ILE A 1 345 ? -25.203 24.375 17.859 1 97.19 345 ILE A N 1
ATOM 2594 C CA . ILE A 1 345 ? -24.016 23.625 17.469 1 97.19 345 ILE A CA 1
ATOM 2595 C C . ILE A 1 345 ? -23.031 23.562 18.641 1 97.19 345 ILE A C 1
ATOM 2597 O O . ILE A 1 345 ? -22.453 22.5 18.922 1 97.19 345 ILE A O 1
ATOM 2601 N N . PHE A 1 346 ? -22.859 24.734 19.344 1 96.88 346 PHE A N 1
ATOM 2602 C CA . PHE A 1 346 ? -21.984 24.781 20.516 1 96.88 346 PHE A CA 1
ATOM 2603 C C . PHE A 1 346 ? -22.438 23.797 21.578 1 96.88 346 PHE A C 1
ATOM 2605 O O . PHE A 1 346 ? -21.625 23.047 22.125 1 96.88 346 PHE A O 1
ATOM 2612 N N . GLN A 1 347 ? -23.625 23.766 21.812 1 96.5 347 GLN A N 1
ATOM 2613 C CA . GLN A 1 347 ? -24.172 22.875 22.828 1 96.5 347 GLN A CA 1
ATOM 2614 C C . GLN A 1 347 ? -23.969 21.406 22.438 1 96.5 347 GLN A C 1
ATOM 2616 O O . GLN A 1 347 ? -23.531 20.609 23.25 1 96.5 347 GLN A O 1
ATOM 2621 N N . LYS A 1 348 ? -24.188 21.125 21.219 1 95.38 348 LYS A N 1
ATOM 2622 C CA . LYS A 1 348 ? -24.156 19.734 20.766 1 95.38 348 LYS A CA 1
ATOM 2623 C C . LYS A 1 348 ? -22.719 19.25 20.609 1 95.38 348 LYS A C 1
ATOM 2625 O O . LYS A 1 348 ? -22.453 18.047 20.734 1 95.38 348 LYS A O 1
ATOM 2630 N N . THR A 1 349 ? -21.828 20.125 20.359 1 94.81 349 THR A N 1
ATOM 2631 C CA . THR A 1 349 ? -20.438 19.75 20.156 1 94.81 349 THR A CA 1
ATOM 2632 C C . THR A 1 349 ? -19.641 19.922 21.453 1 94.81 349 THR A C 1
ATOM 2634 O O . THR A 1 349 ? -18.484 19.484 21.531 1 94.81 349 THR A O 1
ATOM 2637 N N . GLY A 1 350 ? -20.172 20.609 22.453 1 93.31 350 GLY A N 1
ATOM 2638 C CA . GLY A 1 350 ? -19.469 20.906 23.703 1 93.31 350 GLY A CA 1
ATOM 2639 C C . GLY A 1 350 ? -18.375 21.953 23.547 1 93.31 350 GLY A C 1
ATOM 2640 O O . GLY A 1 350 ? -17.359 21.906 24.219 1 93.31 350 GLY A O 1
ATOM 2641 N N . THR A 1 351 ? -18.547 22.781 22.562 1 94.81 351 THR A N 1
ATOM 2642 C CA . THR A 1 351 ? -17.609 23.859 22.359 1 94.81 351 THR A CA 1
ATOM 2643 C C . THR A 1 351 ? -18.203 25.203 22.797 1 94.81 351 THR A C 1
ATOM 2645 O O . THR A 1 351 ? -19.422 25.312 22.953 1 94.81 351 THR A O 1
ATOM 2648 N N . HIS A 1 352 ? -17.312 26.234 22.984 1 93.69 352 HIS A N 1
ATOM 2649 C CA . HIS A 1 352 ? -17.797 27.484 23.562 1 93.69 352 HIS A CA 1
ATOM 2650 C C . HIS A 1 352 ? -17.375 28.688 22.734 1 93.69 352 HIS A C 1
ATOM 2652 O O . HIS A 1 352 ? -17.844 29.812 22.953 1 93.69 352 HIS A O 1
ATOM 2658 N N . ARG A 1 353 ? -16.469 28.5 21.828 1 93.81 353 ARG A N 1
ATOM 2659 C CA . ARG A 1 353 ? -16.016 29.547 20.922 1 93.81 353 ARG A CA 1
ATOM 2660 C C . ARG A 1 353 ? -15.789 28.984 19.516 1 93.81 353 ARG A C 1
ATOM 2662 O O . ARG A 1 353 ? -15.602 27.781 19.359 1 93.81 353 ARG A O 1
ATOM 2669 N N . GLN A 1 354 ? -15.844 29.828 18.562 1 93.56 354 GLN A N 1
ATOM 2670 C CA . GLN A 1 354 ? -15.758 29.406 17.172 1 93.56 354 GLN A CA 1
ATOM 2671 C C . GLN A 1 354 ? -14.422 28.719 16.891 1 93.56 354 GLN A C 1
ATOM 2673 O O . GLN A 1 354 ? -14.367 27.734 16.156 1 93.56 354 GLN A O 1
ATOM 2678 N N . ALA A 1 355 ? -13.336 29.203 17.422 1 93.69 355 ALA A N 1
ATOM 2679 C CA . ALA A 1 355 ? -12.023 28.594 17.203 1 93.69 355 ALA A CA 1
ATOM 2680 C C . ALA A 1 355 ? -11.984 27.156 17.719 1 93.69 355 ALA A C 1
ATOM 2682 O O . ALA A 1 355 ? -11.414 26.281 17.062 1 93.69 355 ALA A O 1
ATOM 2683 N N . GLU A 1 356 ? -12.562 27 18.812 1 93.94 356 GLU A N 1
ATOM 2684 C CA . GLU A 1 356 ? -12.656 25.672 19.391 1 93.94 356 GLU A CA 1
ATOM 2685 C C . GLU A 1 356 ? -13.5 24.75 18.516 1 93.94 356 GLU A C 1
ATOM 2687 O O . GLU A 1 356 ? -13.164 23.578 18.328 1 93.94 356 GLU A O 1
ATOM 2692 N N . LEU A 1 357 ? -14.578 25.25 18.062 1 95.06 357 LEU A N 1
ATOM 2693 C CA . LEU A 1 357 ? -15.445 24.484 17.156 1 95.06 357 LEU A CA 1
ATOM 2694 C C . LEU A 1 357 ? -14.703 24.094 15.891 1 95.06 357 LEU A C 1
ATOM 2696 O O . LEU A 1 357 ? -14.766 22.938 15.461 1 95.06 357 LEU A O 1
ATOM 2700 N N . VAL A 1 358 ? -14 25.016 15.289 1 93.75 358 VAL A N 1
ATOM 2701 C CA . VAL A 1 358 ? -13.258 24.766 14.062 1 93.75 358 VAL A CA 1
ATOM 2702 C C . VAL A 1 358 ? -12.234 23.672 14.297 1 93.75 358 VAL A C 1
ATOM 2704 O O . VAL A 1 358 ? -12.102 22.75 13.484 1 93.75 358 VAL A O 1
ATOM 2707 N N . ALA A 1 359 ? -11.5 23.734 15.328 1 92 359 ALA A N 1
ATOM 2708 C CA . ALA A 1 359 ? -10.508 22.719 15.664 1 92 359 ALA A CA 1
ATOM 2709 C C . ALA A 1 359 ? -11.148 21.344 15.766 1 92 359 ALA A C 1
ATOM 2711 O O . ALA A 1 359 ? -10.594 20.359 15.266 1 92 359 ALA A O 1
ATOM 2712 N N . LEU A 1 360 ? -12.25 21.281 16.422 1 92.75 360 LEU A N 1
ATOM 2713 C CA . LEU A 1 360 ? -12.961 20.031 16.609 1 92.75 360 LEU A CA 1
ATOM 2714 C C . LEU A 1 360 ? -13.445 19.469 15.266 1 92.75 360 LEU A C 1
ATOM 2716 O O . LEU A 1 360 ? -13.305 18.266 15.008 1 92.75 360 LEU A O 1
ATOM 2720 N N . LEU A 1 361 ? -14.016 20.328 14.445 1 92.44 361 LEU A N 1
ATOM 2721 C CA . LEU A 1 361 ? -14.562 19.891 13.172 1 92.44 361 LEU A CA 1
ATOM 2722 C C . LEU A 1 361 ? -13.461 19.328 12.273 1 92.44 361 LEU A C 1
ATOM 2724 O O . LEU A 1 361 ? -13.695 18.406 11.492 1 92.44 361 LEU A O 1
ATOM 2728 N N . HIS A 1 362 ? -12.273 19.828 12.383 1 89.5 362 HIS A N 1
ATOM 2729 C CA . HIS A 1 362 ? -11.156 19.359 11.562 1 89.5 362 HIS A CA 1
ATOM 2730 C C . HIS A 1 362 ? -10.672 18 12.023 1 89.5 362 HIS A C 1
ATOM 2732 O O . HIS A 1 362 ? -10.008 17.281 11.273 1 89.5 362 HIS A O 1
ATOM 2738 N N . LYS A 1 363 ? -11.039 17.625 13.227 1 87.12 363 LYS A N 1
ATOM 2739 C CA . LYS A 1 363 ? -10.688 16.297 13.719 1 87.12 363 LYS A CA 1
ATOM 2740 C C . LYS A 1 363 ? -11.57 15.227 13.094 1 87.12 363 LYS A C 1
ATOM 2742 O O . LYS A 1 363 ? -11.188 14.055 13.031 1 87.12 363 LYS A O 1
ATOM 2747 N N . VAL A 1 364 ? -12.734 15.641 12.719 1 85.5 364 VAL A N 1
ATOM 2748 C CA . VAL A 1 364 ? -13.695 14.688 12.164 1 85.5 364 VAL A CA 1
ATOM 2749 C C . VAL A 1 364 ? -13.32 14.367 10.719 1 85.5 364 VAL A C 1
ATOM 2751 O O . VAL A 1 364 ? -13.656 13.289 10.211 1 85.5 364 VAL A O 1
ATOM 2754 N N . LYS A 1 365 ? -12.531 15.117 10.102 1 77.19 365 LYS A N 1
ATOM 2755 C CA . LYS A 1 365 ? -12.188 14.938 8.695 1 77.19 365 LYS A CA 1
ATOM 2756 C C . LYS A 1 365 ? -11.203 13.789 8.5 1 77.19 365 LYS A C 1
ATOM 2758 O O . LYS A 1 365 ? -10.25 13.648 9.273 1 77.19 365 LYS A O 1
ATOM 2763 N N . MET B 1 1 ? -14.805 -29.656 -26.547 1 72.19 1 MET B N 1
ATOM 2764 C CA . MET B 1 1 ? -13.406 -30.047 -26.688 1 72.19 1 MET B CA 1
ATOM 2765 C C . MET B 1 1 ? -12.484 -28.969 -26.125 1 72.19 1 MET B C 1
ATOM 2767 O O . MET B 1 1 ? -12.781 -27.781 -26.203 1 72.19 1 MET B O 1
ATOM 2771 N N . ILE B 1 2 ? -11.555 -29.469 -25.406 1 83.94 2 ILE B N 1
ATOM 2772 C CA . ILE B 1 2 ? -10.609 -28.578 -24.75 1 83.94 2 ILE B CA 1
ATOM 2773 C C . ILE B 1 2 ? -9.758 -27.875 -25.797 1 83.94 2 ILE B C 1
ATOM 2775 O O . ILE B 1 2 ? -9.344 -28.484 -26.797 1 83.94 2 ILE B O 1
ATOM 2779 N N . ASP B 1 3 ? -9.719 -26.609 -25.844 1 89.88 3 ASP B N 1
ATOM 2780 C CA . ASP B 1 3 ? -8.805 -25.781 -26.625 1 89.88 3 ASP B CA 1
ATOM 2781 C C . ASP B 1 3 ? -7.508 -25.531 -25.875 1 89.88 3 ASP B C 1
ATOM 2783 O O . ASP B 1 3 ? -7.402 -24.562 -25.109 1 89.88 3 ASP B O 1
ATOM 2787 N N . LEU B 1 4 ? -6.496 -26.328 -26.125 1 85.88 4 LEU B N 1
ATOM 2788 C CA . LEU B 1 4 ? -5.246 -26.297 -25.375 1 85.88 4 LEU B CA 1
ATOM 2789 C C . LEU B 1 4 ? -4.5 -25 -25.609 1 85.88 4 LEU B C 1
ATOM 2791 O O . LEU B 1 4 ? -3.838 -24.484 -24.703 1 85.88 4 LEU B O 1
ATOM 2795 N N . ARG B 1 5 ? -4.547 -24.5 -26.906 1 82.62 5 ARG B N 1
ATOM 2796 C CA . ARG B 1 5 ? -3.871 -23.25 -27.234 1 82.62 5 ARG B CA 1
ATOM 2797 C C . ARG B 1 5 ? -4.453 -22.078 -26.438 1 82.62 5 ARG B C 1
ATOM 2799 O O . ARG B 1 5 ? -3.709 -21.25 -25.906 1 82.62 5 ARG B O 1
ATOM 2806 N N . ARG B 1 6 ? -5.688 -22.141 -26.359 1 86.56 6 ARG B N 1
ATOM 2807 C CA . ARG B 1 6 ? -6.367 -21.094 -25.609 1 86.56 6 ARG B CA 1
ATOM 2808 C C . ARG B 1 6 ? -6.055 -21.203 -24.125 1 86.56 6 ARG B C 1
ATOM 2810 O O . ARG B 1 6 ? -5.852 -20.188 -23.453 1 86.56 6 ARG B O 1
ATOM 2817 N N . LEU B 1 7 ? -6.031 -22.359 -23.641 1 88.19 7 LEU B N 1
ATOM 2818 C CA . LEU B 1 7 ? -5.746 -22.578 -22.219 1 88.19 7 LEU B CA 1
ATOM 2819 C C . LEU B 1 7 ? -4.332 -22.109 -21.891 1 88.19 7 LEU B C 1
ATOM 2821 O O . LEU B 1 7 ? -4.121 -21.453 -20.859 1 88.19 7 LEU B O 1
ATOM 2825 N N . ASP B 1 8 ? -3.449 -22.406 -22.766 1 84 8 ASP B N 1
ATOM 2826 C CA . ASP B 1 8 ? -2.07 -21.984 -22.562 1 84 8 ASP B CA 1
ATOM 2827 C C . ASP B 1 8 ? -1.963 -20.453 -22.578 1 84 8 ASP B C 1
ATOM 2829 O O . ASP B 1 8 ? -1.241 -19.875 -21.766 1 84 8 ASP B O 1
ATOM 2833 N N . HIS B 1 9 ? -2.645 -19.859 -23.469 1 82.88 9 HIS B N 1
ATOM 2834 C CA . HIS B 1 9 ? -2.648 -18.391 -23.562 1 82.88 9 HIS B CA 1
ATOM 2835 C C . HIS B 1 9 ? -3.213 -17.75 -22.297 1 82.88 9 HIS B C 1
ATOM 2837 O O . HIS B 1 9 ? -2.641 -16.797 -21.781 1 82.88 9 HIS B O 1
ATOM 2843 N N . VAL B 1 10 ? -4.254 -18.297 -21.859 1 85.75 10 VAL B N 1
ATOM 2844 C CA . VAL B 1 10 ? -4.902 -17.766 -20.672 1 85.75 10 VAL B CA 1
ATOM 2845 C C . VAL B 1 10 ? -3.98 -17.938 -19.453 1 85.75 10 VAL B C 1
ATOM 2847 O O . VAL B 1 10 ? -3.865 -17.031 -18.625 1 85.75 10 VAL B O 1
ATOM 2850 N N . THR B 1 11 ? -3.32 -19 -19.406 1 83.38 11 THR B N 1
ATOM 2851 C CA . THR B 1 11 ? -2.416 -19.281 -18.297 1 83.38 11 THR B CA 1
ATOM 2852 C C . THR B 1 11 ? -1.23 -18.312 -18.312 1 83.38 11 THR B C 1
ATOM 2854 O O . THR B 1 11 ? -0.781 -17.859 -17.266 1 83.38 11 THR B O 1
ATOM 2857 N N . ALA B 1 12 ? -0.867 -18 -19.469 1 75.69 12 ALA B N 1
ATOM 2858 C CA . ALA B 1 12 ? 0.252 -17.078 -19.625 1 75.69 12 ALA B CA 1
ATOM 2859 C C . ALA B 1 12 ? -0.13 -15.672 -19.156 1 75.69 12 ALA B C 1
ATOM 2861 O O . ALA B 1 12 ? 0.729 -14.898 -18.719 1 75.69 12 ALA B O 1
ATOM 2862 N N . SER B 1 13 ? -1.387 -15.367 -19.125 1 78.25 13 SER B N 1
ATOM 2863 C CA . SER B 1 13 ? -1.859 -14.031 -18.781 1 78.25 13 SER B CA 1
ATOM 2864 C C . SER B 1 13 ? -2.047 -13.891 -17.266 1 78.25 13 SER B C 1
ATOM 2866 O O . SER B 1 13 ? -2.398 -12.812 -16.781 1 78.25 13 SER B O 1
ATOM 2868 N N . LEU B 1 14 ? -1.8 -14.906 -16.547 1 80.38 14 LEU B N 1
ATOM 2869 C CA . LEU B 1 14 ? -1.992 -14.898 -15.102 1 80.38 14 LEU B CA 1
ATOM 2870 C C . LEU B 1 14 ? -1.133 -13.828 -14.445 1 80.38 14 LEU B C 1
ATOM 2872 O O . LEU B 1 14 ? -1.505 -13.273 -13.406 1 80.38 14 LEU B O 1
ATOM 2876 N N . GLY B 1 15 ? -0.024 -13.523 -15.023 1 71.19 15 GLY B N 1
ATOM 2877 C CA . GLY B 1 15 ? 0.842 -12.484 -14.5 1 71.19 15 GLY B CA 1
ATOM 2878 C C . GLY B 1 15 ? 0.161 -11.133 -14.406 1 71.19 15 GLY B C 1
ATOM 2879 O O . GLY B 1 15 ? 0.381 -10.383 -13.453 1 71.19 15 GLY B O 1
ATOM 2880 N N . ASP B 1 16 ? -0.812 -10.898 -15.297 1 71.12 16 ASP B N 1
ATOM 2881 C CA . ASP B 1 16 ? -1.492 -9.609 -15.375 1 71.12 16 ASP B CA 1
ATOM 2882 C C . ASP B 1 16 ? -2.518 -9.461 -14.25 1 71.12 16 ASP B C 1
ATOM 2884 O O . ASP B 1 16 ? -2.842 -8.344 -13.844 1 71.12 16 ASP B O 1
ATOM 2888 N N . VAL B 1 17 ? -2.967 -10.547 -13.789 1 77.75 17 VAL B N 1
ATOM 2889 C CA . VAL B 1 17 ? -4.062 -10.484 -12.828 1 77.75 17 VAL B CA 1
ATOM 2890 C C . VAL B 1 17 ? -3.502 -10.406 -11.406 1 77.75 17 VAL B C 1
ATOM 2892 O O . VAL B 1 17 ? -4.23 -10.094 -10.461 1 77.75 17 VAL B O 1
ATOM 2895 N N . VAL B 1 18 ? -2.236 -10.609 -11.281 1 75.31 18 VAL B N 1
ATOM 2896 C CA . VAL B 1 18 ? -1.597 -10.578 -9.969 1 75.31 18 VAL B CA 1
ATOM 2897 C C . VAL B 1 18 ? -1.785 -9.203 -9.336 1 75.31 18 VAL B C 1
ATOM 2899 O O . VAL B 1 18 ? -2.119 -9.094 -8.156 1 75.31 18 VAL B O 1
ATOM 2902 N N . LEU B 1 19 ? -1.644 -8.188 -10.125 1 71.06 19 LEU B N 1
ATOM 2903 C CA . LEU B 1 19 ? -1.663 -6.84 -9.57 1 71.06 19 LEU B CA 1
ATOM 2904 C C . LEU B 1 19 ? -3.057 -6.227 -9.672 1 71.06 19 LEU B C 1
ATOM 2906 O O . LEU B 1 19 ? -3.295 -5.125 -9.172 1 71.06 19 LEU B O 1
ATOM 2910 N N . ASP B 1 20 ? -3.934 -6.973 -10.344 1 75.5 20 ASP B N 1
ATOM 2911 C CA . ASP B 1 20 ? -5.305 -6.5 -10.484 1 75.5 20 ASP B CA 1
ATOM 2912 C C . ASP B 1 20 ? -6.305 -7.59 -10.094 1 75.5 20 ASP B C 1
ATOM 2914 O O . ASP B 1 20 ? -6.75 -8.359 -10.945 1 75.5 20 ASP B O 1
ATOM 2918 N N . PRO B 1 21 ? -6.715 -7.535 -8.961 1 71.31 21 PRO B N 1
ATOM 2919 C CA . PRO B 1 21 ? -7.621 -8.586 -8.484 1 71.31 21 PRO B CA 1
ATOM 2920 C C . PRO B 1 21 ? -8.922 -8.656 -9.281 1 71.31 21 PRO B C 1
ATOM 2922 O O . PRO B 1 21 ? -9.562 -9.703 -9.336 1 71.31 21 PRO B O 1
ATOM 2925 N N . ALA B 1 22 ? -9.242 -7.609 -9.914 1 74.62 22 ALA B N 1
ATOM 2926 C CA . ALA B 1 22 ? -10.484 -7.578 -10.68 1 74.62 22 ALA B CA 1
ATOM 2927 C C . ALA B 1 22 ? -10.391 -8.453 -11.922 1 74.62 22 ALA B C 1
ATOM 2929 O O . ALA B 1 22 ? -11.406 -8.766 -12.547 1 74.62 22 ALA B O 1
ATOM 2930 N N . GLY B 1 23 ? -9.25 -8.867 -12.234 1 82.19 23 GLY B N 1
ATOM 2931 C CA . GLY B 1 23 ? -9.039 -9.656 -13.438 1 82.19 23 GLY B CA 1
ATOM 2932 C C . GLY B 1 23 ? -9.297 -11.141 -13.234 1 82.19 23 GLY B C 1
ATOM 2933 O O . GLY B 1 23 ? -9.406 -11.898 -14.195 1 82.19 23 GLY B O 1
ATOM 2934 N N . TRP B 1 24 ? -9.5 -11.602 -12.047 1 85.12 24 TRP B N 1
ATOM 2935 C CA . TRP B 1 24 ? -9.594 -13.023 -11.75 1 85.12 24 TRP B CA 1
ATOM 2936 C C . TRP B 1 24 ? -10.867 -13.625 -12.336 1 85.12 24 TRP B C 1
ATOM 2938 O O . TRP B 1 24 ? -10.836 -14.688 -12.953 1 85.12 24 TRP B O 1
ATOM 2948 N N . PRO B 1 25 ? -12.023 -12.922 -12.227 1 85.88 25 PRO B N 1
ATOM 2949 C CA . PRO B 1 25 ? -13.219 -13.484 -12.875 1 85.88 25 PRO B CA 1
ATOM 2950 C C . PRO B 1 25 ? -13.055 -13.641 -14.383 1 85.88 25 PRO B C 1
ATOM 2952 O O . PRO B 1 25 ? -13.461 -14.656 -14.945 1 85.88 25 PRO B O 1
ATOM 2955 N N . SER B 1 26 ? -12.461 -12.633 -14.961 1 88.44 26 SER B N 1
ATOM 2956 C CA . SER B 1 26 ? -12.219 -12.703 -16.391 1 88.44 26 SER B CA 1
ATOM 2957 C C . SER B 1 26 ? -11.273 -13.852 -16.75 1 88.44 26 SER B C 1
ATOM 2959 O O . SER B 1 26 ? -11.469 -14.539 -17.75 1 88.44 26 SER B O 1
ATOM 2961 N N . PHE B 1 27 ? -10.328 -14.055 -15.961 1 91.44 27 PHE B N 1
ATOM 2962 C CA . PHE B 1 27 ? -9.43 -15.188 -16.125 1 91.44 27 PHE B CA 1
ATOM 2963 C C . PHE B 1 27 ? -10.203 -16.5 -16.062 1 91.44 27 PHE B C 1
ATOM 2965 O O . PHE B 1 27 ? -10.039 -17.375 -16.938 1 91.44 27 PHE B O 1
ATOM 2972 N N . MET B 1 28 ? -11.008 -16.641 -15.109 1 93.94 28 MET B N 1
ATOM 2973 C CA . MET B 1 28 ? -11.781 -17.859 -14.945 1 93.94 28 MET B CA 1
ATOM 2974 C C . MET B 1 28 ? -12.727 -18.078 -16.125 1 93.94 28 MET B C 1
ATOM 2976 O O . MET B 1 28 ? -12.914 -19.203 -16.578 1 93.94 28 MET B O 1
ATOM 2980 N N . ASP B 1 29 ? -13.25 -16.969 -16.594 1 94.75 29 ASP B N 1
ATOM 2981 C CA . ASP B 1 29 ? -14.109 -17.062 -17.766 1 94.75 29 ASP B CA 1
ATOM 2982 C C . ASP B 1 29 ? -13.344 -17.625 -18.969 1 94.75 29 ASP B C 1
ATOM 2984 O O . ASP B 1 29 ? -13.867 -18.453 -19.703 1 94.75 29 ASP B O 1
ATOM 2988 N N . GLN B 1 30 ? -12.211 -17.219 -19.125 1 93.94 30 GLN B N 1
ATOM 2989 C CA . GLN B 1 30 ? -11.391 -17.656 -20.25 1 93.94 30 GLN B CA 1
ATOM 2990 C C . GLN B 1 30 ? -10.992 -19.125 -20.094 1 93.94 30 GLN B C 1
ATOM 2992 O O . GLN B 1 30 ? -10.938 -19.859 -21.078 1 93.94 30 GLN B O 1
ATOM 2997 N N . VAL B 1 31 ? -10.719 -19.531 -18.891 1 94.5 31 VAL B N 1
ATOM 2998 C CA . VAL B 1 31 ? -10.445 -20.938 -18.625 1 94.5 31 VAL B CA 1
ATOM 2999 C C . VAL B 1 31 ? -11.672 -21.781 -18.984 1 94.5 31 VAL B C 1
ATOM 3001 O O . VAL B 1 31 ? -11.555 -22.797 -19.672 1 94.5 31 VAL B O 1
ATOM 3004 N N . CYS B 1 32 ? -12.812 -21.328 -18.547 1 95.75 32 CYS B N 1
ATOM 3005 C CA . CYS B 1 32 ? -14.055 -22.047 -18.828 1 95.75 32 CYS B CA 1
ATOM 3006 C C . CYS B 1 32 ? -14.281 -22.156 -20.328 1 95.75 32 CYS B C 1
ATOM 3008 O O . CYS B 1 32 ? -14.664 -23.219 -20.828 1 95.75 32 CYS B O 1
ATOM 3010 N N . THR B 1 33 ? -14.023 -21.078 -21.031 1 95.12 33 THR B N 1
ATOM 3011 C CA . THR B 1 33 ? -14.172 -21.094 -22.484 1 95.12 33 THR B CA 1
ATOM 3012 C C . THR B 1 33 ? -13.211 -22.109 -23.109 1 95.12 33 THR B C 1
ATOM 3014 O O . THR B 1 33 ? -13.594 -22.844 -24.016 1 95.12 33 THR B O 1
ATOM 3017 N N . ALA B 1 34 ? -12.07 -22.188 -22.641 1 94.62 34 ALA B N 1
ATOM 3018 C CA . ALA B 1 34 ? -11.039 -23.062 -23.188 1 94.62 34 ALA B CA 1
ATOM 3019 C C . ALA B 1 34 ? -11.383 -24.531 -22.953 1 94.62 34 ALA B C 1
ATOM 3021 O O . ALA B 1 34 ? -11.055 -25.406 -23.766 1 94.62 34 ALA B O 1
ATOM 3022 N N . VAL B 1 35 ? -12.078 -24.812 -21.844 1 94.62 35 VAL B N 1
ATOM 3023 C CA . VAL B 1 35 ? -12.289 -26.219 -21.5 1 94.62 35 VAL B CA 1
ATOM 3024 C C . VAL B 1 35 ? -13.758 -26.594 -21.734 1 94.62 35 VAL B C 1
ATOM 3026 O O . VAL B 1 35 ? -14.172 -27.719 -21.438 1 94.62 35 VAL B O 1
ATOM 3029 N N . GLY B 1 36 ? -14.5 -25.656 -22.234 1 94.75 36 GLY B N 1
ATOM 3030 C CA . GLY B 1 36 ? -15.906 -25.922 -22.516 1 94.75 36 GLY B CA 1
ATOM 3031 C C . GLY B 1 36 ? -16.734 -26.125 -21.266 1 94.75 36 GLY B C 1
ATOM 3032 O O . GLY B 1 36 ? -17.453 -27.125 -21.125 1 94.75 36 GLY B O 1
ATOM 3033 N N . ALA B 1 37 ? -16.641 -25.219 -20.344 1 97.06 37 ALA B N 1
ATOM 3034 C CA . ALA B 1 37 ? -17.375 -25.297 -19.078 1 97.06 37 ALA B CA 1
ATOM 3035 C C . ALA B 1 37 ? -18.266 -24.078 -18.891 1 97.06 37 ALA B C 1
ATOM 3037 O O . ALA B 1 37 ? -18.047 -23.031 -19.5 1 97.06 37 ALA B O 1
ATOM 3038 N N . THR B 1 38 ? -19.219 -24.172 -18.078 1 97.12 38 THR B N 1
ATOM 3039 C CA . THR B 1 38 ? -20.234 -23.141 -17.844 1 97.12 38 THR B CA 1
ATOM 3040 C C . THR B 1 38 ? -19.672 -22.047 -16.938 1 97.12 38 THR B C 1
ATOM 3042 O O . THR B 1 38 ? -19.906 -20.859 -17.172 1 97.12 38 THR B O 1
ATOM 3045 N N . GLY B 1 39 ? -18.984 -22.438 -15.906 1 97.25 39 GLY B N 1
ATOM 3046 C CA . GLY B 1 39 ? -18.484 -21.438 -14.969 1 97.25 39 GLY B CA 1
ATOM 3047 C C . GLY B 1 39 ? -17.469 -22 -13.992 1 97.25 39 GLY B C 1
ATOM 3048 O O . GLY B 1 39 ? -17.172 -23.203 -14.008 1 97.25 39 GLY B O 1
ATOM 3049 N N . ALA B 1 40 ? -16.922 -21.062 -13.188 1 97.06 40 ALA B N 1
ATOM 3050 C CA . ALA B 1 40 ? -15.883 -21.469 -12.242 1 97.06 40 ALA B CA 1
ATOM 3051 C C . ALA B 1 40 ? -15.891 -20.562 -11.008 1 97.06 40 ALA B C 1
ATOM 3053 O O . ALA B 1 40 ? -16.453 -19.469 -11.039 1 97.06 40 ALA B O 1
ATOM 3054 N N . ALA B 1 41 ? -15.352 -21.062 -9.922 1 94 41 ALA B N 1
ATOM 3055 C CA . ALA B 1 41 ? -15.148 -20.344 -8.672 1 94 41 ALA B CA 1
ATOM 3056 C C . ALA B 1 41 ? -13.859 -20.781 -7.98 1 94 41 ALA B C 1
ATOM 3058 O O . ALA B 1 41 ? -13.367 -21.891 -8.227 1 94 41 ALA B O 1
ATOM 3059 N N . MET B 1 42 ? -13.312 -19.953 -7.23 1 92.31 42 MET B N 1
ATOM 3060 C CA . MET B 1 42 ? -12.164 -20.312 -6.402 1 92.31 42 MET B CA 1
ATOM 3061 C C . MET B 1 42 ? -12.57 -20.453 -4.941 1 92.31 42 MET B C 1
ATOM 3063 O O . MET B 1 42 ? -13.086 -19.5 -4.344 1 92.31 42 MET B O 1
ATOM 3067 N N . LEU B 1 43 ? -12.328 -21.609 -4.418 1 91.44 43 LEU B N 1
ATOM 3068 C CA . LEU B 1 43 ? -12.734 -21.891 -3.045 1 91.44 43 LEU B CA 1
ATOM 3069 C C . LEU B 1 43 ? -11.523 -22.297 -2.201 1 91.44 43 LEU B C 1
ATOM 3071 O O . LEU B 1 43 ? -10.703 -23.109 -2.635 1 91.44 43 LEU B O 1
ATOM 3075 N N . GLN B 1 44 ? -11.438 -21.688 -1.045 1 87.81 44 GLN B N 1
ATOM 3076 C CA . GLN B 1 44 ? -10.414 -22.125 -0.098 1 87.81 44 GLN B CA 1
ATOM 3077 C C . GLN B 1 44 ? -10.812 -23.438 0.571 1 87.81 44 GLN B C 1
ATOM 3079 O O . GLN B 1 44 ? -12 -23.719 0.747 1 87.81 44 GLN B O 1
ATOM 3084 N N . SER B 1 45 ? -9.828 -24.156 0.954 1 84.12 45 SER B N 1
ATOM 3085 C CA . SER B 1 45 ? -10.078 -25.5 1.456 1 84.12 45 SER B CA 1
ATOM 3086 C C . SER B 1 45 ? -10.773 -25.469 2.811 1 84.12 45 SER B C 1
ATOM 3088 O O . SER B 1 45 ? -11.656 -26.281 3.086 1 84.12 45 SER B O 1
ATOM 3090 N N . ASP B 1 46 ? -10.422 -24.516 3.596 1 74.25 46 ASP B N 1
ATOM 3091 C CA . ASP B 1 46 ? -10.883 -24.531 4.98 1 74.25 46 ASP B CA 1
ATOM 3092 C C . ASP B 1 46 ? -11.984 -23.5 5.211 1 74.25 46 ASP B C 1
ATOM 3094 O O . ASP B 1 46 ? -12.953 -23.766 5.922 1 74.25 46 ASP B O 1
ATOM 3098 N N . VAL B 1 47 ? -11.797 -22.328 4.754 1 68.94 47 VAL B N 1
ATOM 3099 C CA . VAL B 1 47 ? -12.758 -21.266 5 1 68.94 47 VAL B CA 1
ATOM 3100 C C . VAL B 1 47 ? -13.266 -20.703 3.67 1 68.94 47 VAL B C 1
ATOM 3102 O O . VAL B 1 47 ? -12.477 -20.297 2.816 1 68.94 47 VAL B O 1
ATOM 3105 N N . ARG B 1 48 ? -14.578 -20.812 3.508 1 73.81 48 ARG B N 1
ATOM 3106 C CA . ARG B 1 48 ? -15.219 -20.312 2.297 1 73.81 48 ARG B CA 1
ATOM 3107 C C . ARG B 1 48 ? -16.219 -19.188 2.627 1 73.81 48 ARG B C 1
ATOM 3109 O O . ARG B 1 48 ? -17.109 -19.375 3.453 1 73.81 48 ARG B O 1
ATOM 3116 N N . THR B 1 49 ? -15.812 -18.062 2.02 1 68.56 49 THR B N 1
ATOM 3117 C CA . THR B 1 49 ? -16.672 -16.906 2.242 1 68.56 49 THR B CA 1
ATOM 3118 C C . THR B 1 49 ? -17.375 -16.5 0.949 1 68.56 49 THR B C 1
ATOM 3120 O O . THR B 1 49 ? -17.016 -16.969 -0.132 1 68.56 49 THR B O 1
ATOM 3123 N N . GLU B 1 50 ? -18.422 -15.781 1.091 1 69.88 50 GLU B N 1
ATOM 3124 C CA . GLU B 1 50 ? -19.281 -15.422 -0.04 1 69.88 50 GLU B CA 1
ATOM 3125 C C . GLU B 1 50 ? -18.516 -14.555 -1.046 1 69.88 50 GLU B C 1
ATOM 3127 O O . GLU B 1 50 ? -18.938 -14.406 -2.191 1 69.88 50 GLU B O 1
ATOM 3132 N N . ASP B 1 51 ? -17.359 -14.047 -0.729 1 67.5 51 ASP B N 1
ATOM 3133 C CA . ASP B 1 51 ? -16.641 -13.125 -1.599 1 67.5 51 ASP B CA 1
ATOM 3134 C C . ASP B 1 51 ? -15.625 -13.875 -2.469 1 67.5 51 ASP B C 1
ATOM 3136 O O . ASP B 1 51 ? -14.75 -13.266 -3.078 1 67.5 51 ASP B O 1
ATOM 3140 N N . ILE B 1 52 ? -15.875 -15.07 -2.592 1 75.5 52 ILE B N 1
ATOM 3141 C CA . ILE B 1 52 ? -14.969 -15.844 -3.438 1 75.5 52 ILE B CA 1
ATOM 3142 C C . ILE B 1 52 ? -15.094 -15.375 -4.887 1 75.5 52 ILE B C 1
ATOM 3144 O O . ILE B 1 52 ? -16.188 -15.023 -5.34 1 75.5 52 ILE B O 1
ATOM 3148 N N . PRO B 1 53 ? -13.969 -15.336 -5.539 1 80.62 53 PRO B N 1
ATOM 3149 C CA . PRO B 1 53 ? -14.055 -15.039 -6.973 1 80.62 53 PRO B CA 1
ATOM 3150 C C . PRO B 1 53 ? -14.805 -16.125 -7.754 1 80.62 53 PRO B C 1
ATOM 3152 O O . PRO B 1 53 ? -14.609 -17.312 -7.504 1 80.62 53 PRO B O 1
ATOM 3155 N N . ARG B 1 54 ? -15.664 -15.664 -8.594 1 89.5 54 ARG B N 1
ATOM 3156 C CA . ARG B 1 54 ? -16.422 -16.594 -9.422 1 89.5 54 ARG B CA 1
ATOM 3157 C C . ARG B 1 54 ? -16.875 -15.93 -10.719 1 89.5 54 ARG B C 1
ATOM 3159 O O . ARG B 1 54 ? -16.875 -14.703 -10.828 1 89.5 54 ARG B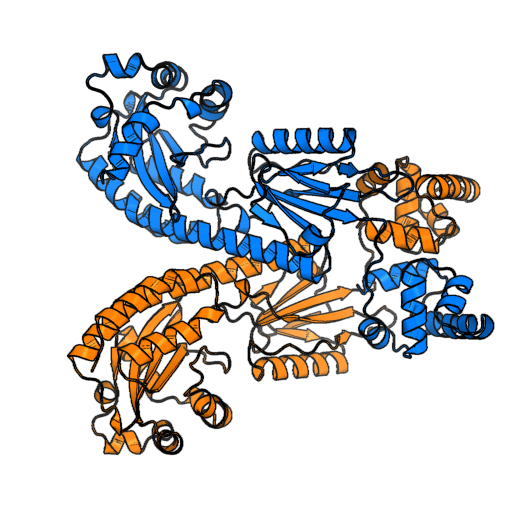 O 1
ATOM 3166 N N . THR B 1 55 ? -17.188 -16.75 -11.617 1 93.19 55 THR B N 1
ATOM 3167 C CA . THR B 1 55 ? -17.734 -16.234 -12.875 1 93.19 55 THR B CA 1
ATOM 3168 C C . THR B 1 55 ? -19.203 -15.867 -12.711 1 93.19 55 THR B C 1
ATOM 3170 O O . THR B 1 55 ? -19.891 -16.422 -11.859 1 93.19 55 THR B O 1
ATOM 3173 N N . ASP B 1 56 ? -19.625 -14.969 -13.5 1 90 56 ASP B N 1
ATOM 3174 C CA . ASP B 1 56 ? -21 -14.508 -13.43 1 90 56 ASP B CA 1
ATOM 3175 C C . ASP B 1 56 ? -21.984 -15.648 -13.695 1 90 56 ASP B C 1
ATOM 3177 O O . ASP B 1 56 ? -23.062 -15.703 -13.109 1 90 56 ASP B O 1
ATOM 3181 N N . SER B 1 57 ? -21.609 -16.5 -14.523 1 93.69 57 SER B N 1
ATOM 3182 C CA . SER B 1 57 ? -22.469 -17.562 -15.023 1 93.69 57 SER B CA 1
ATOM 3183 C C . SER B 1 57 ? -22.922 -18.5 -13.898 1 93.69 57 SER B C 1
ATOM 3185 O O . SER B 1 57 ? -23.922 -19.203 -14.023 1 93.69 57 SER B O 1
ATOM 3187 N N . ILE B 1 58 ? -22.203 -18.438 -12.766 1 94.25 58 ILE B N 1
ATOM 3188 C CA . ILE B 1 58 ? -22.594 -19.375 -11.711 1 94.25 58 ILE B CA 1
ATOM 3189 C C . ILE B 1 58 ? -22.844 -18.609 -10.414 1 94.25 58 ILE B C 1
ATOM 3191 O O . ILE B 1 58 ? -22.953 -19.203 -9.344 1 94.25 58 ILE B O 1
ATOM 3195 N N . THR B 1 59 ? -22.859 -17.359 -10.492 1 90.56 59 THR B N 1
ATOM 3196 C CA . THR B 1 59 ? -23.016 -16.516 -9.32 1 90.56 59 THR B CA 1
ATOM 3197 C C . THR B 1 59 ? -24.344 -16.797 -8.633 1 90.56 59 THR B C 1
ATOM 3199 O O . THR B 1 59 ? -24.422 -16.844 -7.402 1 90.56 59 THR B O 1
ATOM 3202 N N . ASP B 1 60 ? -25.375 -17.016 -9.438 1 91.06 60 ASP B N 1
ATOM 3203 C CA . ASP B 1 60 ? -26.719 -17.234 -8.883 1 91.06 60 ASP B CA 1
ATOM 3204 C C . ASP B 1 60 ? -26.734 -18.484 -7.996 1 91.06 60 ASP B C 1
ATOM 3206 O O . ASP B 1 60 ? -27.406 -18.5 -6.957 1 91.06 60 ASP B O 1
ATOM 3210 N N . TYR B 1 61 ? -26.109 -19.5 -8.383 1 93.62 61 TYR B N 1
ATOM 3211 C CA . TYR B 1 61 ? -26.078 -20.719 -7.574 1 93.62 61 TYR B CA 1
ATOM 3212 C C . TYR B 1 61 ? -25.469 -20.453 -6.203 1 93.62 61 TYR B C 1
ATOM 3214 O O . TYR B 1 61 ? -26 -20.891 -5.184 1 93.62 61 TYR B O 1
ATOM 3222 N N . PHE B 1 62 ? -24.375 -19.766 -6.176 1 89.88 62 PHE B N 1
ATOM 3223 C CA . PHE B 1 62 ? -23.656 -19.516 -4.93 1 89.88 62 PHE B CA 1
ATOM 3224 C C . PHE B 1 62 ? -24.453 -18.578 -4.035 1 89.88 62 PHE B C 1
ATOM 3226 O O . PHE B 1 62 ? -24.516 -18.766 -2.82 1 89.88 62 PHE B O 1
ATOM 3233 N N . THR B 1 63 ? -25.109 -17.578 -4.656 1 85.56 63 THR B N 1
ATOM 3234 C CA . THR B 1 63 ? -25.797 -16.531 -3.887 1 85.56 63 THR B CA 1
ATOM 3235 C C . THR B 1 63 ? -27.156 -17.031 -3.42 1 85.56 63 THR B C 1
ATOM 3237 O O . THR B 1 63 ? -27.656 -16.594 -2.373 1 85.56 63 THR B O 1
ATOM 3240 N N . ARG B 1 64 ? -27.75 -17.953 -4.094 1 89.94 64 ARG B N 1
ATOM 3241 C CA . ARG B 1 64 ? -29.125 -18.359 -3.785 1 89.94 64 ARG B CA 1
ATOM 3242 C C . ARG B 1 64 ? -29.141 -19.688 -3.037 1 89.94 64 ARG B C 1
ATOM 3244 O O . ARG B 1 64 ? -30.078 -19.969 -2.285 1 89.94 64 ARG B O 1
ATOM 3251 N N . ILE B 1 65 ? -28.062 -20.422 -3.211 1 93.31 65 ILE B N 1
ATOM 3252 C CA . ILE B 1 65 ? -28.172 -21.781 -2.672 1 93.31 65 ILE B CA 1
ATOM 3253 C C . ILE B 1 65 ? -26.938 -22.094 -1.827 1 93.31 65 ILE B C 1
ATOM 3255 O O . ILE B 1 65 ? -27.047 -22.266 -0.611 1 93.31 65 ILE B O 1
ATOM 3259 N N . TYR B 1 66 ? -25.766 -22.078 -2.383 1 92.5 66 TYR B N 1
ATOM 3260 C CA . TYR B 1 66 ? -24.547 -22.609 -1.793 1 92.5 66 TYR B CA 1
ATOM 3261 C C . TYR B 1 66 ? -24.281 -22 -0.425 1 92.5 66 TYR B C 1
ATOM 3263 O O . TYR B 1 66 ? -24.031 -22.703 0.547 1 92.5 66 TYR B O 1
ATOM 3271 N N . PHE B 1 67 ? -24.375 -20.719 -0.374 1 87.75 67 PHE B N 1
ATOM 3272 C CA . PHE B 1 67 ? -24.047 -20.062 0.889 1 87.75 67 PHE B CA 1
ATOM 3273 C C . PHE B 1 67 ? -25.281 -19.953 1.776 1 87.75 67 PHE B C 1
ATOM 3275 O O . PHE B 1 67 ? -25.25 -20.359 2.945 1 87.75 67 PHE B O 1
ATOM 3282 N N . PRO B 1 68 ? -26.422 -19.516 1.219 1 86.56 68 PRO B N 1
ATOM 3283 C CA . PRO B 1 68 ? -27.578 -19.344 2.09 1 86.56 68 PRO B CA 1
ATOM 3284 C C . PRO B 1 68 ? -28.047 -20.656 2.721 1 86.56 68 PRO B C 1
ATOM 3286 O O . PRO B 1 68 ? -28.594 -20.656 3.826 1 86.56 68 PRO B O 1
ATOM 3289 N N . THR B 1 69 ? -27.844 -21.734 2.098 1 91.12 69 THR B N 1
ATOM 3290 C CA . THR B 1 69 ? -28.297 -23 2.641 1 91.12 69 THR B CA 1
ATOM 3291 C C . THR B 1 69 ? -27.156 -23.719 3.355 1 91.12 69 THR B C 1
ATOM 3293 O O . THR B 1 69 ? -27.281 -24.906 3.693 1 91.12 69 THR B O 1
ATOM 3296 N N . ASN B 1 70 ? -25.969 -23.109 3.48 1 89.19 70 ASN B N 1
ATOM 3297 C CA . ASN B 1 70 ? -24.812 -23.531 4.254 1 89.19 70 ASN B CA 1
ATOM 3298 C C . ASN B 1 70 ? -24.141 -24.766 3.637 1 89.19 70 ASN B C 1
ATOM 3300 O O . ASN B 1 70 ? -23.594 -25.609 4.352 1 89.19 70 ASN B O 1
ATOM 3304 N N . LEU B 1 71 ? -24.266 -24.953 2.424 1 92.12 71 LEU B N 1
ATOM 3305 C CA . LEU B 1 71 ? -23.609 -26.078 1.755 1 92.12 71 LEU B CA 1
ATOM 3306 C C . LEU B 1 71 ? -22.094 -25.938 1.844 1 92.12 71 LEU B C 1
ATOM 3308 O O . LEU B 1 71 ? -21.375 -26.938 1.755 1 92.12 71 LEU B O 1
ATOM 3312 N N . HIS B 1 72 ? -21.578 -24.734 1.991 1 89.25 72 HIS B N 1
ATOM 3313 C CA . HIS B 1 72 ? -20.141 -24.5 2.088 1 89.25 72 HIS B CA 1
ATOM 3314 C C . HIS B 1 72 ? -19.547 -25.141 3.34 1 89.25 72 HIS B C 1
ATOM 3316 O O . HIS B 1 72 ? -18.344 -25.375 3.416 1 89.25 72 HIS B O 1
ATOM 3322 N N . ARG B 1 73 ? -20.375 -25.469 4.262 1 86.88 73 ARG B N 1
ATOM 3323 C CA . ARG B 1 73 ? -19.922 -26.094 5.508 1 86.88 73 ARG B CA 1
ATOM 3324 C C . ARG B 1 73 ? -19.844 -27.609 5.371 1 86.88 73 ARG B C 1
ATOM 3326 O O . ARG B 1 73 ? -19.094 -28.266 6.094 1 86.88 73 ARG B O 1
ATOM 3333 N N . THR B 1 74 ? -20.656 -28.109 4.496 1 88.94 74 THR B N 1
ATOM 3334 C CA . THR B 1 74 ? -20.734 -29.547 4.336 1 88.94 74 THR B CA 1
ATOM 3335 C C . THR B 1 74 ? -20.406 -29.953 2.902 1 88.94 74 THR B C 1
ATOM 3337 O O . THR B 1 74 ? -20.875 -31 2.424 1 88.94 74 THR B O 1
ATOM 3340 N N . ASP B 1 75 ? -19.703 -29.188 2.236 1 93.38 75 ASP B N 1
ATOM 3341 C CA . ASP B 1 75 ? -19.375 -29.406 0.833 1 93.38 75 ASP B CA 1
ATOM 3342 C C . ASP B 1 75 ? -18.625 -30.734 0.643 1 93.38 75 ASP B C 1
ATOM 3344 O O . ASP B 1 75 ? -17.453 -30.844 0.987 1 93.38 75 ASP B O 1
ATOM 3348 N N . ILE B 1 76 ? -19.344 -31.688 0.069 1 94.81 76 ILE B N 1
ATOM 3349 C CA . ILE B 1 76 ? -18.828 -33.062 -0.099 1 94.81 76 ILE B CA 1
ATOM 3350 C C . ILE B 1 76 ? -17.594 -33.031 -0.996 1 94.81 76 ILE B C 1
ATOM 3352 O O . ILE B 1 76 ? -16.703 -33.875 -0.857 1 94.81 76 ILE B O 1
ATOM 3356 N N . ARG B 1 77 ? -17.547 -32.156 -1.939 1 95.5 77 ARG B N 1
ATOM 3357 C CA . ARG B 1 77 ? -16.391 -32.031 -2.816 1 95.5 77 ARG B CA 1
ATOM 3358 C C . ARG B 1 77 ? -15.141 -31.625 -2.025 1 95.5 77 ARG B C 1
ATOM 3360 O O . ARG B 1 77 ? -14.039 -32.094 -2.326 1 95.5 77 ARG B O 1
ATOM 3367 N N . ALA B 1 78 ? -15.312 -30.766 -1.081 1 94.06 78 ALA B N 1
ATOM 3368 C CA . ALA B 1 78 ? -14.211 -30.406 -0.198 1 94.06 78 ALA B CA 1
ATOM 3369 C C . ALA B 1 78 ? -13.883 -31.547 0.759 1 94.06 78 ALA B C 1
ATOM 3371 O O . ALA B 1 78 ? -12.719 -31.906 0.946 1 94.06 78 ALA B O 1
ATOM 3372 N N . ALA B 1 79 ? -14.883 -32.125 1.343 1 94.38 79 ALA B N 1
ATOM 3373 C CA . ALA B 1 79 ? -14.711 -33.188 2.34 1 94.38 79 ALA B CA 1
ATOM 3374 C C . ALA B 1 79 ? -13.938 -34.375 1.763 1 94.38 79 ALA B C 1
ATOM 3376 O O . ALA B 1 79 ? -13.07 -34.938 2.434 1 94.38 79 ALA B O 1
ATOM 3377 N N . ARG B 1 80 ? -14.164 -34.75 0.563 1 96.44 80 ARG B N 1
ATOM 3378 C CA . ARG B 1 80 ? -13.523 -35.906 -0.052 1 96.44 80 ARG B CA 1
ATOM 3379 C C . ARG B 1 80 ? -12.344 -35.469 -0.924 1 96.44 80 ARG B C 1
ATOM 3381 O O . ARG B 1 80 ? -11.383 -36.219 -1.094 1 96.44 80 ARG B O 1
ATOM 3388 N N . GLY B 1 81 ? -12.453 -34.344 -1.452 1 96.25 81 GLY B N 1
ATOM 3389 C CA . GLY B 1 81 ? -11.469 -33.875 -2.424 1 96.25 81 GLY B CA 1
ATOM 3390 C C . GLY B 1 81 ? -10.211 -33.312 -1.784 1 96.25 81 GLY B C 1
ATOM 3391 O O . GLY B 1 81 ? -9.102 -33.562 -2.266 1 96.25 81 GLY B O 1
ATOM 3392 N N . VAL B 1 82 ? -10.297 -32.531 -0.712 1 94.69 82 VAL B N 1
ATOM 3393 C CA . VAL B 1 82 ? -9.18 -31.859 -0.083 1 94.69 82 VAL B CA 1
ATOM 3394 C C . VAL B 1 82 ? -8.133 -32.875 0.363 1 94.69 82 VAL B C 1
ATOM 3396 O O . VAL B 1 82 ? -6.941 -32.719 0.083 1 94.69 82 VAL B O 1
ATOM 3399 N N . PRO B 1 83 ? -8.539 -34 0.975 1 95.5 83 PRO B N 1
ATOM 3400 C CA . PRO B 1 83 ? -7.551 -35 1.336 1 95.5 83 PRO B CA 1
ATOM 3401 C C . PRO B 1 83 ? -6.793 -35.562 0.126 1 95.5 83 PRO B C 1
ATOM 3403 O O . PRO B 1 83 ? -5.598 -35.844 0.217 1 95.5 83 PRO B O 1
ATOM 3406 N N . LEU B 1 84 ? -7.441 -35.719 -0.98 1 96.38 84 LEU B N 1
ATOM 3407 C CA . LEU B 1 84 ? -6.793 -36.188 -2.199 1 96.38 84 LEU B CA 1
ATOM 3408 C C . LEU B 1 84 ? -5.777 -35.156 -2.703 1 96.38 84 LEU B C 1
ATOM 3410 O O . LEU B 1 84 ? -4.68 -35.531 -3.133 1 96.38 84 LEU B O 1
ATOM 3414 N N . MET B 1 85 ? -6.141 -33.938 -2.629 1 95.06 85 MET B N 1
ATOM 3415 C CA . MET B 1 85 ? -5.238 -32.875 -3.078 1 95.06 85 MET B CA 1
ATOM 3416 C C . MET B 1 85 ? -4.008 -32.781 -2.182 1 95.06 85 MET B C 1
ATOM 3418 O O . MET B 1 85 ? -2.891 -32.625 -2.67 1 95.06 85 MET B O 1
ATOM 3422 N N . ILE B 1 86 ? -4.23 -32.875 -0.91 1 93.06 86 ILE B N 1
ATOM 3423 C CA . ILE B 1 86 ? -3.129 -32.875 0.047 1 93.06 86 ILE B CA 1
ATOM 3424 C C . ILE B 1 86 ? -2.203 -34.062 -0.231 1 93.06 86 ILE B C 1
ATOM 3426 O O . ILE B 1 86 ? -0.982 -33.938 -0.104 1 93.06 86 ILE B O 1
ATOM 3430 N N . ALA B 1 87 ? -2.807 -35.156 -0.662 1 94.44 87 ALA B N 1
ATOM 3431 C CA . ALA B 1 87 ? -2.051 -36.375 -0.96 1 94.44 87 ALA B CA 1
ATOM 3432 C C . ALA B 1 87 ? -1.339 -36.281 -2.305 1 94.44 87 ALA B C 1
ATOM 3434 O O . ALA B 1 87 ? -0.585 -37.156 -2.693 1 94.44 87 ALA B O 1
ATOM 3435 N N . GLY B 1 88 ? -1.597 -35.188 -3.057 1 92.62 88 GLY B N 1
ATOM 3436 C CA . GLY B 1 88 ? -0.779 -34.969 -4.234 1 92.62 88 GLY B CA 1
ATOM 3437 C C . GLY B 1 88 ? -1.584 -34.906 -5.52 1 92.62 88 GLY B C 1
ATOM 3438 O O . GLY B 1 88 ? -1.037 -34.656 -6.594 1 92.62 88 GLY B O 1
ATOM 3439 N N . THR B 1 89 ? -2.949 -35.219 -5.371 1 94.94 89 THR B N 1
ATOM 3440 C CA . THR B 1 89 ? -3.783 -35.125 -6.566 1 94.94 89 THR B CA 1
ATOM 3441 C C . THR B 1 89 ? -3.998 -33.656 -6.969 1 94.94 89 THR B C 1
ATOM 3443 O O . THR B 1 89 ? -4.5 -32.875 -6.18 1 94.94 89 THR B O 1
ATOM 3446 N N . THR B 1 90 ? -3.711 -33.344 -8.18 1 95.69 90 THR B N 1
ATOM 3447 C CA . THR B 1 90 ? -3.748 -31.938 -8.617 1 95.69 90 THR B CA 1
ATOM 3448 C C . THR B 1 90 ? -5.145 -31.562 -9.102 1 95.69 90 THR B C 1
ATOM 3450 O O . THR B 1 90 ? -5.594 -30.438 -8.891 1 95.69 90 THR B O 1
ATOM 3453 N N . VAL B 1 91 ? -5.797 -32.531 -9.797 1 97.88 91 VAL B N 1
ATOM 3454 C CA . VAL B 1 91 ? -7.148 -32.312 -10.305 1 97.88 91 VAL B CA 1
ATOM 3455 C C . VAL B 1 91 ? -8.078 -33.438 -9.812 1 97.88 91 VAL B C 1
ATOM 3457 O O . VAL B 1 91 ? -7.773 -34.625 -9.977 1 97.88 91 VAL B O 1
ATOM 3460 N N . ILE B 1 92 ? -9.164 -33.031 -9.234 1 97.56 92 ILE B N 1
ATOM 3461 C CA . ILE B 1 92 ? -10.156 -34 -8.797 1 97.56 92 ILE B CA 1
ATOM 3462 C C . ILE B 1 92 ? -11.445 -33.812 -9.602 1 97.56 92 ILE B C 1
ATOM 3464 O O . ILE B 1 92 ? -11.82 -32.688 -9.945 1 97.56 92 ILE B O 1
ATOM 3468 N N . THR B 1 93 ? -12.086 -34.844 -9.867 1 97.69 93 THR B N 1
ATOM 3469 C CA . THR B 1 93 ? -13.367 -34.844 -10.57 1 97.69 93 THR B CA 1
ATOM 3470 C C . THR B 1 93 ? -14.398 -35.688 -9.812 1 97.69 93 THR B C 1
ATOM 3472 O O . THR B 1 93 ? -14.086 -36.281 -8.781 1 97.69 93 THR B O 1
ATOM 3475 N N . ASP B 1 94 ? -15.617 -35.656 -10.352 1 96.94 94 ASP B N 1
ATOM 3476 C CA . ASP B 1 94 ? -16.688 -36.438 -9.758 1 96.94 94 ASP B CA 1
ATOM 3477 C C . ASP B 1 94 ? -16.312 -37.906 -9.672 1 96.94 94 ASP B C 1
ATOM 3479 O O . ASP B 1 94 ? -16.656 -38.594 -8.703 1 96.94 94 ASP B O 1
ATOM 3483 N N . GLY B 1 95 ? -15.586 -38.344 -10.648 1 95 95 GLY B N 1
ATOM 3484 C CA . GLY B 1 95 ? -15.18 -39.719 -10.68 1 95 95 GLY B CA 1
ATOM 3485 C C . GLY B 1 95 ? -14.227 -40.094 -9.562 1 95 95 GLY B C 1
ATOM 3486 O O . GLY B 1 95 ? -14.125 -41.281 -9.188 1 95 95 GLY B O 1
ATOM 3487 N N . ASP B 1 96 ? -13.523 -39.219 -9.078 1 96.19 96 ASP B N 1
ATOM 3488 C CA . ASP B 1 96 ? -12.609 -39.438 -7.965 1 96.19 96 ASP B CA 1
ATOM 3489 C C . ASP B 1 96 ? -13.359 -39.469 -6.637 1 96.19 96 ASP B C 1
ATOM 3491 O O . ASP B 1 96 ? -12.859 -40.031 -5.652 1 96.19 96 ASP B O 1
ATOM 3495 N N . LEU B 1 97 ? -14.547 -38.875 -6.609 1 96.81 97 LEU B N 1
ATOM 3496 C CA . LEU B 1 97 ? -15.219 -38.594 -5.336 1 96.81 97 LEU B CA 1
ATOM 3497 C C . LEU B 1 97 ? -16.344 -39.594 -5.098 1 96.81 97 LEU B C 1
ATOM 3499 O O . LEU B 1 97 ? -16.734 -39.844 -3.953 1 96.81 97 LEU B O 1
ATOM 3503 N N . PHE B 1 98 ? -16.859 -40.125 -6.148 1 96.56 98 PHE B N 1
ATOM 3504 C CA . PHE B 1 98 ? -18.031 -40.969 -6.016 1 96.56 98 PHE B CA 1
ATOM 3505 C C . PHE B 1 98 ? -17.828 -42.281 -6.754 1 96.56 98 PHE B C 1
ATOM 3507 O O . PHE B 1 98 ? -17.125 -42.344 -7.77 1 96.56 98 PHE B O 1
ATOM 3514 N N . GLU B 1 99 ? -18.469 -43.281 -6.301 1 95.12 99 GLU B N 1
ATOM 3515 C CA . GLU B 1 99 ? -18.406 -44.625 -6.922 1 95.12 99 GLU B CA 1
ATOM 3516 C C . GLU B 1 99 ? -19.375 -44.719 -8.102 1 95.12 99 GLU B C 1
ATOM 3518 O O . GLU B 1 99 ? -19.156 -45.5 -9.016 1 95.12 99 GLU B O 1
ATOM 3523 N N . SER B 1 100 ? -20.484 -44 -7.973 1 94.75 100 SER B N 1
ATOM 3524 C CA . SER B 1 100 ? -21.484 -44 -9.031 1 94.75 100 SER B CA 1
ATOM 3525 C C . SER B 1 100 ? -22.203 -42.656 -9.148 1 94.75 100 SER B C 1
ATOM 3527 O O . SER B 1 100 ? -22.188 -41.875 -8.203 1 94.75 100 SER B O 1
ATOM 3529 N N . GLU B 1 101 ? -22.719 -42.469 -10.32 1 94.06 101 GLU B N 1
ATOM 3530 C CA . GLU B 1 101 ? -23.516 -41.281 -10.547 1 94.06 101 GLU B CA 1
ATOM 3531 C C . GLU B 1 101 ? -24.719 -41.219 -9.609 1 94.06 101 GLU B C 1
ATOM 3533 O O . GLU B 1 101 ? -25.109 -40.156 -9.156 1 94.06 101 GLU B O 1
ATOM 3538 N N . ALA B 1 102 ? -25.312 -42.375 -9.336 1 94.06 102 ALA B N 1
ATOM 3539 C CA . ALA B 1 102 ? -26.453 -42.438 -8.43 1 94.06 102 ALA B CA 1
ATOM 3540 C C . ALA B 1 102 ? -26.094 -41.969 -7.035 1 94.06 102 ALA B C 1
ATOM 3542 O O . ALA B 1 102 ? -26.859 -41.219 -6.402 1 94.06 102 ALA B O 1
ATOM 3543 N N . GLU B 1 103 ? -25 -42.406 -6.562 1 95.56 103 GLU B N 1
ATOM 3544 C CA . GLU B 1 103 ? -24.516 -41.938 -5.27 1 95.56 103 GLU B CA 1
ATOM 3545 C C . GLU B 1 103 ? -24.297 -40.406 -5.277 1 95.56 103 GLU B C 1
ATOM 3547 O O . GLU B 1 103 ? -24.641 -39.75 -4.312 1 95.56 103 GLU B O 1
ATOM 3552 N N . MET B 1 104 ? -23.703 -39.969 -6.348 1 95.81 104 MET B N 1
ATOM 3553 C CA . MET B 1 104 ? -23.391 -38.531 -6.523 1 95.81 104 MET B CA 1
ATOM 3554 C C . MET B 1 104 ? -24.656 -37.688 -6.434 1 95.81 104 MET B C 1
ATOM 3556 O O . MET B 1 104 ? -24.688 -36.688 -5.703 1 95.81 104 MET B O 1
ATOM 3560 N N . LEU B 1 105 ? -25.672 -38.094 -7.07 1 94.25 105 LEU B N 1
ATOM 3561 C CA . LEU B 1 105 ? -26.891 -37.312 -7.207 1 94.25 105 LEU B CA 1
ATOM 3562 C C . LEU B 1 105 ? -27.688 -37.312 -5.91 1 94.25 105 LEU B C 1
ATOM 3564 O O . LEU B 1 105 ? -28.594 -36.5 -5.73 1 94.25 105 LEU B O 1
ATOM 3568 N N . ARG B 1 106 ? -27.375 -38.156 -4.957 1 94.12 106 ARG B N 1
ATOM 3569 C CA . ARG B 1 106 ? -28.062 -38.219 -3.674 1 94.12 106 ARG B CA 1
ATOM 3570 C C . ARG B 1 106 ? -27.547 -37.156 -2.713 1 94.12 106 ARG B C 1
ATOM 3572 O O . ARG B 1 106 ? -28.203 -36.812 -1.732 1 94.12 106 ARG B O 1
ATOM 3579 N N . ASP B 1 107 ? -26.359 -36.719 -3 1 95.44 107 ASP B N 1
ATOM 3580 C CA . ASP B 1 107 ? -25.781 -35.688 -2.123 1 95.44 107 ASP B CA 1
ATOM 3581 C C . ASP B 1 107 ? -26.531 -34.375 -2.242 1 95.44 107 ASP B C 1
ATOM 3583 O O . ASP B 1 107 ? -26.906 -33.969 -3.342 1 95.44 107 ASP B O 1
ATOM 3587 N N . PRO B 1 108 ? -26.641 -33.688 -1.109 1 94.94 108 PRO B N 1
ATOM 3588 C CA . PRO B 1 108 ? -27.406 -32.438 -1.109 1 94.94 108 PRO B CA 1
ATOM 3589 C C . PRO B 1 108 ? -26.859 -31.406 -2.074 1 94.94 108 PRO B C 1
ATOM 3591 O O . PRO B 1 108 ? -27.625 -30.672 -2.713 1 94.94 108 PRO B O 1
ATOM 3594 N N . LEU B 1 109 ? -25.594 -31.25 -2.211 1 95.69 109 LEU B N 1
ATOM 3595 C CA . LEU B 1 109 ? -24.984 -30.297 -3.123 1 95.69 109 LEU B CA 1
ATOM 3596 C C . LEU B 1 109 ? -25.375 -30.594 -4.566 1 95.69 109 LEU B C 1
ATOM 3598 O O . LEU B 1 109 ? -25.828 -29.703 -5.289 1 95.69 109 LEU B O 1
ATOM 3602 N N . TYR B 1 110 ? -25.281 -31.797 -4.957 1 96.38 110 TYR B N 1
ATOM 3603 C CA . TYR B 1 110 ? -25.562 -32.188 -6.336 1 96.38 110 TYR B CA 1
ATOM 3604 C C . TYR B 1 110 ? -27.062 -32.125 -6.625 1 96.38 110 TYR B C 1
ATOM 3606 O O . TYR B 1 110 ? -27.469 -31.828 -7.754 1 96.38 110 TYR B O 1
ATOM 3614 N N . ALA B 1 111 ? -27.797 -32.375 -5.609 1 94.5 111 ALA B N 1
ATOM 3615 C CA . ALA B 1 111 ? -29.25 -32.312 -5.766 1 94.5 111 ALA B CA 1
ATOM 3616 C C . ALA B 1 111 ? -29.719 -30.922 -6.141 1 94.5 111 ALA B C 1
ATOM 3618 O O . ALA B 1 111 ? -30.766 -30.75 -6.785 1 94.5 111 ALA B O 1
ATOM 3619 N N . THR B 1 112 ? -28.969 -29.938 -5.812 1 95.31 112 THR B N 1
ATOM 3620 C CA . THR B 1 112 ? -29.406 -28.562 -6.035 1 95.31 112 THR B CA 1
ATOM 3621 C C . THR B 1 112 ? -28.828 -28.031 -7.344 1 95.31 112 THR B C 1
ATOM 3623 O O . THR B 1 112 ? -29.297 -27 -7.848 1 95.31 112 THR B O 1
ATOM 3626 N N . LEU B 1 113 ? -27.891 -28.656 -7.961 1 96.06 113 LEU B N 1
ATOM 3627 C CA . LEU B 1 113 ? -27.172 -28.141 -9.125 1 96.06 113 LEU B CA 1
ATOM 3628 C C . LEU B 1 113 ? -28.078 -28.125 -10.352 1 96.06 113 LEU B C 1
ATOM 3630 O O . LEU B 1 113 ? -27.969 -27.234 -11.203 1 96.06 113 LEU B O 1
ATOM 3634 N N . GLY B 1 114 ? -28.984 -29.078 -10.461 1 94.19 114 GLY B N 1
ATOM 3635 C CA . GLY B 1 114 ? -29.828 -29.25 -11.641 1 94.19 114 GLY B CA 1
ATOM 3636 C C . GLY B 1 114 ? -30.672 -28.031 -11.953 1 94.19 114 GLY B C 1
ATOM 3637 O O . GLY B 1 114 ? -30.875 -27.703 -13.125 1 94.19 114 GLY B O 1
ATOM 3638 N N . GLU B 1 115 ? -31.172 -27.406 -10.891 1 94.5 115 GLU B N 1
ATOM 3639 C CA . GLU B 1 115 ? -32 -26.219 -11.055 1 94.5 115 GLU B CA 1
ATOM 3640 C C . GLU B 1 115 ? -31.266 -25.109 -11.789 1 94.5 115 GLU B C 1
ATOM 3642 O O . GLU B 1 115 ? -31.875 -24.234 -12.398 1 94.5 115 GLU B O 1
ATOM 3647 N N . PHE B 1 116 ? -29.953 -25.172 -11.812 1 96.31 116 PHE B N 1
ATOM 3648 C CA . PHE B 1 116 ? -29.156 -24.109 -12.414 1 96.31 116 PHE B CA 1
ATOM 3649 C C . PHE B 1 116 ? -28.438 -24.609 -13.664 1 96.31 116 PHE B C 1
ATOM 3651 O O . PHE B 1 116 ? -27.516 -23.969 -14.164 1 96.31 116 PHE B O 1
ATOM 3658 N N . GLY B 1 117 ? -28.828 -25.828 -14.094 1 96.19 117 GLY B N 1
ATOM 3659 C CA . GLY B 1 117 ? -28.266 -26.391 -15.312 1 96.19 117 GLY B CA 1
ATOM 3660 C C . GLY B 1 117 ? -26.859 -26.922 -15.133 1 96.19 117 GLY B C 1
ATOM 3661 O O . GLY B 1 117 ? -26.109 -27.016 -16.109 1 96.19 117 GLY B O 1
ATOM 3662 N N . LEU B 1 118 ? -26.422 -27.234 -13.953 1 97.44 118 LEU B N 1
ATOM 3663 C CA . LEU B 1 118 ? -25.078 -27.719 -13.648 1 97.44 118 LEU B CA 1
ATOM 3664 C C . LEU B 1 118 ? -25.094 -29.188 -13.242 1 97.44 118 LEU B C 1
ATOM 3666 O O . LEU B 1 118 ? -26.125 -29.688 -12.781 1 97.44 118 LEU B O 1
ATOM 3670 N N . LYS B 1 119 ? -23.969 -29.781 -13.438 1 97.44 119 LYS B N 1
ATOM 3671 C CA . LYS B 1 119 ? -23.938 -31.188 -13.062 1 97.44 119 LYS B CA 1
ATOM 3672 C C . LYS B 1 119 ? -22.516 -31.656 -12.766 1 97.44 119 LYS B C 1
ATOM 3674 O O . LYS B 1 119 ? -22.234 -32.156 -11.68 1 97.44 119 LYS B O 1
ATOM 3679 N N . TRP B 1 120 ? -21.625 -31.5 -13.711 1 97.06 120 TRP B N 1
ATOM 3680 C CA . TRP B 1 120 ? -20.297 -32.094 -13.625 1 97.06 120 TRP B CA 1
ATOM 3681 C C . TRP B 1 120 ? -19.281 -31.062 -13.086 1 97.06 120 TRP B C 1
ATOM 3683 O O . TRP B 1 120 ? -19.5 -29.859 -13.18 1 97.06 120 TRP B O 1
ATOM 3693 N N . PHE B 1 121 ? -18.188 -31.641 -12.578 1 95.88 121 PHE B N 1
ATOM 3694 C CA . PHE B 1 121 ? -17.266 -30.781 -11.836 1 95.88 121 PHE B CA 1
ATOM 3695 C C . PHE B 1 121 ? -15.82 -31.234 -12.031 1 95.88 121 PHE B C 1
ATOM 3697 O O . PHE B 1 121 ? -15.562 -32.438 -12.219 1 95.88 121 PHE B O 1
ATOM 3704 N N . ALA B 1 122 ? -14.945 -30.328 -12.109 1 97.81 122 ALA B N 1
ATOM 3705 C CA . ALA B 1 122 ? -13.516 -30.531 -11.906 1 97.81 122 ALA B CA 1
ATOM 3706 C C . ALA B 1 122 ? -12.93 -29.469 -10.984 1 97.81 122 ALA B C 1
ATOM 3708 O O . ALA B 1 122 ? -13.305 -28.297 -11.062 1 97.81 122 ALA B O 1
ATOM 3709 N N . GLY B 1 123 ? -12.07 -29.875 -10.023 1 97.88 123 GLY B N 1
ATOM 3710 C CA . GLY B 1 123 ? -11.367 -28.969 -9.133 1 97.88 123 GLY B CA 1
ATOM 3711 C C . GLY B 1 123 ? -9.867 -29 -9.312 1 97.88 123 GLY B C 1
ATOM 3712 O O . GLY B 1 123 ? -9.234 -30.047 -9.156 1 97.88 123 GLY B O 1
ATOM 3713 N N . VAL B 1 124 ? -9.305 -27.891 -9.688 1 97.56 124 VAL B N 1
ATOM 3714 C CA . VAL B 1 124 ? -7.852 -27.75 -9.797 1 97.56 124 VAL B CA 1
ATOM 3715 C C . VAL B 1 124 ? -7.281 -27.203 -8.492 1 97.56 124 VAL B C 1
ATOM 3717 O O . VAL B 1 124 ? -7.543 -26.062 -8.125 1 97.56 124 VAL B O 1
ATOM 3720 N N . GLY B 1 125 ? -6.477 -28.031 -7.859 1 96.69 125 GLY B N 1
ATOM 3721 C CA . GLY B 1 125 ? -5.852 -27.609 -6.617 1 96.69 125 GLY B CA 1
ATOM 3722 C C . GLY B 1 125 ? -4.672 -26.672 -6.84 1 96.69 125 GLY B C 1
ATOM 3723 O O . GLY B 1 125 ? -3.891 -26.859 -7.773 1 96.69 125 GLY B O 1
ATOM 3724 N N . PHE B 1 126 ? -4.605 -25.656 -6.027 1 93.69 126 PHE B N 1
ATOM 3725 C CA . PHE B 1 126 ? -3.463 -24.75 -6.047 1 93.69 126 PHE B CA 1
ATOM 3726 C C . PHE B 1 126 ? -3.252 -24.109 -4.68 1 93.69 126 PHE B C 1
ATOM 3728 O O . PHE B 1 126 ? -4.086 -24.266 -3.783 1 93.69 126 PHE B O 1
ATOM 3735 N N . HIS B 1 127 ? -2.092 -23.5 -4.57 1 89.19 127 HIS B N 1
ATOM 3736 C CA . HIS B 1 127 ? -1.771 -22.875 -3.293 1 89.19 127 HIS B CA 1
ATOM 3737 C C . HIS B 1 127 ? -1.651 -21.359 -3.436 1 89.19 127 HIS B C 1
ATOM 3739 O O . HIS B 1 127 ? -1.142 -20.859 -4.445 1 89.19 127 HIS B O 1
ATOM 3745 N N . ALA B 1 128 ? -2.178 -20.641 -2.525 1 86.81 128 ALA B N 1
ATOM 3746 C CA . ALA B 1 128 ? -1.869 -19.234 -2.279 1 86.81 128 ALA B CA 1
ATOM 3747 C C . ALA B 1 128 ? -1.098 -19.062 -0.974 1 86.81 128 ALA B C 1
ATOM 3749 O O . ALA B 1 128 ? -1.696 -18.922 0.095 1 86.81 128 ALA B O 1
ATOM 3750 N N . GLY B 1 129 ? 0.174 -19.062 -1.1 1 75.75 129 GLY B N 1
ATOM 3751 C CA . GLY B 1 129 ? 0.955 -19.25 0.111 1 75.75 129 GLY B CA 1
ATOM 3752 C C . GLY B 1 129 ? 0.765 -20.625 0.727 1 75.75 129 GLY B C 1
ATOM 3753 O O . GLY B 1 129 ? 0.886 -21.641 0.039 1 75.75 129 GLY B O 1
ATOM 3754 N N . PRO B 1 130 ? 0.51 -20.625 1.994 1 74.62 130 PRO B N 1
ATOM 3755 C CA . PRO B 1 130 ? 0.308 -21.922 2.654 1 74.62 130 PRO B CA 1
ATOM 3756 C C . PRO B 1 130 ? -1.117 -22.438 2.498 1 74.62 130 PRO B C 1
ATOM 3758 O O . PRO B 1 130 ? -1.392 -23.594 2.826 1 74.62 130 PRO B O 1
ATOM 3761 N N . ALA B 1 131 ? -2.008 -21.625 2.051 1 83.56 131 ALA B N 1
ATOM 3762 C CA . ALA B 1 131 ? -3.422 -21.984 1.997 1 83.56 131 ALA B CA 1
ATOM 3763 C C . ALA B 1 131 ? -3.738 -22.766 0.727 1 83.56 131 ALA B C 1
ATOM 3765 O O . ALA B 1 131 ? -3.346 -22.375 -0.371 1 83.56 131 ALA B O 1
ATOM 3766 N N . LEU B 1 132 ? -4.422 -23.844 0.875 1 91.31 132 LEU B N 1
ATOM 3767 C CA . LEU B 1 132 ? -4.867 -24.656 -0.259 1 91.31 132 LEU B CA 1
ATOM 3768 C C . LEU B 1 132 ? -6.203 -24.141 -0.795 1 91.31 132 LEU B C 1
ATOM 3770 O O . LEU B 1 132 ? -7.125 -23.875 -0.023 1 91.31 132 LEU B O 1
ATOM 3774 N N . TRP B 1 133 ? -6.242 -23.891 -2.061 1 93.25 133 TRP B N 1
ATOM 3775 C CA . TRP B 1 133 ? -7.43 -23.469 -2.795 1 93.25 133 TRP B CA 1
ATOM 3776 C C . TRP B 1 133 ? -7.77 -24.453 -3.908 1 93.25 133 TRP B C 1
ATOM 3778 O O . TRP B 1 133 ? -6.965 -25.328 -4.234 1 93.25 133 TRP B O 1
ATOM 3788 N N . ALA B 1 134 ? -8.984 -24.328 -4.426 1 95.81 134 ALA B N 1
ATOM 3789 C CA . ALA B 1 134 ? -9.383 -25.062 -5.625 1 95.81 134 ALA B CA 1
ATOM 3790 C C . ALA B 1 134 ? -10.117 -24.156 -6.609 1 95.81 134 ALA B C 1
ATOM 3792 O O . ALA B 1 134 ? -11.016 -23.422 -6.223 1 95.81 134 ALA B O 1
ATOM 3793 N N . LEU B 1 135 ? -9.672 -24.188 -7.781 1 96.12 135 LEU B N 1
ATOM 3794 C CA . LEU B 1 135 ? -10.484 -23.672 -8.883 1 96.12 135 LEU B CA 1
ATOM 3795 C C . LEU B 1 135 ? -11.547 -24.688 -9.297 1 96.12 135 LEU B C 1
ATOM 3797 O O . LEU B 1 135 ? -11.234 -25.688 -9.953 1 96.12 135 LEU B O 1
ATOM 3801 N N . THR B 1 136 ? -12.734 -24.438 -8.922 1 96.69 136 THR B N 1
ATOM 3802 C CA . THR B 1 136 ? -13.844 -25.328 -9.227 1 96.69 136 THR B CA 1
ATOM 3803 C C . THR B 1 136 ? -14.484 -24.969 -10.562 1 96.69 136 THR B C 1
ATOM 3805 O O . THR B 1 136 ? -14.977 -23.844 -10.734 1 96.69 136 THR B O 1
ATOM 3808 N N . ILE B 1 137 ? -14.492 -25.875 -11.398 1 97.69 137 ILE B N 1
ATOM 3809 C CA . ILE B 1 137 ? -15.047 -25.688 -12.734 1 97.69 137 ILE B CA 1
ATOM 3810 C C . ILE B 1 137 ? -16.312 -26.516 -12.891 1 97.69 137 ILE B C 1
ATOM 3812 O O . ILE B 1 137 ? -16.312 -27.719 -12.602 1 97.69 137 ILE B O 1
ATOM 3816 N N . GLN B 1 138 ? -17.328 -25.828 -13.367 1 97.56 138 GLN B N 1
ATOM 3817 C CA . GLN B 1 138 ? -18.641 -26.438 -13.453 1 97.56 138 GLN B CA 1
ATOM 3818 C C . GLN B 1 138 ? -19.062 -26.625 -14.906 1 97.56 138 GLN B C 1
ATOM 3820 O O . GLN B 1 138 ? -18.875 -25.734 -15.734 1 97.56 138 GLN B O 1
ATOM 3825 N N . ARG B 1 139 ? -19.625 -27.781 -15.148 1 97.69 139 ARG B N 1
ATOM 3826 C CA . ARG B 1 139 ? -20.172 -28.078 -16.469 1 97.69 139 ARG B CA 1
ATOM 3827 C C . ARG B 1 139 ? -21.641 -28.469 -16.359 1 97.69 139 ARG B C 1
ATOM 3829 O O . ARG B 1 139 ? -22.094 -28.969 -15.328 1 97.69 139 ARG B O 1
ATOM 3836 N N . SER B 1 140 ? -22.344 -28.25 -17.484 1 97 140 SER B N 1
ATOM 3837 C CA . SER B 1 140 ? -23.719 -28.719 -17.656 1 97 140 SER B CA 1
ATOM 3838 C C . SER B 1 140 ? -23.75 -30.188 -18.062 1 97 140 SER B C 1
ATOM 3840 O O . SER B 1 140 ? -22.719 -30.766 -18.422 1 97 140 SER B O 1
ATOM 3842 N N . PRO B 1 141 ? -24.969 -30.781 -17.953 1 96.12 141 PRO B N 1
ATOM 3843 C CA . PRO B 1 141 ? -25.078 -32.156 -18.438 1 96.12 141 PRO B CA 1
ATOM 3844 C C . PRO B 1 141 ? -24.672 -32.281 -19.906 1 96.12 141 PRO B C 1
ATOM 3846 O O . PRO B 1 141 ? -24.016 -33.281 -20.281 1 96.12 141 PRO B O 1
ATOM 3849 N N . LYS B 1 142 ? -24.906 -31.328 -20.703 1 95.69 142 LYS B N 1
ATOM 3850 C CA . LYS B 1 142 ? -24.609 -31.359 -22.141 1 95.69 142 LYS B CA 1
ATOM 3851 C C . LYS B 1 142 ? -23.109 -31.266 -22.391 1 95.69 142 LYS B C 1
ATOM 3853 O O . LYS B 1 142 ? -22.594 -31.859 -23.344 1 95.69 142 LYS B O 1
ATOM 3858 N N . GLU B 1 143 ? -22.438 -30.562 -21.562 1 95.56 143 GLU B N 1
ATOM 3859 C CA . GLU B 1 143 ? -21 -30.359 -21.719 1 95.56 143 GLU B CA 1
ATOM 3860 C C . GLU B 1 143 ? -20.219 -31.594 -21.328 1 95.56 143 GLU B C 1
ATOM 3862 O O . GLU B 1 143 ? -19.062 -31.766 -21.719 1 95.56 143 GLU B O 1
ATOM 3867 N N . GLY B 1 144 ? -20.828 -32.469 -20.469 1 94.94 144 GLY B N 1
ATOM 3868 C CA . GLY B 1 144 ? -20.281 -33.781 -20.188 1 94.94 144 GLY B CA 1
ATOM 3869 C C . GLY B 1 144 ? -19.219 -33.781 -19.109 1 94.94 144 GLY B C 1
ATOM 3870 O O . GLY B 1 144 ? -18.828 -32.719 -18.625 1 94.94 144 GLY B O 1
ATOM 3871 N N . MET B 1 145 ? -18.75 -35 -18.75 1 94.62 145 MET B N 1
ATOM 3872 C CA . MET B 1 145 ? -17.703 -35.219 -17.734 1 94.62 145 MET B CA 1
ATOM 3873 C C . MET B 1 145 ? -16.344 -34.812 -18.297 1 94.62 145 MET B C 1
ATOM 3875 O O . MET B 1 145 ? -16.156 -34.688 -19.5 1 94.62 145 MET B O 1
ATOM 3879 N N . PHE B 1 146 ? -15.492 -34.531 -17.391 1 95.44 146 PHE B N 1
ATOM 3880 C CA . PHE B 1 146 ? -14.133 -34.219 -17.812 1 95.44 146 PHE B CA 1
ATOM 3881 C C . PHE B 1 146 ? -13.367 -35.5 -18.156 1 95.44 146 PHE B C 1
ATOM 3883 O O . PHE B 1 146 ? -13.352 -36.438 -17.391 1 95.44 146 PHE B O 1
ATOM 3890 N N . GLU B 1 147 ? -12.695 -35.438 -19.25 1 93.88 147 GLU B N 1
ATOM 3891 C CA . GLU B 1 147 ? -11.953 -36.594 -19.75 1 93.88 147 GLU B CA 1
ATOM 3892 C C . GLU B 1 147 ? -10.484 -36.531 -19.328 1 93.88 147 GLU B C 1
ATOM 3894 O O . GLU B 1 147 ? -10.016 -35.469 -18.891 1 93.88 147 GLU B O 1
ATOM 3899 N N . ALA B 1 148 ? -9.773 -37.625 -19.562 1 93.69 148 ALA B N 1
ATOM 3900 C CA . ALA B 1 148 ? -8.398 -37.781 -19.078 1 93.69 148 ALA B CA 1
ATOM 3901 C C . ALA B 1 148 ? -7.48 -36.719 -19.688 1 93.69 148 ALA B C 1
ATOM 3903 O O . ALA B 1 148 ? -6.613 -36.188 -19 1 93.69 148 ALA B O 1
ATOM 3904 N N . ASP B 1 149 ? -7.664 -36.469 -20.906 1 91.94 149 ASP B N 1
ATOM 3905 C CA . ASP B 1 149 ? -6.816 -35.5 -21.562 1 91.94 149 ASP B CA 1
ATOM 3906 C C . ASP B 1 149 ? -7.074 -34.094 -21.031 1 91.94 149 ASP B C 1
ATOM 3908 O O . ASP B 1 149 ? -6.152 -33.281 -20.922 1 91.94 149 ASP B O 1
ATOM 3912 N N . GLU B 1 150 ? -8.352 -33.875 -20.781 1 93.25 150 GLU B N 1
ATOM 3913 C CA . GLU B 1 150 ? -8.711 -32.594 -20.219 1 93.25 150 GLU B CA 1
ATOM 3914 C C . GLU B 1 150 ? -8.156 -32.406 -18.797 1 93.25 150 GLU B C 1
ATOM 3916 O O . GLU B 1 150 ? -7.695 -31.344 -18.438 1 93.25 150 GLU B O 1
ATOM 3921 N N . ILE B 1 151 ? -8.18 -33.5 -18.062 1 95.12 151 ILE B N 1
ATOM 3922 C CA . ILE B 1 151 ? -7.656 -33.5 -16.688 1 95.12 151 ILE B CA 1
ATOM 3923 C C . ILE B 1 151 ? -6.16 -33.188 -16.719 1 95.12 151 ILE B C 1
ATOM 3925 O O . ILE B 1 151 ? -5.668 -32.406 -15.922 1 95.12 151 ILE B O 1
ATOM 3929 N N . LYS B 1 152 ? -5.496 -33.781 -17.609 1 93.44 152 LYS B N 1
ATOM 3930 C CA . LYS B 1 152 ? -4.062 -33.531 -17.766 1 93.44 152 LYS B CA 1
ATOM 3931 C C . LYS B 1 152 ? -3.781 -32.094 -18.125 1 93.44 152 LYS B C 1
ATOM 3933 O O . LYS B 1 152 ? -2.828 -31.484 -17.609 1 93.44 152 LYS B O 1
ATOM 3938 N N . ALA B 1 153 ? -4.594 -31.578 -19 1 92.12 153 ALA B N 1
ATOM 3939 C CA . ALA B 1 153 ? -4.438 -30.188 -19.391 1 92.12 153 ALA B CA 1
ATOM 3940 C C . ALA B 1 153 ? -4.68 -29.25 -18.219 1 92.12 153 ALA B C 1
ATOM 3942 O O . ALA B 1 153 ? -3.924 -28.297 -18.016 1 92.12 153 ALA B O 1
ATOM 3943 N N . LEU B 1 154 ? -5.691 -29.516 -17.453 1 94.75 154 LEU B N 1
ATOM 3944 C CA . LEU B 1 154 ? -6.027 -28.688 -16.297 1 94.75 154 LEU B CA 1
ATOM 3945 C C . LEU B 1 154 ? -4.945 -28.781 -15.234 1 94.75 154 LEU B C 1
ATOM 3947 O O . LEU B 1 154 ? -4.68 -27.797 -14.523 1 94.75 154 LEU B O 1
ATOM 3951 N N . ALA B 1 155 ? -4.316 -29.922 -15.125 1 94.12 155 ALA B N 1
ATOM 3952 C CA . ALA B 1 155 ? -3.262 -30.125 -14.133 1 94.12 155 ALA B CA 1
ATOM 3953 C C . ALA B 1 155 ? -2.09 -29.172 -14.383 1 94.12 155 ALA B C 1
ATOM 3955 O O . ALA B 1 155 ? -1.423 -28.734 -13.438 1 94.12 155 ALA B O 1
ATOM 3956 N N . ARG B 1 156 ? -1.945 -28.812 -15.57 1 88 156 ARG B N 1
ATOM 3957 C CA . ARG B 1 156 ? -0.827 -27.953 -15.945 1 88 156 ARG B CA 1
ATOM 3958 C C . ARG B 1 156 ? -1.042 -26.531 -15.461 1 88 156 ARG B C 1
ATOM 3960 O O . ARG B 1 156 ? -0.087 -25.75 -15.336 1 88 156 ARG B O 1
ATOM 3967 N N . ILE B 1 157 ? -2.273 -26.188 -15.18 1 91.81 157 ILE B N 1
ATOM 3968 C CA . ILE B 1 157 ? -2.566 -24.812 -14.797 1 91.81 157 ILE B CA 1
ATOM 3969 C C . ILE B 1 157 ? -2.285 -24.625 -13.305 1 91.81 157 ILE B C 1
ATOM 3971 O O . ILE B 1 157 ? -2.119 -23.5 -12.836 1 91.81 157 ILE B O 1
ATOM 3975 N N . SER B 1 158 ? -2.225 -25.766 -12.594 1 93.19 158 SER B N 1
ATOM 3976 C CA . SER B 1 158 ? -2.104 -25.734 -11.133 1 93.19 158 SER B CA 1
ATOM 3977 C C . SER B 1 158 ? -0.859 -24.969 -10.703 1 93.19 158 SER B C 1
ATOM 3979 O O . SER B 1 158 ? -0.933 -24.078 -9.844 1 93.19 158 SER B O 1
ATOM 3981 N N . GLY B 1 159 ? 0.215 -25.312 -11.359 1 86.19 159 GLY B N 1
ATOM 3982 C CA . GLY B 1 159 ? 1.463 -24.656 -11.008 1 86.19 159 GLY B CA 1
ATOM 3983 C C . GLY B 1 159 ? 1.432 -23.156 -11.242 1 86.19 159 GLY B C 1
ATOM 3984 O O . GLY B 1 159 ? 1.851 -22.375 -10.383 1 86.19 159 GLY B O 1
ATOM 3985 N N . ARG B 1 160 ? 0.93 -22.766 -12.336 1 84.06 160 ARG B N 1
ATOM 3986 C CA . ARG B 1 160 ? 0.856 -21.359 -12.688 1 84.06 160 ARG B CA 1
ATOM 3987 C C . ARG B 1 160 ? -0.136 -20.609 -11.789 1 84.06 160 ARG B C 1
ATOM 3989 O O . ARG B 1 160 ? 0.087 -19.453 -11.43 1 84.06 160 ARG B O 1
ATOM 3996 N N . LEU B 1 161 ? -1.187 -21.281 -11.461 1 89.81 161 LEU B N 1
ATOM 3997 C CA . LEU B 1 161 ? -2.172 -20.719 -10.547 1 89.81 161 LEU B CA 1
ATOM 3998 C C . LEU B 1 161 ? -1.564 -20.5 -9.164 1 89.81 161 LEU B C 1
ATOM 4000 O O . LEU B 1 161 ? -1.801 -19.453 -8.531 1 89.81 161 LEU B O 1
ATOM 4004 N N . THR B 1 162 ? -0.797 -21.469 -8.75 1 87.44 162 THR B N 1
ATOM 4005 C CA . THR B 1 162 ? -0.119 -21.359 -7.465 1 87.44 162 THR B CA 1
ATOM 4006 C C . THR B 1 162 ? 0.819 -20.156 -7.445 1 87.44 162 THR B C 1
ATOM 4008 O O . THR B 1 162 ? 0.819 -19.375 -6.492 1 87.44 162 THR B O 1
ATOM 4011 N N . GLU B 1 163 ? 1.508 -20.016 -8.531 1 80.31 163 GLU B N 1
ATOM 4012 C CA . GLU B 1 163 ? 2.439 -18.906 -8.641 1 80.31 163 GLU B CA 1
ATOM 4013 C C . GLU B 1 163 ? 1.702 -17.562 -8.609 1 80.31 163 GLU B C 1
ATOM 4015 O O . GLU B 1 163 ? 2.051 -16.672 -7.832 1 80.31 163 GLU B O 1
ATOM 4020 N N . ALA B 1 164 ? 0.693 -17.453 -9.398 1 82.94 164 ALA B N 1
ATOM 4021 C CA . ALA B 1 164 ? -0.059 -16.219 -9.508 1 82.94 164 ALA B CA 1
ATOM 4022 C C . ALA B 1 164 ? -0.778 -15.891 -8.203 1 82.94 164 ALA B C 1
ATOM 4024 O O . ALA B 1 164 ? -0.774 -14.742 -7.754 1 82.94 164 ALA B O 1
ATOM 4025 N N . ALA B 1 165 ? -1.343 -16.906 -7.617 1 85.62 165 ALA B N 1
ATOM 4026 C CA . ALA B 1 165 ? -2.082 -16.703 -6.375 1 85.62 165 ALA B CA 1
ATOM 4027 C C . ALA B 1 165 ? -1.146 -16.297 -5.238 1 85.62 165 ALA B C 1
ATOM 4029 O O . ALA B 1 165 ? -1.494 -15.453 -4.41 1 85.62 165 ALA B O 1
ATOM 4030 N N . THR B 1 166 ? -0.026 -16.891 -5.238 1 81.06 166 THR B N 1
ATOM 4031 C CA . THR B 1 166 ? 0.963 -16.547 -4.223 1 81.06 166 THR B CA 1
ATOM 4032 C C . THR B 1 166 ? 1.428 -15.094 -4.395 1 81.06 166 THR B C 1
ATOM 4034 O O . THR B 1 166 ? 1.486 -14.336 -3.426 1 81.06 166 THR B O 1
ATOM 4037 N N . LEU B 1 167 ? 1.72 -14.742 -5.645 1 79.44 167 LEU B N 1
ATOM 4038 C CA . LEU B 1 167 ? 2.125 -13.375 -5.938 1 79.44 167 LEU B CA 1
ATOM 4039 C C . LEU B 1 167 ? 1.024 -12.391 -5.559 1 79.44 167 LEU B C 1
ATOM 4041 O O . LEU B 1 167 ? 1.305 -11.328 -4.992 1 79.44 167 LEU B O 1
ATOM 4045 N N . SER B 1 168 ? -0.177 -12.75 -5.852 1 82.94 168 SER B N 1
ATOM 4046 C CA . SER B 1 168 ? -1.318 -11.898 -5.531 1 82.94 168 SER B CA 1
ATOM 4047 C C . SER B 1 168 ? -1.468 -11.719 -4.023 1 82.94 168 SER B C 1
ATOM 4049 O O . SER B 1 168 ? -1.811 -10.633 -3.555 1 82.94 168 SER B O 1
ATOM 4051 N N . THR B 1 169 ? -1.229 -12.789 -3.328 1 81.69 169 THR B N 1
ATOM 4052 C CA . THR B 1 169 ? -1.295 -12.719 -1.872 1 81.69 169 THR B CA 1
ATOM 4053 C C . THR B 1 169 ? -0.224 -11.773 -1.325 1 81.69 169 THR B C 1
ATOM 4055 O O . THR B 1 169 ? -0.506 -10.945 -0.462 1 81.69 169 THR B O 1
ATOM 4058 N N . VAL B 1 170 ? 0.907 -11.953 -1.835 1 80.19 170 VAL B N 1
ATOM 4059 C CA . VAL B 1 170 ? 2.029 -11.133 -1.397 1 80.19 170 VAL B CA 1
ATOM 4060 C C . VAL B 1 170 ? 1.768 -9.672 -1.748 1 80.19 170 VAL B C 1
ATOM 4062 O O . VAL B 1 170 ? 1.982 -8.781 -0.922 1 80.19 170 VAL B O 1
ATOM 4065 N N . ALA B 1 171 ? 1.301 -9.43 -2.928 1 82.19 171 ALA B N 1
ATOM 4066 C CA . ALA B 1 171 ? 0.972 -8.07 -3.361 1 82.19 171 ALA B CA 1
ATOM 4067 C C . ALA B 1 171 ? -0.109 -7.461 -2.475 1 82.19 171 ALA B C 1
ATOM 4069 O O . ALA B 1 171 ? -0.007 -6.301 -2.072 1 82.19 171 ALA B O 1
ATOM 4070 N N . GLY B 1 172 ? -1.07 -8.195 -2.23 1 84.12 172 GLY B N 1
ATOM 4071 C CA . GLY B 1 172 ? -2.15 -7.723 -1.378 1 84.12 172 GLY B CA 1
ATOM 4072 C C . GLY B 1 172 ? -1.688 -7.348 0.018 1 84.12 172 GLY B C 1
ATOM 4073 O O . GLY B 1 172 ? -2.1 -6.32 0.56 1 84.12 172 GLY B O 1
ATOM 4074 N N . ARG B 1 173 ? -0.891 -8.18 0.555 1 83.75 173 ARG B N 1
ATOM 4075 C CA . ARG B 1 173 ? -0.344 -7.906 1.881 1 83.75 173 ARG B CA 1
ATOM 4076 C C . ARG B 1 173 ? 0.498 -6.637 1.875 1 83.75 173 ARG B C 1
ATOM 4078 O O . ARG B 1 173 ? 0.435 -5.84 2.814 1 83.75 173 ARG B O 1
ATOM 4085 N N . ALA B 1 174 ? 1.27 -6.535 0.896 1 85 174 ALA B N 1
ATOM 4086 C CA . ALA B 1 174 ? 2.105 -5.344 0.772 1 85 174 ALA B CA 1
ATOM 4087 C C . ALA B 1 174 ? 1.25 -4.09 0.604 1 85 174 ALA B C 1
ATOM 4089 O O . ALA B 1 174 ? 1.54 -3.051 1.198 1 85 174 ALA B O 1
ATOM 4090 N N . ALA B 1 175 ? 0.265 -4.242 -0.183 1 87.19 175 ALA B N 1
ATOM 4091 C CA . ALA B 1 175 ? -0.65 -3.121 -0.378 1 87.19 175 ALA B CA 1
ATOM 4092 C C . ALA B 1 175 ? -1.312 -2.717 0.937 1 87.19 175 ALA B C 1
ATOM 4094 O O . ALA B 1 175 ? -1.373 -1.53 1.269 1 87.19 175 ALA B O 1
ATOM 4095 N N . LEU B 1 176 ? -1.739 -3.662 1.626 1 88.56 176 LEU B N 1
ATOM 4096 C CA . LEU B 1 176 ? -2.395 -3.396 2.902 1 88.56 176 LEU B CA 1
ATOM 4097 C C . LEU B 1 176 ? -1.429 -2.734 3.881 1 88.56 176 LEU B C 1
ATOM 4099 O O . LEU B 1 176 ? -1.81 -1.814 4.609 1 88.56 176 LEU B O 1
ATOM 4103 N N . SER B 1 177 ? -0.298 -3.223 3.912 1 87.25 177 SER B N 1
ATOM 4104 C CA . SER B 1 177 ? 0.727 -2.609 4.75 1 87.25 177 SER B CA 1
ATOM 4105 C C . SER B 1 177 ? 0.995 -1.168 4.332 1 87.25 177 SER B C 1
ATOM 4107 O O . SER B 1 177 ? 1.182 -0.294 5.18 1 87.25 177 SER B O 1
ATOM 4109 N N . GLY B 1 178 ? 1.059 -0.994 3.045 1 87.88 178 GLY B N 1
ATOM 4110 C CA . GLY B 1 178 ? 1.202 0.359 2.533 1 87.88 178 GLY B CA 1
ATOM 4111 C C . GLY B 1 178 ? 0.093 1.29 2.984 1 87.88 178 GLY B C 1
ATOM 4112 O O . GLY B 1 178 ? 0.355 2.42 3.404 1 87.88 178 GLY B O 1
ATOM 4113 N N . VAL B 1 179 ? -1.038 0.817 2.965 1 90.25 179 VAL B N 1
ATOM 4114 C CA . VAL B 1 179 ? -2.211 1.592 3.355 1 90.25 179 VAL B CA 1
ATOM 4115 C C . VAL B 1 179 ? -2.105 1.979 4.828 1 90.25 179 VAL B C 1
ATOM 4117 O O . VAL B 1 179 ? -2.193 3.16 5.176 1 90.25 179 VAL B O 1
ATOM 4120 N N . THR B 1 180 ? -1.893 1.029 5.668 1 91.31 180 THR B N 1
ATOM 4121 C CA . THR B 1 180 ? -1.879 1.28 7.105 1 91.31 180 THR B CA 1
ATOM 4122 C C . THR B 1 180 ? -0.69 2.156 7.488 1 91.31 180 THR B C 1
ATOM 4124 O O . THR B 1 180 ? -0.814 3.041 8.336 1 91.31 180 THR B O 1
ATOM 4127 N N . SER B 1 181 ? 0.351 1.957 6.836 1 89.5 181 SER B N 1
ATOM 4128 C CA . SER B 1 181 ? 1.537 2.75 7.141 1 89.5 181 SER B CA 1
ATOM 4129 C C . SER B 1 181 ? 1.366 4.195 6.688 1 89.5 181 SER B C 1
ATOM 4131 O O . SER B 1 181 ? 1.797 5.125 7.379 1 89.5 181 SER B O 1
ATOM 4133 N N . ALA B 1 182 ? 0.824 4.34 5.527 1 90.25 182 ALA B N 1
ATOM 4134 C CA . ALA B 1 182 ? 0.597 5.691 5.02 1 90.25 182 ALA B CA 1
ATOM 4135 C C . ALA B 1 182 ? -0.325 6.477 5.949 1 90.25 182 ALA B C 1
ATOM 4137 O O . ALA B 1 182 ? -0.063 7.645 6.254 1 90.25 182 ALA B O 1
ATOM 4138 N N . LEU B 1 183 ? -1.326 5.875 6.383 1 91.75 183 LEU B N 1
ATOM 4139 C CA . LEU B 1 183 ? -2.273 6.527 7.281 1 91.75 183 LEU B CA 1
ATOM 4140 C C . LEU B 1 183 ? -1.63 6.809 8.633 1 91.75 183 LEU B C 1
ATOM 4142 O O . LEU B 1 183 ? -1.917 7.832 9.266 1 91.75 183 LEU B O 1
ATOM 4146 N N . ASP B 1 184 ? -0.746 5.973 9 1 90.88 184 ASP B N 1
ATOM 4147 C CA . ASP B 1 184 ? -0.003 6.188 10.234 1 90.88 184 ASP B CA 1
ATOM 4148 C C . ASP B 1 184 ? 0.869 7.438 10.141 1 90.88 184 ASP B C 1
ATOM 4150 O O . ASP B 1 184 ? 0.989 8.188 11.109 1 90.88 184 ASP B O 1
ATOM 4154 N N . LEU B 1 185 ? 1.427 7.641 9 1 83.19 185 LEU B N 1
ATOM 4155 C CA . LEU B 1 185 ? 2.311 8.773 8.75 1 83.19 185 LEU B CA 1
ATOM 4156 C C . LEU B 1 185 ? 1.581 10.094 8.977 1 83.19 185 LEU B C 1
ATOM 4158 O O . LEU B 1 185 ? 2.189 11.078 9.391 1 83.19 185 LEU B O 1
ATOM 4162 N N . ILE B 1 186 ? 0.348 10.078 8.734 1 86.12 186 ILE B N 1
ATOM 4163 C CA . ILE B 1 186 ? -0.403 11.32 8.883 1 86.12 186 ILE B CA 1
ATOM 4164 C C . ILE B 1 186 ? -1.324 11.227 10.102 1 86.12 186 ILE B C 1
ATOM 4166 O O . ILE B 1 186 ? -2.354 11.906 10.164 1 86.12 186 ILE B O 1
ATOM 4170 N N . GLN B 1 187 ? -1.105 10.266 10.945 1 88.44 187 GLN B N 1
ATOM 4171 C CA . GLN B 1 187 ? -1.694 10.148 12.273 1 88.44 187 GLN B CA 1
ATOM 4172 C C . GLN B 1 187 ? -3.174 9.781 12.188 1 88.44 187 GLN B C 1
ATOM 4174 O O . GLN B 1 187 ? -3.992 10.305 12.945 1 88.44 187 GLN B O 1
ATOM 4179 N N . VAL B 1 188 ? -3.508 9.023 11.258 1 91.38 188 VAL B N 1
ATOM 4180 C CA . VAL B 1 188 ? -4.859 8.492 11.141 1 91.38 188 VAL B CA 1
ATOM 4181 C C . VAL B 1 188 ? -4.871 7.027 11.57 1 91.38 188 VAL B C 1
ATOM 4183 O O . VAL B 1 188 ? -4.113 6.211 11.047 1 91.38 188 VAL B O 1
ATOM 4186 N N . ALA B 1 189 ? -5.688 6.719 12.508 1 95.12 189 ALA B N 1
ATOM 4187 C CA . ALA B 1 189 ? -5.84 5.348 12.984 1 95.12 189 ALA B CA 1
ATOM 4188 C C . ALA B 1 189 ? -6.633 4.504 11.992 1 95.12 189 ALA B C 1
ATOM 4190 O O . ALA B 1 189 ? -7.68 4.934 11.5 1 95.12 189 ALA B O 1
ATOM 4191 N N . ALA B 1 190 ? -6.117 3.305 11.742 1 96.38 190 ALA B N 1
ATOM 4192 C CA . ALA B 1 190 ? -6.766 2.457 10.742 1 96.38 190 ALA B CA 1
ATOM 4193 C C . ALA B 1 190 ? -6.637 0.981 11.109 1 96.38 190 ALA B C 1
ATOM 4195 O O . ALA B 1 190 ? -5.578 0.539 11.562 1 96.38 190 ALA B O 1
ATOM 4196 N N . ILE B 1 191 ? -7.734 0.221 10.953 1 96.5 191 ILE B N 1
ATOM 4197 C CA . ILE B 1 191 ? -7.801 -1.228 11.109 1 96.5 191 ILE B CA 1
ATOM 4198 C C . ILE B 1 191 ? -8.359 -1.864 9.836 1 96.5 191 ILE B C 1
ATOM 4200 O O . ILE B 1 191 ? -9.445 -1.514 9.391 1 96.5 191 ILE B O 1
ATOM 4204 N N . ALA B 1 192 ? -7.582 -2.693 9.305 1 94 192 ALA B N 1
ATOM 4205 C CA . ALA B 1 192 ? -8.07 -3.475 8.172 1 94 192 ALA B CA 1
ATOM 4206 C C . ALA B 1 192 ? -8.812 -4.723 8.648 1 94 192 ALA B C 1
ATOM 4208 O O . ALA B 1 192 ? -8.328 -5.441 9.523 1 94 192 ALA B O 1
ATOM 4209 N N . VAL B 1 193 ? -9.984 -4.965 8.016 1 91.19 193 VAL B N 1
ATOM 4210 C CA . VAL B 1 193 ? -10.781 -6.105 8.445 1 91.19 193 VAL B CA 1
ATOM 4211 C C . VAL B 1 193 ? -11.172 -6.949 7.234 1 91.19 193 VAL B C 1
ATOM 4213 O O . VAL B 1 193 ? -11.211 -6.449 6.105 1 91.19 193 VAL B O 1
ATOM 4216 N N . GLY B 1 194 ? -11.359 -8.164 7.516 1 84.62 194 GLY B N 1
ATOM 4217 C CA . GLY B 1 194 ? -11.867 -9.07 6.5 1 84.62 194 GLY B CA 1
ATOM 4218 C C . GLY B 1 194 ? -13.375 -9.047 6.375 1 84.62 194 GLY B C 1
ATOM 4219 O O . GLY B 1 194 ? -14.039 -8.203 6.992 1 84.62 194 GLY B O 1
ATOM 4220 N N . ARG B 1 195 ? -13.875 -9.891 5.625 1 77.38 195 ARG B N 1
ATOM 4221 C CA . ARG B 1 195 ? -15.289 -9.969 5.27 1 77.38 195 ARG B CA 1
ATOM 4222 C C . ARG B 1 195 ? -16.156 -10.156 6.512 1 77.38 195 ARG B C 1
ATOM 4224 O O . ARG B 1 195 ? -17.281 -9.664 6.566 1 77.38 195 ARG B O 1
ATOM 4231 N N . PHE B 1 196 ? -15.633 -10.859 7.492 1 78.94 196 PHE B N 1
ATOM 4232 C CA . PHE B 1 196 ? -16.422 -11.148 8.68 1 78.94 196 PHE B CA 1
ATOM 4233 C C . PHE B 1 196 ? -15.938 -10.344 9.875 1 78.94 196 PHE B C 1
ATOM 4235 O O . PHE B 1 196 ? -16.266 -10.656 11.023 1 78.94 196 PHE B O 1
ATOM 4242 N N . GLY B 1 197 ? -15.125 -9.438 9.594 1 88.56 197 GLY B N 1
ATOM 4243 C CA . GLY B 1 197 ? -14.734 -8.484 10.625 1 88.56 197 GLY B CA 1
ATOM 4244 C C . GLY B 1 197 ? -13.43 -8.844 11.305 1 88.56 197 GLY B C 1
ATOM 4245 O O . GLY B 1 197 ? -12.969 -8.125 12.195 1 88.56 197 GLY B O 1
ATOM 4246 N N . ALA B 1 198 ? -12.898 -9.977 10.938 1 90 198 ALA B N 1
ATOM 4247 C CA . ALA B 1 198 ? -11.602 -10.328 11.516 1 90 198 ALA B CA 1
ATOM 4248 C C . ALA B 1 198 ? -10.539 -9.289 11.172 1 90 198 ALA B C 1
ATOM 4250 O O . ALA B 1 198 ? -10.492 -8.797 10.047 1 90 198 ALA B O 1
ATOM 4251 N N . ILE B 1 199 ? -9.734 -8.961 12.195 1 93.81 199 ILE B N 1
ATOM 4252 C CA . ILE B 1 199 ? -8.672 -7.973 11.984 1 93.81 199 ILE B CA 1
ATOM 4253 C C . ILE B 1 199 ? -7.535 -8.602 11.18 1 93.81 199 ILE B C 1
ATOM 4255 O O . ILE B 1 199 ? -7.012 -9.648 11.555 1 93.81 199 ILE B O 1
ATOM 4259 N N . ILE B 1 200 ? -7.16 -8 10.109 1 88.81 200 ILE B N 1
ATOM 4260 C CA . ILE B 1 200 ? -6.102 -8.469 9.227 1 88.81 200 ILE B CA 1
ATOM 4261 C C . ILE B 1 200 ? -4.84 -7.637 9.445 1 88.81 200 ILE B C 1
ATOM 4263 O O . ILE B 1 200 ? -3.725 -8.125 9.227 1 88.81 200 ILE B O 1
ATOM 4267 N N . GLY B 1 201 ? -5.008 -6.379 9.859 1 90.5 201 GLY B N 1
ATOM 4268 C CA . GLY B 1 201 ? -3.914 -5.465 10.148 1 90.5 201 GLY B CA 1
ATOM 4269 C C . GLY B 1 201 ? -4.367 -4.184 10.812 1 90.5 201 GLY B C 1
ATOM 4270 O O . GLY B 1 201 ? -5.543 -3.82 10.742 1 90.5 201 GLY B O 1
ATOM 4271 N N . MET B 1 202 ? -3.502 -3.582 11.477 1 94.94 202 MET B N 1
ATOM 4272 C CA . MET B 1 202 ? -3.768 -2.277 12.078 1 94.94 202 MET B CA 1
ATOM 4273 C C . MET B 1 202 ? -2.477 -1.486 12.258 1 94.94 202 MET B C 1
ATOM 4275 O O . MET B 1 202 ? -1.396 -2.068 12.352 1 94.94 202 MET B O 1
ATOM 4279 N N . ASN B 1 203 ? -2.559 -0.209 12.195 1 94.38 203 ASN B N 1
ATOM 4280 C CA . ASN B 1 203 ? -1.362 0.609 12.359 1 94.38 203 ASN B CA 1
ATOM 4281 C C . ASN B 1 203 ? -1.189 1.062 13.812 1 94.38 203 ASN B C 1
ATOM 4283 O O . ASN B 1 203 ? -1.996 0.715 14.672 1 94.38 203 ASN B O 1
ATOM 4287 N N . SER B 1 204 ? -0.11 1.759 14.125 1 94.5 204 SER B N 1
ATOM 4288 C CA . SER B 1 204 ? 0.244 2.139 15.484 1 94.5 204 SER B CA 1
ATOM 4289 C C . SER B 1 204 ? -0.787 3.094 16.078 1 94.5 204 SER B C 1
ATOM 4291 O O . SER B 1 204 ? -1.095 3.023 17.266 1 94.5 204 SER B O 1
ATOM 4293 N N . GLN B 1 205 ? -1.314 3.971 15.219 1 94.06 205 GLN B N 1
ATOM 4294 C CA . GLN B 1 205 ? -2.336 4.902 15.68 1 94.06 205 GLN B CA 1
ATOM 4295 C C . GLN B 1 205 ? -3.572 4.16 16.188 1 94.06 205 GLN B C 1
ATOM 4297 O O . GLN B 1 205 ? -4.18 4.555 17.188 1 94.06 205 GLN B O 1
ATOM 4302 N N . ALA B 1 206 ? -3.949 3.123 15.461 1 96.81 206 ALA B N 1
ATOM 4303 C CA . ALA B 1 206 ? -5.102 2.324 15.875 1 96.81 206 ALA B CA 1
ATOM 4304 C C . ALA B 1 206 ? -4.812 1.588 17.188 1 96.81 206 ALA B C 1
ATOM 4306 O O . ALA B 1 206 ? -5.68 1.498 18.047 1 96.81 206 ALA B O 1
ATOM 4307 N N . GLU B 1 207 ? -3.611 1.089 17.312 1 96 207 GLU B N 1
ATOM 4308 C CA . GLU B 1 207 ? -3.211 0.421 18.547 1 96 207 GLU B CA 1
ATOM 4309 C C . GLU B 1 207 ? -3.316 1.363 19.75 1 96 207 GLU B C 1
ATOM 4311 O O . GLU B 1 207 ? -3.738 0.955 20.828 1 96 207 GLU B O 1
ATOM 4316 N N . ALA B 1 208 ? -2.982 2.6 19.547 1 93.56 208 ALA B N 1
ATOM 4317 C CA . ALA B 1 208 ? -2.998 3.607 20.609 1 93.56 208 ALA B CA 1
ATOM 4318 C C . ALA B 1 208 ? -4.426 3.943 21.016 1 93.56 208 ALA B C 1
ATOM 4320 O O . ALA B 1 208 ? -4.656 4.449 22.125 1 93.56 208 ALA B O 1
ATOM 4321 N N . CYS B 1 209 ? -5.344 3.709 20.125 1 93.5 209 CYS B N 1
ATOM 4322 C CA . CYS B 1 209 ? -6.742 4.012 20.406 1 93.5 209 CYS B CA 1
ATOM 4323 C C . CYS B 1 209 ? -7.371 2.928 21.266 1 93.5 209 CYS B C 1
ATOM 4325 O O . CYS B 1 209 ? -8.438 3.129 21.844 1 93.5 209 CYS B O 1
ATOM 4327 N N . LEU B 1 210 ? -6.746 1.755 21.328 1 95.44 210 LEU B N 1
ATOM 4328 C CA . LEU B 1 210 ? -7.332 0.643 22.078 1 95.44 210 LEU B CA 1
ATOM 4329 C C . LEU B 1 210 ? -7.367 0.943 23.578 1 95.44 210 LEU B C 1
ATOM 4331 O O . LEU B 1 210 ? -6.438 1.552 24.109 1 95.44 210 LEU B O 1
ATOM 4335 N N . GLY B 1 211 ? -8.344 0.609 24.219 1 94.44 211 GLY B N 1
ATOM 4336 C CA . GLY B 1 211 ? -8.617 0.836 25.641 1 94.44 211 GLY B CA 1
ATOM 4337 C C . GLY B 1 211 ? -9.992 0.361 26.062 1 94.44 211 GLY B C 1
ATOM 4338 O O . GLY B 1 211 ? -10.508 -0.618 25.531 1 94.44 211 GLY B O 1
ATOM 4339 N N . PRO B 1 212 ? -10.523 0.952 27.016 1 92.88 212 PRO B N 1
ATOM 4340 C CA . PRO B 1 212 ? -11.82 0.514 27.531 1 92.88 212 PRO B CA 1
ATOM 4341 C C . PRO B 1 212 ? -12.953 0.703 26.516 1 92.88 212 PRO B C 1
ATOM 4343 O O . PRO B 1 212 ? -13.898 -0.09 26.5 1 92.88 212 PRO B O 1
ATOM 4346 N N . GLU B 1 213 ? -12.883 1.75 25.672 1 95.5 213 GLU B N 1
ATOM 4347 C CA . GLU B 1 213 ? -13.953 2.061 24.734 1 95.5 213 GLU B CA 1
ATOM 4348 C C . GLU B 1 213 ? -13.844 1.204 23.484 1 95.5 213 GLU B C 1
ATOM 4350 O O . GLU B 1 213 ? -14.852 0.923 22.828 1 95.5 213 GLU B O 1
ATOM 4355 N N . LEU B 1 214 ? -12.633 0.881 23.047 1 96.62 214 LEU B N 1
ATOM 4356 C CA . LEU B 1 214 ? -12.32 0.061 21.891 1 96.62 214 LEU B CA 1
ATOM 4357 C C . LEU B 1 214 ? -11.438 -1.119 22.281 1 96.62 214 LEU B C 1
ATOM 4359 O O . LEU B 1 214 ? -10.344 -0.93 22.812 1 96.62 214 LEU B O 1
ATOM 4363 N N . ALA B 1 215 ? -11.891 -2.291 22 1 97.5 215 ALA B N 1
ATOM 4364 C CA . ALA B 1 215 ? -11.109 -3.469 22.375 1 97.5 215 ALA B CA 1
ATOM 4365 C C . ALA B 1 215 ? -11.141 -4.516 21.266 1 97.5 215 ALA B C 1
ATOM 4367 O O . ALA B 1 215 ? -12.016 -4.488 20.406 1 97.5 215 ALA B O 1
ATOM 4368 N N . ILE B 1 216 ? -10.164 -5.359 21.297 1 96.38 216 ILE B N 1
ATOM 4369 C CA . ILE B 1 216 ? -10.109 -6.492 20.375 1 96.38 216 ILE B CA 1
ATOM 4370 C C . ILE B 1 216 ? -10.445 -7.781 21.125 1 96.38 216 ILE B C 1
ATOM 4372 O O . ILE B 1 216 ? -9.805 -8.109 22.125 1 96.38 216 ILE B O 1
ATOM 4376 N N . ARG B 1 217 ? -11.438 -8.445 20.703 1 94.5 217 ARG B N 1
ATOM 4377 C CA . ARG B 1 217 ? -11.859 -9.742 21.234 1 94.5 217 ARG B CA 1
ATOM 4378 C C . ARG B 1 217 ? -12 -10.766 20.109 1 94.5 217 ARG B C 1
ATOM 4380 O O . ARG B 1 217 ? -12.695 -10.516 19.125 1 94.5 217 ARG B O 1
ATOM 4387 N N . ASN B 1 218 ? -11.375 -11.906 20.266 1 91.69 218 ASN B N 1
ATOM 4388 C CA . ASN B 1 218 ? -11.398 -12.945 19.234 1 91.69 218 ASN B CA 1
ATOM 4389 C C . ASN B 1 218 ? -11.023 -12.391 17.859 1 91.69 218 ASN B C 1
ATOM 4391 O O . ASN B 1 218 ? -11.727 -12.625 16.875 1 91.69 218 ASN B O 1
ATOM 4395 N N . ASN B 1 219 ? -10.086 -11.469 17.828 1 93.25 219 ASN B N 1
ATOM 4396 C CA . ASN B 1 219 ? -9.5 -10.859 16.641 1 93.25 219 ASN B CA 1
ATOM 4397 C C . ASN B 1 219 ? -10.5 -9.969 15.914 1 93.25 219 ASN B C 1
ATOM 4399 O O . ASN B 1 219 ? -10.453 -9.844 14.688 1 93.25 219 ASN B O 1
ATOM 4403 N N . ARG B 1 220 ? -11.438 -9.5 16.719 1 95.38 220 ARG B N 1
ATOM 4404 C CA . ARG B 1 220 ? -12.414 -8.562 16.172 1 95.38 220 ARG B CA 1
ATOM 4405 C C . ARG B 1 220 ? -12.516 -7.312 17.047 1 95.38 220 ARG B C 1
ATOM 4407 O O . ARG B 1 220 ? -12.281 -7.375 18.25 1 95.38 220 ARG B O 1
ATOM 4414 N N . LEU B 1 221 ? -12.852 -6.211 16.359 1 97.25 221 LEU B N 1
ATOM 4415 C CA . LEU B 1 221 ? -13.055 -4.973 17.109 1 97.25 221 LEU B CA 1
ATOM 4416 C C . LEU B 1 221 ? -14.391 -4.992 17.844 1 97.25 221 LEU B C 1
ATOM 4418 O O . LEU B 1 221 ? -15.414 -5.367 17.266 1 97.25 221 LEU B O 1
ATOM 4422 N N . THR B 1 222 ? -14.359 -4.703 19.062 1 97.12 222 THR B N 1
ATOM 4423 C CA . THR B 1 222 ? -15.555 -4.578 19.875 1 97.12 222 THR B CA 1
ATOM 4424 C C . THR B 1 222 ? -15.609 -3.211 20.547 1 97.12 222 THR B C 1
ATOM 4426 O O . THR B 1 222 ? -14.57 -2.664 20.938 1 97.12 222 THR B O 1
ATOM 4429 N N . LEU B 1 223 ? -16.797 -2.689 20.656 1 97.81 223 LEU B N 1
ATOM 4430 C CA . LEU B 1 223 ? -16.984 -1.36 21.219 1 97.81 223 LEU B CA 1
ATOM 4431 C C . LEU B 1 223 ? -17.766 -1.438 22.531 1 97.81 223 LEU B C 1
ATOM 4433 O O . LEU B 1 223 ? -18.719 -2.227 22.641 1 97.81 223 LEU B O 1
ATOM 4437 N N . ARG B 1 224 ? -17.391 -0.679 23.469 1 96.38 224 ARG B N 1
ATOM 4438 C CA . ARG B 1 224 ? -18.078 -0.642 24.766 1 96.38 224 ARG B CA 1
ATOM 4439 C C . ARG B 1 224 ? -19.484 -0.062 24.609 1 96.38 224 ARG B C 1
ATOM 4441 O O . ARG B 1 224 ? -20.422 -0.528 25.266 1 96.38 224 ARG B O 1
ATOM 4448 N N . ASP B 1 225 ? -19.578 1.053 23.844 1 97.31 225 ASP B N 1
ATOM 4449 C CA . ASP B 1 225 ? -20.875 1.632 23.547 1 97.31 225 ASP B CA 1
ATOM 4450 C C . ASP B 1 225 ? -21.781 0.617 22.844 1 97.31 225 ASP B C 1
ATOM 4452 O O . ASP B 1 225 ? -21.484 0.173 21.734 1 97.31 225 ASP B O 1
ATOM 4456 N N . ARG B 1 226 ? -22.875 0.294 23.438 1 96.69 226 ARG B N 1
ATOM 4457 C CA . ARG B 1 226 ? -23.734 -0.788 22.969 1 96.69 226 ARG B CA 1
ATOM 4458 C C . ARG B 1 226 ? -24.312 -0.477 21.594 1 96.69 226 ARG B C 1
ATOM 4460 O O . ARG B 1 226 ? -24.344 -1.344 20.719 1 96.69 226 ARG B O 1
ATOM 4467 N N . GLN B 1 227 ? -24.797 0.69 21.5 1 96.38 227 GLN B N 1
ATOM 4468 C CA . GLN B 1 227 ? -25.391 1.062 20.219 1 96.38 227 GLN B CA 1
ATOM 4469 C C . GLN B 1 227 ? -24.328 1.068 19.109 1 96.38 227 GLN B C 1
ATOM 4471 O O . GLN B 1 227 ? -24.578 0.586 18.016 1 96.38 227 GLN B O 1
ATOM 4476 N N . ALA B 1 228 ? -23.203 1.652 19.375 1 97.06 228 ALA B N 1
ATOM 4477 C CA . ALA B 1 228 ? -22.125 1.669 18.406 1 97.06 228 ALA B CA 1
ATOM 4478 C C . ALA B 1 228 ? -21.703 0.251 18.031 1 97.06 228 ALA B C 1
ATOM 4480 O O . ALA B 1 228 ? -21.438 -0.033 16.859 1 97.06 228 ALA B O 1
ATOM 4481 N N . ASN B 1 229 ? -21.656 -0.583 19 1 97.44 229 ASN B N 1
ATOM 4482 C CA . ASN B 1 229 ? -21.266 -1.968 18.734 1 97.44 229 ASN B CA 1
ATOM 4483 C C . ASN B 1 229 ? -22.297 -2.674 17.859 1 97.44 229 ASN B C 1
ATOM 4485 O O . ASN B 1 229 ? -21.938 -3.498 17.016 1 97.44 229 ASN B O 1
ATOM 4489 N N . ALA B 1 230 ? -23.5 -2.385 18.109 1 96.88 230 ALA B N 1
ATOM 44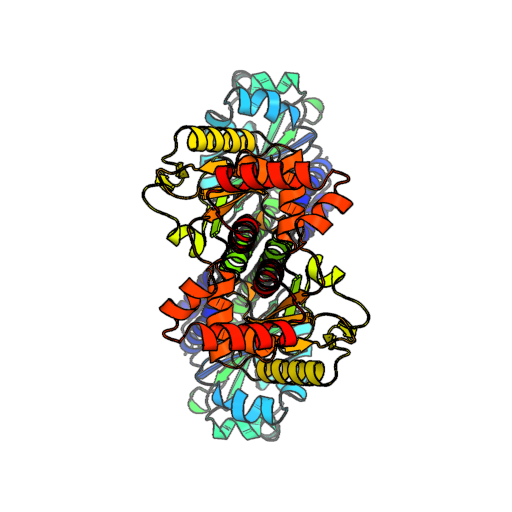90 C CA . ALA B 1 230 ? -24.562 -2.934 17.266 1 96.88 230 ALA B CA 1
ATOM 4491 C C . ALA B 1 230 ? -24.422 -2.438 15.828 1 96.88 230 ALA B C 1
ATOM 4493 O O . ALA B 1 230 ? -24.609 -3.205 14.883 1 96.88 230 ALA B O 1
ATOM 4494 N N . ASP B 1 231 ? -24.141 -1.179 15.711 1 95.38 231 ASP B N 1
ATOM 4495 C CA . ASP B 1 231 ? -23.953 -0.601 14.383 1 95.38 231 ASP B CA 1
ATOM 4496 C C . ASP B 1 231 ? -22.766 -1.255 13.664 1 95.38 231 ASP B C 1
ATOM 4498 O O . ASP B 1 231 ? -22.859 -1.558 12.469 1 95.38 231 ASP B O 1
ATOM 4502 N N . LEU B 1 232 ? -21.672 -1.454 14.375 1 95.75 232 LEU B N 1
ATOM 4503 C CA . LEU B 1 232 ? -20.5 -2.105 13.805 1 95.75 232 LEU B CA 1
ATOM 4504 C C . LEU B 1 232 ? -20.828 -3.523 13.352 1 95.75 232 LEU B C 1
ATOM 4506 O O . LEU B 1 232 ? -20.469 -3.928 12.25 1 95.75 232 LEU B O 1
ATOM 4510 N N . THR B 1 233 ? -21.5 -4.199 14.164 1 93.38 233 THR B N 1
ATOM 4511 C CA . THR B 1 233 ? -21.906 -5.57 13.852 1 93.38 233 THR B CA 1
ATOM 4512 C C . THR B 1 233 ? -22.766 -5.609 12.594 1 93.38 233 THR B C 1
ATOM 4514 O O . THR B 1 233 ? -22.594 -6.48 11.742 1 93.38 233 THR B O 1
ATOM 4517 N N . ARG B 1 234 ? -23.688 -4.703 12.562 1 91.25 234 ARG B N 1
ATOM 4518 C CA . ARG B 1 234 ? -24.562 -4.621 11.398 1 91.25 234 ARG B CA 1
ATOM 4519 C C . ARG B 1 234 ? -23.766 -4.348 10.125 1 91.25 234 ARG B C 1
ATOM 4521 O O . ARG B 1 234 ? -24.016 -4.949 9.078 1 91.25 234 ARG B O 1
ATOM 4528 N N . LEU B 1 235 ? -22.844 -3.447 10.195 1 90.38 235 LEU B N 1
ATOM 4529 C CA . LEU B 1 235 ? -22.016 -3.107 9.039 1 90.38 235 LEU B CA 1
ATOM 4530 C C . LEU B 1 235 ? -21.172 -4.301 8.602 1 90.38 235 LEU B C 1
ATOM 4532 O O . LEU B 1 235 ? -21.016 -4.547 7.402 1 90.38 235 LEU B O 1
ATOM 4536 N N . ILE B 1 236 ? -20.578 -5.008 9.508 1 86.88 236 ILE B N 1
ATOM 4537 C CA . ILE B 1 236 ? -19.781 -6.188 9.219 1 86.88 236 ILE B CA 1
ATOM 4538 C C . ILE B 1 236 ? -20.656 -7.258 8.57 1 86.88 236 ILE B C 1
ATOM 4540 O O . ILE B 1 236 ? -20.219 -7.938 7.633 1 86.88 236 ILE B O 1
ATOM 4544 N N . ASP B 1 237 ? -21.828 -7.344 9.102 1 82.38 237 ASP B N 1
ATOM 4545 C CA . ASP B 1 237 ? -22.766 -8.289 8.516 1 82.38 237 ASP B CA 1
ATOM 4546 C C . ASP B 1 237 ? -23.062 -7.934 7.062 1 82.38 237 ASP B C 1
ATOM 4548 O O . ASP B 1 237 ? -23.188 -8.82 6.211 1 82.38 237 ASP B O 1
ATOM 4552 N N . GLN B 1 238 ? -23.219 -6.695 6.848 1 79.31 238 GLN B N 1
ATOM 4553 C CA . GLN B 1 238 ? -23.453 -6.238 5.48 1 79.31 238 GLN B CA 1
ATOM 4554 C C . GLN B 1 238 ? -22.234 -6.516 4.598 1 79.31 238 GLN B C 1
ATOM 4556 O O . GLN B 1 238 ? -22.375 -6.883 3.43 1 79.31 238 GLN B O 1
ATOM 4561 N N . LEU B 1 239 ? -21.078 -6.305 5.145 1 77 239 LEU B N 1
ATOM 4562 C CA . LEU B 1 239 ? -19.828 -6.582 4.438 1 77 239 LEU B CA 1
ATOM 4563 C C . LEU B 1 239 ? -19.766 -8.039 3.994 1 77 239 LEU B C 1
ATOM 4565 O O . LEU B 1 239 ? -19.297 -8.344 2.895 1 77 239 LEU B O 1
ATOM 4569 N N . ALA B 1 240 ? -20.219 -8.852 4.793 1 72.06 240 ALA B N 1
ATOM 4570 C CA . ALA B 1 240 ? -20.188 -10.289 4.547 1 72.06 240 ALA B CA 1
ATOM 4571 C C . ALA B 1 240 ? -21.062 -10.664 3.355 1 72.06 240 ALA B C 1
ATOM 4573 O O . ALA B 1 240 ? -20.781 -11.633 2.652 1 72.06 240 ALA B O 1
ATOM 4574 N N . HIS B 1 241 ? -22.062 -9.828 3.15 1 66.94 241 HIS B N 1
ATOM 4575 C CA . HIS B 1 241 ? -23.047 -10.219 2.148 1 66.94 241 HIS B CA 1
ATOM 4576 C C . HIS B 1 241 ? -22.938 -9.344 0.906 1 66.94 241 HIS B C 1
ATOM 4578 O O . HIS B 1 241 ? -23.719 -9.516 -0.043 1 66.94 241 HIS B O 1
ATOM 4584 N N . THR B 1 242 ? -22.047 -8.406 0.997 1 64.69 242 THR B N 1
ATOM 4585 C CA . THR B 1 242 ? -21.938 -7.488 -0.129 1 64.69 242 THR B CA 1
ATOM 4586 C C . THR B 1 242 ? -20.75 -7.875 -1.016 1 64.69 242 THR B C 1
ATOM 4588 O O . THR B 1 242 ? -19.688 -8.242 -0.516 1 64.69 242 THR B O 1
ATOM 4591 N N . SER B 1 243 ? -21.109 -7.828 -2.289 1 62.44 243 SER B N 1
ATOM 4592 C CA . SER B 1 243 ? -20.062 -8.094 -3.27 1 62.44 243 SER B CA 1
ATOM 4593 C C . SER B 1 243 ? -18.953 -7.055 -3.188 1 62.44 243 SER B C 1
ATOM 4595 O O . SER B 1 243 ? -19.188 -5.91 -2.795 1 62.44 243 SER B O 1
ATOM 4597 N N . ASP B 1 244 ? -17.688 -7.469 -3.436 1 62.09 244 ASP B N 1
ATOM 4598 C CA . ASP B 1 244 ? -16.531 -6.582 -3.389 1 62.09 244 ASP B CA 1
ATOM 4599 C C . ASP B 1 244 ? -16.672 -5.43 -4.379 1 62.09 244 ASP B C 1
ATOM 4601 O O . ASP B 1 244 ? -15.977 -4.422 -4.273 1 62.09 244 ASP B O 1
ATOM 4605 N N . LEU B 1 245 ? -17.594 -5.641 -5.203 1 58.66 245 LEU B N 1
ATOM 4606 C CA . LEU B 1 245 ? -17.766 -4.652 -6.262 1 58.66 245 LEU B CA 1
ATOM 4607 C C . LEU B 1 245 ? -18.75 -3.574 -5.844 1 58.66 245 LEU B C 1
ATOM 4609 O O . LEU B 1 245 ? -18.844 -2.523 -6.48 1 58.66 245 LEU B O 1
ATOM 4613 N N . GLN B 1 246 ? -19.406 -3.855 -4.77 1 64.06 246 GLN B N 1
ATOM 4614 C CA . GLN B 1 246 ? -20.406 -2.891 -4.324 1 64.06 246 GLN B CA 1
ATOM 4615 C C . GLN B 1 246 ? -19.812 -1.9 -3.328 1 64.06 246 GLN B C 1
ATOM 4617 O O . GLN B 1 246 ? -18.953 -2.262 -2.525 1 64.06 246 GLN B O 1
ATOM 4622 N N . PRO B 1 247 ? -20.297 -0.733 -3.49 1 67.62 247 PRO B N 1
ATOM 4623 C CA . PRO B 1 247 ? -19.828 0.259 -2.52 1 67.62 247 PRO B CA 1
ATOM 4624 C C . PRO B 1 247 ? -20.266 -0.061 -1.092 1 67.62 247 PRO B C 1
ATOM 4626 O O . PRO B 1 247 ? -21.328 -0.639 -0.884 1 67.62 247 PRO B O 1
ATOM 4629 N N . LEU B 1 248 ? -19.453 0.193 -0.197 1 75 248 LEU B N 1
ATOM 4630 C CA . LEU B 1 248 ? -19.75 -0.007 1.218 1 75 248 LEU B CA 1
ATOM 4631 C C . LEU B 1 248 ? -20.547 1.163 1.774 1 75 248 LEU B C 1
ATOM 4633 O O . LEU B 1 248 ? -20.453 2.283 1.267 1 75 248 LEU B O 1
ATOM 4637 N N . PRO B 1 249 ? -21.359 0.811 2.746 1 70.5 249 PRO B N 1
ATOM 4638 C CA . PRO B 1 249 ? -22.062 1.92 3.391 1 70.5 249 PRO B CA 1
ATOM 4639 C C . PRO B 1 249 ? -21.109 2.975 3.955 1 70.5 249 PRO B C 1
ATOM 4641 O O . PRO B 1 249 ? -20.031 2.643 4.418 1 70.5 249 PRO B O 1
ATOM 4644 N N . SER B 1 250 ? -21.531 4.125 3.906 1 74.31 250 SER B N 1
ATOM 4645 C CA . SER B 1 250 ? -20.688 5.25 4.277 1 74.31 250 SER B CA 1
ATOM 4646 C C . SER B 1 250 ? -21.078 5.82 5.637 1 74.31 250 SER B C 1
ATOM 4648 O O . SER B 1 250 ? -20.453 6.762 6.125 1 74.31 250 SER B O 1
ATOM 4650 N N . SER B 1 251 ? -22.062 5.191 6.332 1 84.62 251 SER B N 1
ATOM 4651 C CA . SER B 1 251 ? -22.484 5.785 7.594 1 84.62 251 SER B CA 1
ATOM 4652 C C . SER B 1 251 ? -21.422 5.605 8.672 1 84.62 251 SER B C 1
ATOM 4654 O O . SER B 1 251 ? -20.875 4.512 8.844 1 84.62 251 SER B O 1
ATOM 4656 N N . PRO B 1 252 ? -21.188 6.629 9.406 1 93.12 252 PRO B N 1
ATOM 4657 C CA . PRO B 1 252 ? -20.188 6.516 10.469 1 93.12 252 PRO B CA 1
ATOM 4658 C C . PRO B 1 252 ? -20.734 5.82 11.719 1 93.12 252 PRO B C 1
ATOM 4660 O O . PRO B 1 252 ? -21.938 5.82 11.953 1 93.12 252 PRO B O 1
ATOM 4663 N N . ILE B 1 253 ? -19.891 5.16 12.406 1 95.69 253 ILE B N 1
ATOM 4664 C CA . ILE B 1 253 ? -20.172 4.625 13.734 1 95.69 253 ILE B CA 1
ATOM 4665 C C . ILE B 1 253 ? -19.656 5.602 14.797 1 95.69 253 ILE B C 1
ATOM 4667 O O . ILE B 1 253 ? -18.469 5.914 14.844 1 95.69 253 ILE B O 1
ATOM 4671 N N . VAL B 1 254 ? -20.562 6.09 15.617 1 96.31 254 VAL B N 1
ATOM 4672 C CA . VAL B 1 254 ? -20.203 7.055 16.641 1 96.31 254 VAL B CA 1
ATOM 4673 C C . VAL B 1 254 ? -20.188 6.371 18.016 1 96.31 254 VAL B C 1
ATOM 4675 O O . VAL B 1 254 ? -21.219 5.918 18.5 1 96.31 254 VAL B O 1
ATOM 4678 N N . VAL B 1 255 ? -19.016 6.301 18.578 1 96.75 255 VAL B N 1
ATOM 4679 C CA . VAL B 1 255 ? -18.844 5.73 19.922 1 96.75 255 VAL B CA 1
ATOM 4680 C C . VAL B 1 255 ? -18.953 6.832 20.969 1 96.75 255 VAL B C 1
ATOM 4682 O O . VAL B 1 255 ? -18 7.574 21.203 1 96.75 255 VAL B O 1
ATOM 4685 N N . ARG B 1 256 ? -20.047 6.852 21.609 1 95 256 ARG B N 1
ATOM 4686 C CA . ARG B 1 256 ? -20.297 7.891 22.609 1 95 256 ARG B CA 1
ATOM 4687 C C . ARG B 1 256 ? -19.703 7.496 23.953 1 95 256 ARG B C 1
ATOM 4689 O O . ARG B 1 256 ? -19.734 6.324 24.328 1 95 256 ARG B O 1
ATOM 4696 N N . ARG B 1 257 ? -19.125 8.461 24.547 1 93.12 257 ARG B N 1
ATOM 4697 C CA . ARG B 1 257 ? -18.469 8.281 25.844 1 93.12 257 ARG B CA 1
ATOM 4698 C C . ARG B 1 257 ? -19.062 9.203 26.891 1 93.12 257 ARG B C 1
ATOM 4700 O O . ARG B 1 257 ? -19.734 10.18 26.562 1 93.12 257 ARG B O 1
ATOM 4707 N N . ILE B 1 258 ? -18.812 8.719 28.078 1 88.25 258 ILE B N 1
ATOM 4708 C CA . ILE B 1 258 ? -19.266 9.555 29.172 1 88.25 258 ILE B CA 1
ATOM 4709 C C . ILE B 1 258 ? -18.297 10.703 29.406 1 88.25 258 ILE B C 1
ATOM 4711 O O . ILE B 1 258 ? -17.109 10.477 29.656 1 88.25 258 ILE B O 1
ATOM 4715 N N . ASP B 1 259 ? -18.703 11.977 29.344 1 86.31 259 ASP B N 1
ATOM 4716 C CA . ASP B 1 259 ? -18.016 13.219 29.641 1 86.31 259 ASP B CA 1
ATOM 4717 C C . ASP B 1 259 ? -16.797 13.414 28.734 1 86.31 259 ASP B C 1
ATOM 4719 O O . ASP B 1 259 ? -15.828 14.07 29.109 1 86.31 259 ASP B O 1
ATOM 4723 N N . LYS B 1 260 ? -16.75 12.695 27.672 1 90.12 260 LYS B N 1
ATOM 4724 C CA . LYS B 1 260 ? -15.711 12.852 26.65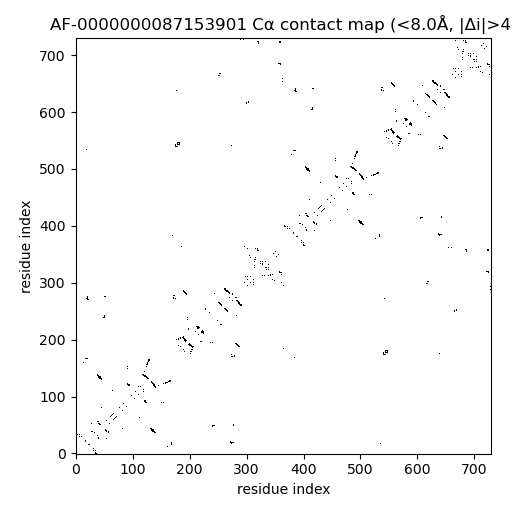6 1 90.12 260 LYS B CA 1
ATOM 4725 C C . LYS B 1 260 ? -16.312 12.961 25.266 1 90.12 260 LYS B C 1
ATOM 4727 O O . LYS B 1 260 ? -17.453 12.555 25.047 1 90.12 260 LYS B O 1
ATOM 4732 N N . ARG B 1 261 ? -15.594 13.508 24.406 1 91.88 261 ARG B N 1
ATOM 4733 C CA . ARG B 1 261 ? -16.031 13.547 23.016 1 91.88 261 ARG B CA 1
ATOM 4734 C C . ARG B 1 261 ? -16.047 12.141 22.406 1 91.88 261 ARG B C 1
ATOM 4736 O O . ARG B 1 261 ? -15.32 11.258 22.859 1 91.88 261 ARG B O 1
ATOM 4743 N N . PRO B 1 262 ? -16.828 11.977 21.438 1 94.62 262 PRO B N 1
ATOM 4744 C CA . PRO B 1 262 ? -16.969 10.633 20.891 1 94.62 262 PRO B CA 1
ATOM 4745 C C . PRO B 1 262 ? -15.773 10.203 20.047 1 94.62 262 PRO B C 1
ATOM 4747 O O . PRO B 1 262 ? -14.914 11.023 19.719 1 94.62 262 PRO B O 1
ATOM 4750 N N . ILE B 1 263 ? -15.672 8.906 19.812 1 95.38 263 ILE B N 1
ATOM 4751 C CA . ILE B 1 263 ? -14.82 8.32 18.781 1 95.38 263 ILE B CA 1
ATOM 4752 C C . ILE B 1 263 ? -15.648 8.016 17.531 1 95.38 263 ILE B C 1
ATOM 4754 O O . ILE B 1 263 ? -16.766 7.5 17.641 1 95.38 263 ILE B O 1
ATOM 4758 N N . VAL B 1 264 ? -15.141 8.406 16.422 1 95.94 264 VAL B N 1
ATOM 4759 C CA . VAL B 1 264 ? -15.852 8.18 15.172 1 95.94 264 VAL B CA 1
ATOM 4760 C C . VAL B 1 264 ? -15.117 7.133 14.344 1 95.94 264 VAL B C 1
ATOM 4762 O O . VAL B 1 264 ? -13.898 7.211 14.172 1 95.94 264 VAL B O 1
ATOM 4765 N N . ILE B 1 265 ? -15.852 6.148 13.859 1 96 265 ILE B N 1
ATOM 4766 C CA . ILE B 1 265 ? -15.305 5.098 13 1 96 265 ILE B CA 1
ATOM 4767 C C . ILE B 1 265 ? -15.992 5.129 11.641 1 96 265 ILE B C 1
ATOM 4769 O O . ILE B 1 265 ? -17.219 5.156 11.562 1 96 265 ILE B O 1
ATOM 4773 N N . GLN B 1 266 ? -15.234 5.223 10.633 1 93.5 266 GLN B N 1
ATOM 4774 C CA . GLN B 1 266 ? -15.75 5.148 9.266 1 93.5 266 GLN B CA 1
ATOM 4775 C C . GLN B 1 266 ? -15.203 3.924 8.539 1 93.5 266 GLN B C 1
ATOM 4777 O O . GLN B 1 266 ? -14.016 3.615 8.641 1 93.5 266 GLN B O 1
ATOM 4782 N N . MET B 1 267 ? -16.078 3.25 7.879 1 91.94 267 MET B N 1
ATOM 4783 C CA . MET B 1 267 ? -15.68 2.082 7.094 1 91.94 267 MET B CA 1
ATOM 4784 C C . MET B 1 267 ? -15.523 2.443 5.621 1 91.94 267 MET B C 1
ATOM 4786 O O . MET B 1 267 ? -16.422 3.053 5.027 1 91.94 267 MET B O 1
ATOM 4790 N N . GLN B 1 268 ? -14.383 2.152 5.094 1 88.5 268 GLN B N 1
ATOM 4791 C CA . GLN B 1 268 ? -14.086 2.361 3.68 1 88.5 268 GLN B CA 1
ATOM 4792 C C . GLN B 1 268 ? -13.641 1.062 3.014 1 88.5 268 GLN B C 1
ATOM 4794 O O . GLN B 1 268 ? -13.016 0.214 3.652 1 88.5 268 GLN B O 1
ATOM 4799 N N . PRO B 1 269 ? -13.984 0.919 1.726 1 83.56 269 PRO B N 1
ATOM 4800 C CA . PRO B 1 269 ? -13.477 -0.27 1.039 1 83.56 269 PRO B CA 1
ATOM 4801 C C . PRO B 1 269 ? -11.953 -0.274 0.915 1 83.56 269 PRO B C 1
ATOM 4803 O O . PRO B 1 269 ? -11.344 0.787 0.789 1 83.56 269 PRO B O 1
ATOM 4806 N N . VAL B 1 270 ? -11.438 -1.467 1.04 1 80.75 270 VAL B N 1
ATOM 4807 C CA . VAL B 1 270 ? -10 -1.563 0.793 1 80.75 270 VAL B CA 1
ATOM 4808 C C . VAL B 1 270 ? -9.703 -1.219 -0.664 1 80.75 270 VAL B C 1
ATOM 4810 O O . VAL B 1 270 ? -10.531 -1.457 -1.547 1 80.75 270 VAL B O 1
ATOM 4813 N N . LEU B 1 271 ? -8.625 -0.64 -0.877 1 74.69 271 LEU B N 1
ATOM 4814 C CA . LEU B 1 271 ? -8.195 -0.249 -2.217 1 74.69 271 LEU B CA 1
ATOM 4815 C C . LEU B 1 271 ? -7.922 -1.476 -3.08 1 74.69 271 LEU B C 1
ATOM 4817 O O . LEU B 1 271 ? -7.582 -2.541 -2.559 1 74.69 271 LEU B O 1
ATOM 4821 N N . PRO B 1 272 ? -8.023 -1.352 -4.402 1 69.19 272 PRO B N 1
ATOM 4822 C CA . PRO B 1 272 ? -8 -2.492 -5.324 1 69.19 272 PRO B CA 1
ATOM 4823 C C . PRO B 1 272 ? -6.75 -3.354 -5.16 1 69.19 272 PRO B C 1
ATOM 4825 O O . PRO B 1 272 ? -6.84 -4.582 -5.148 1 69.19 272 PRO B O 1
ATOM 4828 N N . ALA B 1 273 ? -5.715 -2.727 -4.934 1 66.75 273 ALA B N 1
ATOM 4829 C CA . ALA B 1 273 ? -4.473 -3.492 -4.832 1 66.75 273 ALA B CA 1
ATOM 4830 C C . ALA B 1 273 ? -4.48 -4.395 -3.604 1 66.75 273 ALA B C 1
ATOM 4832 O O . ALA B 1 273 ? -3.791 -5.414 -3.57 1 66.75 273 ALA B O 1
ATOM 4833 N N . ALA B 1 274 ? -5.297 -4.059 -2.65 1 74.12 274 ALA B N 1
ATOM 4834 C CA . ALA B 1 274 ? -5.336 -4.816 -1.402 1 74.12 274 ALA B CA 1
ATOM 4835 C C . ALA B 1 274 ? -6.496 -5.809 -1.402 1 74.12 274 ALA B C 1
ATOM 4837 O O . ALA B 1 274 ? -6.684 -6.555 -0.438 1 74.12 274 ALA B O 1
ATOM 4838 N N . ARG B 1 275 ? -7.219 -5.855 -2.518 1 75.56 275 ARG B N 1
ATOM 4839 C CA . ARG B 1 275 ? -8.414 -6.695 -2.559 1 75.56 275 ARG B CA 1
ATOM 4840 C C . ARG B 1 275 ? -8.094 -8.078 -3.117 1 75.56 275 ARG B C 1
ATOM 4842 O O . ARG B 1 275 ? -8.953 -8.727 -3.721 1 75.56 275 ARG B O 1
ATOM 4849 N N . SER B 1 276 ? -6.887 -8.508 -2.945 1 75.19 276 SER B N 1
ATOM 4850 C CA . SER B 1 276 ? -6.59 -9.883 -3.35 1 75.19 276 SER B CA 1
ATOM 4851 C C . SER B 1 276 ? -7.586 -10.867 -2.746 1 75.19 276 SER B C 1
ATOM 4853 O O . SER B 1 276 ? -7.855 -10.828 -1.544 1 75.19 276 SER B O 1
ATOM 4855 N N . PRO B 1 277 ? -8.164 -11.672 -3.604 1 76.19 277 PRO B N 1
ATOM 4856 C CA . PRO B 1 277 ? -9.117 -12.648 -3.062 1 76.19 277 PRO B CA 1
ATOM 4857 C C . PRO B 1 277 ? -8.469 -13.625 -2.08 1 76.19 277 PRO B C 1
ATOM 4859 O O . PRO B 1 277 ? -9.172 -14.289 -1.317 1 76.19 277 PRO B O 1
ATOM 4862 N N . PHE B 1 278 ? -7.242 -13.617 -2.072 1 80.19 278 PHE B N 1
ATOM 4863 C CA . PHE B 1 278 ? -6.539 -14.609 -1.266 1 80.19 278 PHE B CA 1
ATOM 4864 C C . PHE B 1 278 ? -6.137 -14.023 0.082 1 80.19 278 PHE B C 1
ATOM 4866 O O . PHE B 1 278 ? -5.707 -14.75 0.979 1 80.19 278 PHE B O 1
ATOM 4873 N N . LEU B 1 279 ? -6.172 -12.719 0.221 1 74.94 279 LEU B N 1
ATOM 4874 C CA . LEU B 1 279 ? -5.812 -12.055 1.472 1 74.94 279 LEU B CA 1
ATOM 4875 C C . LEU B 1 279 ? -7.035 -11.906 2.373 1 74.94 279 LEU B C 1
ATOM 4877 O O . LEU B 1 279 ? -6.91 -11.914 3.602 1 74.94 279 LEU B O 1
ATOM 4881 N N . GLY B 1 280 ? -8.133 -11.695 1.79 1 74.25 280 GLY B N 1
ATOM 4882 C CA . GLY B 1 280 ? -9.391 -11.648 2.527 1 74.25 280 GLY B CA 1
ATOM 4883 C C . GLY B 1 280 ? -9.703 -10.266 3.076 1 74.25 280 GLY B C 1
ATOM 4884 O O . GLY B 1 280 ? -10.664 -10.102 3.83 1 74.25 280 GLY B O 1
ATOM 4885 N N . ALA B 1 281 ? -8.844 -9.234 2.822 1 82.88 281 ALA B N 1
ATOM 4886 C CA . ALA B 1 281 ? -9.148 -7.883 3.279 1 82.88 281 ALA B CA 1
ATOM 4887 C C . ALA B 1 281 ? -10.336 -7.301 2.518 1 82.88 281 ALA B C 1
ATOM 4889 O O . ALA B 1 281 ? -10.438 -7.457 1.298 1 82.88 281 ALA B O 1
ATOM 4890 N N . ARG B 1 282 ? -11.242 -6.613 3.244 1 83.25 282 ARG B N 1
ATOM 4891 C CA . ARG B 1 282 ? -12.445 -6.102 2.592 1 83.25 282 ARG B CA 1
ATOM 4892 C C . ARG B 1 282 ? -12.641 -4.617 2.883 1 83.25 282 ARG B C 1
ATOM 4894 O O . ARG B 1 282 ? -13.164 -3.879 2.047 1 83.25 282 ARG B O 1
ATOM 4901 N N . ALA B 1 283 ? -12.234 -4.27 4.082 1 89.88 283 ALA B N 1
ATOM 4902 C CA . ALA B 1 283 ? -12.508 -2.883 4.449 1 89.88 283 ALA B CA 1
ATOM 4903 C C . ALA B 1 283 ? -11.438 -2.336 5.383 1 89.88 283 ALA B C 1
ATOM 4905 O O . ALA B 1 283 ? -10.672 -3.102 5.977 1 89.88 283 ALA B O 1
ATOM 4906 N N . ILE B 1 284 ? -11.344 -1.082 5.43 1 92.5 284 ILE B N 1
ATOM 4907 C CA . ILE B 1 284 ? -10.516 -0.356 6.383 1 92.5 284 ILE B CA 1
ATOM 4908 C C . ILE B 1 284 ? -11.398 0.476 7.309 1 92.5 284 ILE B C 1
ATOM 4910 O O . ILE B 1 284 ? -12.281 1.202 6.848 1 92.5 284 ILE B O 1
ATOM 4914 N N . LEU B 1 285 ? -11.219 0.322 8.586 1 95.38 285 LEU B N 1
ATOM 4915 C CA . LEU B 1 285 ? -11.867 1.164 9.586 1 95.38 285 LEU B CA 1
ATOM 4916 C C . LEU B 1 285 ? -10.977 2.342 9.969 1 95.38 285 LEU B C 1
ATOM 4918 O O . LEU B 1 285 ? -9.906 2.152 10.547 1 95.38 285 LEU B O 1
ATOM 4922 N N . LEU B 1 286 ? -11.414 3.504 9.625 1 94.88 286 LEU B N 1
ATOM 4923 C CA . LEU B 1 286 ? -10.742 4.719 10.07 1 94.88 286 LEU B CA 1
ATOM 4924 C C . LEU B 1 286 ? -11.281 5.188 11.414 1 94.88 286 LEU B C 1
ATOM 4926 O O . LEU B 1 286 ? -12.492 5.363 11.57 1 94.88 286 LEU B O 1
ATOM 4930 N N . ILE B 1 287 ? -10.383 5.422 12.344 1 95.75 287 ILE B N 1
ATOM 4931 C CA . ILE B 1 287 ? -10.789 5.754 13.703 1 95.75 287 ILE B CA 1
ATOM 4932 C C . ILE B 1 287 ? -10.281 7.148 14.062 1 95.75 287 ILE B C 1
ATOM 4934 O O . ILE B 1 287 ? -9.086 7.43 13.953 1 95.75 287 ILE B O 1
ATOM 4938 N N . ARG B 1 288 ? -11.203 7.938 14.477 1 93.31 288 ARG B N 1
ATOM 4939 C CA . ARG B 1 288 ? -10.859 9.281 14.93 1 93.31 288 ARG B CA 1
ATOM 4940 C C . ARG B 1 288 ? -11.328 9.523 16.359 1 93.31 288 ARG B C 1
ATOM 4942 O O . ARG B 1 288 ? -12.531 9.586 16.625 1 93.31 288 ARG B O 1
ATOM 4949 N N . ASP B 1 289 ? -10.367 9.656 17.234 1 93.62 289 ASP B N 1
ATOM 4950 C CA . ASP B 1 289 ? -10.68 10.055 18.609 1 93.62 289 ASP B CA 1
ATOM 4951 C C . ASP B 1 289 ? -10.766 11.578 18.734 1 93.62 289 ASP B C 1
ATOM 4953 O O . ASP B 1 289 ? -9.75 12.266 18.656 1 93.62 289 ASP B O 1
ATOM 4957 N N . LEU B 1 290 ? -11.961 12.07 19.047 1 92.94 290 LEU B N 1
ATOM 4958 C CA . LEU B 1 290 ? -12.203 13.508 18.969 1 92.94 290 LEU B CA 1
ATOM 4959 C C . LEU B 1 290 ? -11.773 14.203 20.25 1 92.94 290 LEU B C 1
ATOM 4961 O O . LEU B 1 290 ? -11.797 15.43 20.344 1 92.94 290 LEU B O 1
ATOM 4965 N N . GLU B 1 291 ? -11.375 13.391 21.219 1 88 291 GLU B N 1
ATOM 4966 C CA . GLU B 1 291 ? -10.797 13.969 22.438 1 88 291 GLU B CA 1
ATOM 4967 C C . GLU B 1 291 ? -9.312 14.289 22.234 1 88 291 GLU B C 1
ATOM 4969 O O . GLU B 1 291 ? -8.781 15.195 22.875 1 88 291 GLU B O 1
ATOM 4974 N N . GLY B 1 292 ? -8.672 13.516 21.375 1 77.25 292 GLY B N 1
ATOM 4975 C CA . GLY B 1 292 ? -7.234 13.664 21.203 1 77.25 292 GLY B CA 1
ATOM 4976 C C . GLY B 1 292 ? -6.848 14.977 20.547 1 77.25 292 GLY B C 1
ATOM 4977 O O . GLY B 1 292 ? -7.676 15.617 19.891 1 77.25 292 GLY B O 1
ATOM 4978 N N . ASN B 1 293 ? -5.668 15.477 20.984 1 76.25 293 ASN B N 1
ATOM 4979 C CA . ASN B 1 293 ? -5.113 16.672 20.359 1 76.25 293 ASN B CA 1
ATOM 4980 C C . ASN B 1 293 ? -4.09 16.312 19.281 1 76.25 293 ASN B C 1
ATOM 4982 O O . ASN B 1 293 ? -3.098 15.633 19.562 1 76.25 293 ASN B O 1
ATOM 4986 N N . PRO B 1 294 ? -4.523 16.703 18.109 1 74.5 294 PRO B N 1
ATOM 4987 C CA . PRO B 1 294 ? -3.535 16.422 17.062 1 74.5 294 PRO B CA 1
ATOM 4988 C C . PRO B 1 294 ? -2.186 17.094 17.344 1 74.5 294 PRO B C 1
ATOM 4990 O O . PRO B 1 294 ? -2.133 18.156 17.953 1 74.5 294 PRO B O 1
ATOM 4993 N N . ALA B 1 295 ? -1.175 16.375 17 1 79.94 295 ALA B N 1
ATOM 4994 C CA . ALA B 1 295 ? 0.164 16.938 17.125 1 79.94 295 ALA B CA 1
ATOM 4995 C C . ALA B 1 295 ? 0.474 17.859 15.938 1 79.94 295 ALA B C 1
ATOM 4997 O O . ALA B 1 295 ? 0.182 17.516 14.789 1 79.94 295 ALA B O 1
ATOM 4998 N N . PHE B 1 296 ? 0.779 19.078 16.266 1 87.12 296 PHE B N 1
ATOM 4999 C CA . PHE B 1 296 ? 1.231 20 15.227 1 87.12 296 PHE B CA 1
ATOM 5000 C C . PHE B 1 296 ? 2.752 20.109 15.234 1 87.12 296 PHE B C 1
ATOM 5002 O O . PHE B 1 296 ? 3.369 20.172 16.297 1 87.12 296 PHE B O 1
ATOM 5009 N N . ASP B 1 297 ? 3.277 20.062 14.078 1 87.31 297 ASP B N 1
ATOM 5010 C CA . ASP B 1 297 ? 4.715 20.25 13.914 1 87.31 297 ASP B CA 1
ATOM 5011 C C . ASP B 1 297 ? 5.07 21.734 13.922 1 87.31 297 ASP B C 1
ATOM 5013 O O . ASP B 1 297 ? 4.922 22.422 12.914 1 87.31 297 ASP B O 1
ATOM 5017 N N . GLN B 1 298 ? 5.633 22.172 15.062 1 91.06 298 GLN B N 1
ATOM 5018 C CA . GLN B 1 298 ? 5.969 23.578 15.227 1 91.06 298 GLN B CA 1
ATOM 5019 C C . GLN B 1 298 ? 6.973 24.031 14.172 1 91.06 298 GLN B C 1
ATOM 5021 O O . GLN B 1 298 ? 6.883 25.156 13.664 1 91.06 298 GLN B O 1
ATOM 5026 N N . ALA B 1 299 ? 7.898 23.141 13.914 1 89.75 299 ALA B N 1
ATOM 5027 C CA . ALA B 1 299 ? 8.922 23.484 12.93 1 89.75 299 ALA B CA 1
ATOM 5028 C C . ALA B 1 299 ? 8.305 23.672 11.539 1 89.75 299 ALA B C 1
ATOM 5030 O O . ALA B 1 299 ? 8.719 24.547 10.789 1 89.75 299 ALA B O 1
ATOM 5031 N N . LEU B 1 300 ? 7.391 22.906 11.266 1 91.12 300 LEU B N 1
ATOM 5032 C CA . LEU B 1 300 ? 6.699 23.016 9.984 1 91.12 300 LEU B CA 1
ATOM 5033 C C . LEU B 1 300 ? 5.91 24.312 9.898 1 91.12 300 LEU B C 1
ATOM 5035 O O . LEU B 1 300 ? 5.945 25 8.875 1 91.12 300 LEU B O 1
ATOM 5039 N N . LEU B 1 301 ? 5.219 24.656 10.922 1 93.38 301 LEU B N 1
ATOM 5040 C CA . LEU B 1 301 ? 4.457 25.906 10.953 1 93.38 301 LEU B CA 1
ATOM 5041 C C . LEU B 1 301 ? 5.383 27.109 10.836 1 93.38 301 LEU B C 1
ATOM 5043 O O . LEU B 1 301 ? 5.082 28.062 10.109 1 93.38 301 LEU B O 1
ATOM 5047 N N . ALA B 1 302 ? 6.465 27.016 11.578 1 94.62 302 ALA B N 1
ATOM 5048 C CA . ALA B 1 302 ? 7.438 28.109 11.547 1 94.62 302 ALA B CA 1
ATOM 5049 C C . ALA B 1 302 ? 7.98 28.328 10.141 1 94.62 302 ALA B C 1
ATOM 5051 O O . ALA B 1 302 ? 8.07 29.453 9.664 1 94.62 302 ALA B O 1
ATOM 5052 N N . ALA B 1 303 ? 8.297 27.25 9.523 1 92.31 303 ALA B N 1
ATOM 5053 C CA . ALA B 1 303 ? 8.859 27.328 8.18 1 92.31 303 ALA B CA 1
ATOM 5054 C C . ALA B 1 303 ? 7.816 27.812 7.176 1 92.31 303 ALA B C 1
ATOM 5056 O O . ALA B 1 303 ? 8.117 28.609 6.285 1 92.31 303 ALA B O 1
ATOM 5057 N N . THR B 1 304 ? 6.648 27.375 7.273 1 93.44 304 THR B N 1
ATOM 5058 C CA . THR B 1 304 ? 5.578 27.641 6.324 1 93.44 304 THR B CA 1
ATOM 5059 C C . THR B 1 304 ? 5.184 29.125 6.359 1 93.44 304 THR B C 1
ATOM 5061 O O . THR B 1 304 ? 5.004 29.75 5.312 1 93.44 304 THR B O 1
ATOM 5064 N N . PHE B 1 305 ? 5.125 29.688 7.539 1 95.19 305 PHE B N 1
ATOM 5065 C CA . PHE B 1 305 ? 4.578 31.031 7.672 1 95.19 305 PHE B CA 1
ATOM 5066 C C . PHE B 1 305 ? 5.648 32 8.164 1 95.19 305 PHE B C 1
ATOM 5068 O O . PHE B 1 305 ? 5.344 33.156 8.5 1 95.19 305 PHE B O 1
ATOM 5075 N N . GLU B 1 306 ? 6.883 31.516 8.281 1 95.12 306 GLU B N 1
ATOM 5076 C CA . GLU B 1 306 ? 7.996 32.344 8.742 1 95.12 306 GLU B CA 1
ATOM 5077 C C . GLU B 1 306 ? 7.746 32.875 10.148 1 95.12 306 GLU B C 1
ATOM 5079 O O . GLU B 1 306 ? 7.883 34.062 10.398 1 95.12 306 GLU B O 1
ATOM 5084 N N . LEU B 1 307 ? 7.301 32 10.969 1 96.5 307 LEU B N 1
ATOM 5085 C CA . LEU B 1 307 ? 7.055 32.344 12.367 1 96.5 307 LEU B CA 1
ATOM 5086 C C . LEU B 1 307 ? 8.32 32.156 13.203 1 96.5 307 LEU B C 1
ATOM 5088 O O . LEU B 1 307 ? 9.133 31.281 12.922 1 96.5 307 LEU B O 1
ATOM 5092 N N . THR B 1 308 ? 8.477 32.969 14.25 1 96.12 308 THR B N 1
ATOM 5093 C CA . THR B 1 308 ? 9.5 32.719 15.258 1 96.12 308 THR B CA 1
ATOM 5094 C C . THR B 1 308 ? 9.133 31.516 16.109 1 96.12 308 THR B C 1
ATOM 5096 O O . THR B 1 308 ? 7.977 31.078 16.125 1 96.12 308 THR B O 1
ATOM 5099 N N . PRO B 1 309 ? 10.07 30.969 16.828 1 94.62 309 PRO B N 1
ATOM 5100 C CA . PRO B 1 309 ? 9.758 29.828 17.688 1 94.62 309 PRO B CA 1
ATOM 5101 C C . PRO B 1 309 ? 8.648 30.125 18.703 1 94.62 309 PRO B C 1
ATOM 5103 O O . PRO B 1 309 ? 7.781 29.281 18.938 1 94.62 309 PRO B O 1
ATOM 5106 N N . ALA B 1 310 ? 8.68 31.281 19.219 1 94.69 310 ALA B N 1
ATOM 5107 C CA . ALA B 1 310 ? 7.66 31.672 20.188 1 94.69 310 ALA B CA 1
ATOM 5108 C C . ALA B 1 310 ? 6.289 31.781 19.531 1 94.69 310 ALA B C 1
ATOM 5110 O O . ALA B 1 310 ? 5.281 31.375 20.109 1 94.69 310 ALA B O 1
ATOM 5111 N N . GLN B 1 311 ? 6.238 32.375 18.359 1 96.06 311 GLN B N 1
ATOM 5112 C CA . GLN B 1 311 ? 4.996 32.5 17.609 1 96.06 311 GLN B CA 1
ATOM 5113 C C . GLN B 1 311 ? 4.453 31.109 17.219 1 96.06 311 GLN B C 1
ATOM 5115 O O . GLN B 1 311 ? 3.246 30.875 17.312 1 96.06 311 GLN B O 1
ATOM 5120 N N . ALA B 1 312 ? 5.344 30.219 16.828 1 95.44 312 ALA B N 1
ATOM 5121 C CA . ALA B 1 312 ? 4.941 28.875 16.438 1 95.44 312 ALA B CA 1
ATOM 5122 C C . ALA B 1 312 ? 4.363 28.109 17.641 1 95.44 312 ALA B C 1
ATOM 5124 O O . ALA B 1 312 ? 3.391 27.359 17.5 1 95.44 312 ALA B O 1
ATOM 5125 N N . ARG B 1 313 ? 4.941 28.266 18.734 1 94.31 313 ARG B N 1
ATOM 5126 C CA . ARG B 1 313 ? 4.441 27.641 19.953 1 94.31 313 ARG B CA 1
ATOM 5127 C C . ARG B 1 313 ? 3.035 28.109 20.281 1 94.31 313 ARG B C 1
ATOM 5129 O O . ARG B 1 313 ? 2.158 27.312 20.609 1 94.31 313 ARG B O 1
ATOM 5136 N N . LEU B 1 314 ? 2.879 29.391 20.234 1 95.19 314 LEU B N 1
ATOM 5137 C CA . LEU B 1 314 ? 1.554 29.938 20.484 1 95.19 314 LEU B CA 1
ATOM 5138 C C . LEU B 1 314 ? 0.551 29.453 19.438 1 95.19 314 LEU B C 1
ATOM 5140 O O . LEU B 1 314 ? -0.577 29.094 19.781 1 95.19 314 LEU B O 1
ATOM 5144 N N . ALA B 1 315 ? 0.945 29.453 18.203 1 95 315 ALA B N 1
ATOM 5145 C CA . ALA B 1 315 ? 0.075 29.031 17.109 1 95 315 ALA B CA 1
ATOM 5146 C C . ALA B 1 315 ? -0.394 27.594 17.312 1 95 315 ALA B C 1
ATOM 5148 O O . ALA B 1 315 ? -1.551 27.266 17.031 1 95 315 ALA B O 1
ATOM 5149 N N . THR B 1 316 ? 0.481 26.766 17.75 1 93.88 316 THR B N 1
ATOM 5150 C CA . THR B 1 316 ? 0.143 25.359 17.969 1 93.88 316 THR B CA 1
ATOM 5151 C C . THR B 1 316 ? -0.927 25.234 19.062 1 93.88 316 THR B C 1
ATOM 5153 O O . THR B 1 316 ? -1.836 24.406 18.938 1 93.88 316 THR B O 1
ATOM 5156 N N . ARG B 1 317 ? -0.828 26 20.062 1 92.94 317 ARG B N 1
ATOM 5157 C CA . ARG B 1 317 ? -1.828 25.984 21.125 1 92.94 317 ARG B CA 1
ATOM 5158 C C . ARG B 1 317 ? -3.172 26.5 20.625 1 92.94 317 ARG B C 1
ATOM 5160 O O . ARG B 1 317 ? -4.219 25.938 20.953 1 92.94 317 ARG B O 1
ATOM 5167 N N . LEU B 1 318 ? -3.117 27.531 19.891 1 93.62 318 LEU B N 1
ATOM 5168 C CA . LEU B 1 318 ? -4.34 28.094 19.328 1 93.62 318 LEU B CA 1
ATOM 5169 C C . LEU B 1 318 ? -5 27.109 18.375 1 93.62 318 LEU B C 1
ATOM 5171 O O . LEU B 1 318 ? -6.23 27.047 18.297 1 93.62 318 LEU B O 1
ATOM 5175 N N . ALA B 1 319 ? -4.195 26.359 17.641 1 92.81 319 ALA B N 1
ATOM 5176 C CA . ALA B 1 319 ? -4.699 25.391 16.688 1 92.81 319 ALA B CA 1
ATOM 5177 C C . ALA B 1 319 ? -5.547 24.328 17.375 1 92.81 319 ALA B C 1
ATOM 5179 O O . ALA B 1 319 ? -6.469 23.766 16.766 1 92.81 319 ALA B O 1
ATOM 5180 N N . ARG B 1 320 ? -5.238 24.125 18.578 1 90 320 ARG B N 1
ATOM 5181 C CA . ARG B 1 320 ? -5.969 23.125 19.344 1 90 320 ARG B CA 1
ATOM 5182 C C . ARG B 1 320 ? -7.297 23.672 19.859 1 90 320 ARG B C 1
ATOM 5184 O O . ARG B 1 320 ? -8.109 22.953 20.422 1 90 320 ARG B O 1
ATOM 5191 N N . GLY B 1 321 ? -7.527 24.922 19.641 1 90.06 321 GLY B N 1
ATOM 5192 C CA . GLY B 1 321 ? -8.781 25.547 20.031 1 90.06 321 GLY B CA 1
ATOM 5193 C C . GLY B 1 321 ? -8.68 26.312 21.328 1 90.06 321 GLY B C 1
ATOM 5194 O O . GLY B 1 321 ? -9.68 26.844 21.828 1 90.06 321 GLY B O 1
ATOM 5195 N N . ASP B 1 322 ? -7.523 26.484 21.875 1 92 322 ASP B N 1
ATOM 5196 C CA . ASP B 1 322 ? -7.344 27.234 23.109 1 92 322 ASP B CA 1
ATOM 5197 C C . ASP B 1 322 ? -7.645 28.719 22.891 1 92 322 ASP B C 1
ATOM 5199 O O . ASP B 1 322 ? -7.422 29.25 21.812 1 92 322 ASP B O 1
ATOM 5203 N N . SER B 1 323 ? -8.164 29.328 23.969 1 94.12 323 SER B N 1
ATOM 5204 C CA . SER B 1 323 ? -8.242 30.781 23.953 1 94.12 323 SER B CA 1
ATOM 5205 C C . SER B 1 323 ? -6.863 31.422 24.062 1 94.12 323 SER B C 1
ATOM 5207 O O . SER B 1 323 ? -5.902 30.766 24.469 1 94.12 323 SER B O 1
ATOM 5209 N N . VAL B 1 324 ? -6.812 32.656 23.641 1 93.81 324 VAL B N 1
ATOM 5210 C CA . VAL B 1 324 ? -5.535 33.375 23.734 1 93.81 324 VAL B CA 1
ATOM 5211 C C . VAL B 1 324 ? -5.082 33.438 25.203 1 93.81 324 VAL B C 1
ATOM 5213 O O . VAL B 1 324 ? -3.889 33.312 25.484 1 93.81 324 VAL B O 1
ATOM 5216 N N . GLU B 1 325 ? -6.023 33.562 26.047 1 94.88 325 GLU B N 1
ATOM 5217 C CA . GLU B 1 325 ? -5.734 33.625 27.484 1 94.88 325 GLU B CA 1
ATOM 5218 C C . GLU B 1 325 ? -5.148 32.281 27.969 1 94.88 325 GLU B C 1
ATOM 5220 O O . GLU B 1 325 ? -4.121 32.281 28.656 1 94.88 325 GLU B O 1
ATOM 5225 N N . ASP B 1 326 ? -5.793 31.234 27.625 1 94.12 326 ASP B N 1
ATOM 5226 C CA . ASP B 1 326 ? -5.332 29.906 28.016 1 94.12 326 ASP B CA 1
ATOM 5227 C C . ASP B 1 326 ? -3.961 29.594 27.422 1 94.12 326 ASP B C 1
ATOM 5229 O O . ASP B 1 326 ? -3.107 29 28.078 1 94.12 326 ASP B O 1
ATOM 5233 N N . ALA B 1 327 ? -3.811 29.922 26.172 1 93.81 327 ALA B N 1
ATOM 5234 C CA . ALA B 1 327 ? -2.539 29.703 25.484 1 93.81 327 ALA B CA 1
ATOM 5235 C C . ALA B 1 327 ? -1.41 30.469 26.172 1 93.81 327 ALA B C 1
ATOM 5237 O O . ALA B 1 327 ? -0.292 29.969 26.297 1 93.81 327 ALA B O 1
ATOM 5238 N N . ALA B 1 328 ? -1.664 31.719 26.562 1 94.38 328 ALA B N 1
ATOM 5239 C CA . ALA B 1 328 ? -0.679 32.531 27.266 1 94.38 328 ALA B CA 1
ATOM 5240 C C . ALA B 1 328 ? -0.234 31.891 28.562 1 94.38 328 ALA B C 1
ATOM 5242 O O . ALA B 1 328 ? 0.961 31.828 28.859 1 94.38 328 ALA B O 1
ATOM 5243 N N . VAL B 1 329 ? -1.166 31.406 29.328 1 94.38 329 VAL B N 1
ATOM 5244 C CA . VAL B 1 329 ? -0.905 30.766 30.609 1 94.38 329 VAL B CA 1
ATOM 5245 C C . VAL B 1 329 ? -0.032 29.531 30.406 1 94.38 329 VAL B C 1
ATOM 5247 O O . VAL B 1 329 ? 0.96 29.344 31.109 1 94.38 329 VAL B O 1
ATOM 5250 N N . GLN B 1 330 ? -0.386 28.734 29.453 1 90.94 330 GLN B N 1
ATOM 5251 C CA . GLN B 1 330 ? 0.328 27.5 29.188 1 90.94 330 GLN B CA 1
ATOM 5252 C C . GLN B 1 330 ? 1.741 27.766 28.688 1 90.94 330 GLN B C 1
ATOM 5254 O O . GLN B 1 330 ? 2.664 27 28.953 1 90.94 330 GLN B O 1
ATOM 5259 N N . ALA B 1 331 ? 1.836 28.781 27.859 1 88.12 331 ALA B N 1
ATOM 5260 C CA . ALA B 1 331 ? 3.139 29.141 27.297 1 88.12 331 ALA B CA 1
ATOM 5261 C C . ALA B 1 331 ? 3.98 29.906 28.312 1 88.12 331 ALA B C 1
ATOM 5263 O O . ALA B 1 331 ? 5.176 30.125 28.094 1 88.12 331 ALA B O 1
ATOM 5264 N N . GLY B 1 332 ? 3.363 30.328 29.391 1 90.69 332 GLY B N 1
ATOM 5265 C CA . GLY B 1 332 ? 4.074 31.062 30.422 1 90.69 332 GLY B CA 1
ATOM 5266 C C . GLY B 1 332 ? 4.418 32.5 30.016 1 90.69 332 GLY B C 1
ATOM 5267 O O . GLY B 1 332 ? 5.508 32.969 30.328 1 90.69 332 GLY B O 1
ATOM 5268 N N . VAL B 1 333 ? 3.637 33.125 29.297 1 93.12 333 VAL B N 1
ATOM 5269 C CA . VAL B 1 333 ? 3.859 34.5 28.875 1 93.12 333 VAL B CA 1
ATOM 5270 C C . VAL B 1 333 ? 2.684 35.375 29.312 1 93.12 333 VAL B C 1
ATOM 5272 O O . VAL B 1 333 ? 1.605 34.875 29.625 1 93.12 333 VAL B O 1
ATOM 5275 N N . ALA B 1 334 ? 2.949 36.719 29.375 1 95.19 334 ALA B N 1
ATOM 5276 C CA . ALA B 1 334 ? 1.887 37.656 29.719 1 95.19 334 ALA B CA 1
ATOM 5277 C C . ALA B 1 334 ? 0.838 37.719 28.609 1 95.19 334 ALA B C 1
ATOM 5279 O O . ALA B 1 334 ? 1.154 37.531 27.438 1 95.19 334 ALA B O 1
ATOM 5280 N N . LEU B 1 335 ? -0.39 37.938 28.984 1 95.94 335 LEU B N 1
ATOM 5281 C CA . LEU B 1 335 ? -1.489 38.031 28.031 1 95.94 335 LEU B CA 1
ATOM 5282 C C . LEU B 1 335 ? -1.195 39.094 26.969 1 95.94 335 LEU B C 1
ATOM 5284 O O . LEU B 1 335 ? -1.51 38.906 25.797 1 95.94 335 LEU B O 1
ATOM 5288 N N . ALA B 1 336 ? -0.679 40.188 27.406 1 95.88 336 ALA B N 1
ATOM 5289 C CA . ALA B 1 336 ? -0.343 41.281 26.469 1 95.88 336 ALA B CA 1
ATOM 5290 C C . ALA B 1 336 ? 0.685 40.812 25.438 1 95.88 336 ALA B C 1
ATOM 5292 O O . ALA B 1 336 ? 0.602 41.156 24.266 1 95.88 336 ALA B O 1
ATOM 5293 N N . THR B 1 337 ? 1.641 40.094 25.859 1 95.44 337 THR B N 1
ATOM 5294 C CA . THR B 1 337 ? 2.65 39.531 24.969 1 95.44 337 THR B CA 1
ATOM 5295 C C . THR B 1 337 ? 2.016 38.562 23.969 1 95.44 337 THR B C 1
ATOM 5297 O O . THR B 1 337 ? 2.332 38.562 22.781 1 95.44 337 THR B O 1
ATOM 5300 N N . ALA B 1 338 ? 1.206 37.656 24.453 1 96.12 338 ALA B N 1
ATOM 5301 C CA . ALA B 1 338 ? 0.516 36.688 23.594 1 96.12 338 ALA B CA 1
ATOM 5302 C C . ALA B 1 338 ? -0.316 37.406 22.531 1 96.12 338 ALA B C 1
ATOM 5304 O O . ALA B 1 338 ? -0.387 36.969 21.391 1 96.12 338 ALA B O 1
ATOM 5305 N N . ARG B 1 339 ? -0.963 38.438 22.922 1 96.44 339 ARG B N 1
ATOM 5306 C CA . ARG B 1 339 ? -1.786 39.188 21.984 1 96.44 339 ARG B CA 1
ATOM 5307 C C . ARG B 1 339 ? -0.929 39.844 20.906 1 96.44 339 ARG B C 1
ATOM 5309 O O . ARG B 1 339 ? -1.33 39.906 19.734 1 96.44 339 ARG B O 1
ATOM 5316 N N . ASN B 1 340 ? 0.177 40.375 21.312 1 96.5 340 ASN B N 1
ATOM 5317 C CA . ASN B 1 340 ? 1.105 40.938 20.344 1 96.5 340 ASN B CA 1
ATOM 5318 C C . ASN B 1 340 ? 1.606 39.875 19.375 1 96.5 340 ASN B C 1
ATOM 5320 O O . ASN B 1 340 ? 1.717 40.125 18.172 1 96.5 340 ASN B O 1
ATOM 5324 N N . GLN B 1 341 ? 1.957 38.75 19.891 1 96.56 341 GLN B N 1
ATOM 5325 C CA . GLN B 1 341 ? 2.369 37.625 19.047 1 96.56 341 GLN B CA 1
ATOM 5326 C C . GLN B 1 341 ? 1.249 37.219 18.094 1 96.56 341 GLN B C 1
ATOM 5328 O O . GLN B 1 341 ? 1.503 36.875 16.938 1 96.56 341 GLN B O 1
ATOM 5333 N N . LEU B 1 342 ? 0.101 37.156 18.609 1 96.75 342 LEU B N 1
ATOM 5334 C CA . LEU B 1 342 ? -1.05 36.781 17.797 1 96.75 342 LEU B CA 1
ATOM 5335 C C . LEU B 1 342 ? -1.216 37.719 16.625 1 96.75 342 LEU B C 1
ATOM 5337 O O . LEU B 1 342 ? -1.52 37.312 15.5 1 96.75 342 LEU B O 1
ATOM 5341 N N . LYS B 1 343 ? -1.061 39 16.859 1 96.94 343 LYS B N 1
ATOM 5342 C CA . LYS B 1 343 ? -1.135 40 15.789 1 96.94 343 LYS B CA 1
ATOM 5343 C C . LYS B 1 343 ? -0.092 39.719 14.711 1 96.94 343 LYS B C 1
ATOM 5345 O O . LYS B 1 343 ? -0.384 39.812 13.516 1 96.94 343 LYS B O 1
ATOM 5350 N N . ALA B 1 344 ? 1.06 39.438 15.141 1 97.38 344 ALA B N 1
ATOM 5351 C CA . ALA B 1 344 ? 2.127 39.094 14.203 1 97.38 344 ALA B CA 1
ATOM 5352 C C . ALA B 1 344 ? 1.786 37.844 13.414 1 97.38 344 ALA B C 1
ATOM 5354 O O . ALA B 1 344 ? 2.057 37.75 12.211 1 97.38 344 ALA B O 1
ATOM 5355 N N . ILE B 1 345 ? 1.274 36.812 14.102 1 97.25 345 ILE B N 1
ATOM 5356 C CA . ILE B 1 345 ? 0.873 35.562 13.461 1 97.25 345 ILE B CA 1
ATOM 5357 C C . ILE B 1 345 ? -0.193 35.844 12.406 1 97.25 345 ILE B C 1
ATOM 5359 O O . ILE B 1 345 ? -0.135 35.312 11.297 1 97.25 345 ILE B O 1
ATOM 5363 N N . PHE B 1 346 ? -1.191 36.75 12.773 1 96.94 346 PHE B N 1
ATOM 5364 C CA . PHE B 1 346 ? -2.234 37.125 11.82 1 96.94 346 PHE B CA 1
ATOM 5365 C C . PHE B 1 346 ? -1.631 37.75 10.57 1 96.94 346 PHE B C 1
ATOM 5367 O O . PHE B 1 346 ? -2.008 37.375 9.453 1 96.94 346 PHE B O 1
ATOM 5374 N N . GLN B 1 347 ? -0.75 38.562 10.742 1 96.56 347 GLN B N 1
ATOM 5375 C CA . GLN B 1 347 ? -0.109 39.25 9.617 1 96.56 347 GLN B CA 1
ATOM 5376 C C . GLN B 1 347 ? 0.656 38.25 8.742 1 96.56 347 GLN B C 1
ATOM 5378 O O . GLN B 1 347 ? 0.521 38.281 7.516 1 96.56 347 GLN B O 1
ATOM 5383 N N . LYS B 1 348 ? 1.339 37.375 9.359 1 95.44 348 LYS B N 1
ATOM 5384 C CA . LYS B 1 348 ? 2.215 36.469 8.633 1 95.44 348 LYS B CA 1
ATOM 5385 C C . LYS B 1 348 ? 1.414 35.344 7.953 1 95.44 348 LYS B C 1
ATOM 5387 O O . LYS B 1 348 ? 1.842 34.812 6.934 1 95.44 348 LYS B O 1
ATOM 5392 N N . THR B 1 349 ? 0.294 35.031 8.492 1 94.94 349 THR B N 1
ATOM 5393 C CA . THR B 1 349 ? -0.519 33.969 7.938 1 94.94 349 THR B CA 1
ATOM 5394 C C . THR B 1 349 ? -1.609 34.531 7.031 1 94.94 349 THR B C 1
ATOM 5396 O O . THR B 1 349 ? -2.287 33.781 6.328 1 94.94 349 THR B O 1
ATOM 5399 N N . GLY B 1 350 ? -1.861 35.812 7.066 1 93.44 350 GLY B N 1
ATOM 5400 C CA . GLY B 1 350 ? -2.924 36.438 6.297 1 93.44 350 GLY B CA 1
ATOM 5401 C C . GLY B 1 350 ? -4.309 36.156 6.844 1 93.44 350 GLY B C 1
ATOM 5402 O O . GLY B 1 350 ? -5.273 36.062 6.082 1 93.44 350 GLY B O 1
ATOM 5403 N N . THR B 1 351 ? -4.367 35.875 8.102 1 94.94 351 THR B N 1
ATOM 5404 C CA . THR B 1 351 ? -5.656 35.656 8.75 1 94.94 351 THR B CA 1
ATOM 5405 C C . THR B 1 351 ? -6.051 36.844 9.617 1 94.94 351 THR B C 1
ATOM 5407 O O . THR B 1 351 ? -5.207 37.688 9.961 1 94.94 351 THR B O 1
ATOM 5410 N N . HIS B 1 352 ? -7.391 36.906 9.992 1 93.75 352 HIS B N 1
ATOM 5411 C CA . HIS B 1 352 ? -7.875 38.125 10.672 1 93.75 352 HIS B CA 1
ATOM 5412 C C . HIS B 1 352 ? -8.633 37.75 11.945 1 93.75 352 HIS B C 1
ATOM 5414 O O . HIS B 1 352 ? -8.953 38.625 12.75 1 93.75 352 HIS B O 1
ATOM 5420 N N . ARG B 1 353 ? -8.969 36.531 12.117 1 94 353 ARG B N 1
ATOM 5421 C CA . ARG B 1 353 ? -9.648 36.031 13.305 1 94 353 ARG B CA 1
ATOM 5422 C C . ARG B 1 353 ? -9.109 34.656 13.711 1 94 353 ARG B C 1
ATOM 5424 O O . ARG B 1 353 ? -8.531 33.938 12.883 1 94 353 ARG B O 1
ATOM 5431 N N . GLN B 1 354 ? -9.266 34.344 14.93 1 93.56 354 GLN B N 1
ATOM 5432 C CA . GLN B 1 354 ? -8.695 33.094 15.461 1 93.56 354 GLN B CA 1
ATOM 5433 C C . GLN B 1 354 ? -9.273 31.875 14.758 1 93.56 354 GLN B C 1
ATOM 5435 O O . GLN B 1 354 ? -8.555 30.906 14.484 1 93.56 354 GLN B O 1
ATOM 5440 N N . ALA B 1 355 ? -10.539 31.844 14.445 1 93.75 355 ALA B N 1
ATOM 5441 C CA . ALA B 1 355 ? -11.164 30.719 13.766 1 93.75 355 ALA B CA 1
ATOM 5442 C C . ALA B 1 355 ? -10.531 30.484 12.398 1 93.75 355 ALA B C 1
ATOM 5444 O O . ALA B 1 355 ? -10.305 29.328 12 1 93.75 355 ALA B O 1
ATOM 5445 N N . GLU B 1 356 ? -10.32 31.547 11.758 1 93.94 356 GLU B N 1
ATOM 5446 C CA . GLU B 1 356 ? -9.664 31.484 10.461 1 93.94 356 GLU B CA 1
ATOM 5447 C C . GLU B 1 356 ? -8.242 30.938 10.578 1 93.94 356 GLU B C 1
ATOM 5449 O O . GLU B 1 356 ? -7.801 30.141 9.75 1 93.94 356 GLU B O 1
ATOM 5454 N N . LEU B 1 357 ? -7.555 31.406 11.547 1 95.06 357 LEU B N 1
ATOM 5455 C CA . LEU B 1 357 ? -6.199 30.938 11.805 1 95.06 357 LEU B CA 1
ATOM 5456 C C . LEU B 1 357 ? -6.191 29.438 12.102 1 95.06 357 LEU B C 1
ATOM 5458 O O . LEU B 1 357 ? -5.375 28.688 11.547 1 95.06 357 LEU B O 1
ATOM 5462 N N . VAL B 1 358 ? -7.078 28.984 12.945 1 93.69 358 VAL B N 1
ATOM 5463 C CA . VAL B 1 358 ? -7.16 27.578 13.32 1 93.69 358 VAL B CA 1
ATOM 5464 C C . VAL B 1 358 ? -7.418 26.719 12.078 1 93.69 358 VAL B C 1
ATOM 5466 O O . VAL B 1 358 ? -6.77 25.688 11.875 1 93.69 358 VAL B O 1
ATOM 5469 N N . ALA B 1 359 ? -8.328 27.094 11.273 1 92.12 359 ALA B N 1
ATOM 5470 C CA . ALA B 1 359 ? -8.633 26.375 10.039 1 92.12 359 ALA B CA 1
ATOM 5471 C C . ALA B 1 359 ? -7.395 26.25 9.156 1 92.12 359 ALA B C 1
ATOM 5473 O O . ALA B 1 359 ? -7.129 25.188 8.602 1 92.12 359 ALA B O 1
ATOM 5474 N N . LEU B 1 360 ? -6.68 27.328 9.023 1 92.88 360 LEU B N 1
ATOM 5475 C CA . LEU B 1 360 ? -5.477 27.344 8.195 1 92.88 360 LEU B CA 1
ATOM 5476 C C . LEU B 1 360 ? -4.41 26.422 8.766 1 92.88 360 LEU B C 1
ATOM 5478 O O . LEU B 1 360 ? -3.771 25.672 8.016 1 92.88 360 LEU B O 1
ATOM 5482 N N . LEU B 1 361 ? -4.211 26.484 10.062 1 92.44 361 LEU B N 1
ATOM 5483 C CA . LEU B 1 361 ? -3.176 25.688 10.703 1 92.44 361 LEU B CA 1
ATOM 5484 C C . LEU B 1 361 ? -3.467 24.203 10.547 1 92.44 361 LEU B C 1
ATOM 5486 O O . LEU B 1 361 ? -2.543 23.391 10.43 1 92.44 361 LEU B O 1
ATOM 5490 N N . HIS B 1 362 ? -4.699 23.812 10.492 1 89.5 362 HIS B N 1
ATOM 5491 C CA . HIS B 1 362 ? -5.078 22.406 10.344 1 89.5 362 HIS B CA 1
ATOM 5492 C C . HIS B 1 362 ? -4.832 21.922 8.922 1 89.5 362 HIS B C 1
ATOM 5494 O O . HIS B 1 362 ? -4.734 20.719 8.68 1 89.5 362 HIS B O 1
ATOM 5500 N N . LYS B 1 363 ? -4.688 22.859 8.008 1 87.25 363 LYS B N 1
ATOM 5501 C CA . LYS B 1 363 ? -4.367 22.484 6.629 1 87.25 363 LYS B CA 1
ATOM 5502 C C . LYS B 1 363 ? -2.902 22.078 6.496 1 87.25 363 LYS B C 1
ATOM 5504 O O . LYS B 1 363 ? -2.535 21.359 5.57 1 87.25 363 LYS B O 1
ATOM 5509 N N . VAL B 1 364 ? -2.102 22.625 7.371 1 85.38 364 VAL B N 1
ATOM 5510 C CA . VAL B 1 364 ? -0.666 22.359 7.309 1 85.38 364 VAL B CA 1
ATOM 5511 C C . VAL B 1 364 ? -0.363 20.969 7.863 1 85.38 364 VAL B C 1
ATOM 5513 O O . VAL B 1 364 ? 0.644 20.359 7.5 1 85.38 364 VAL B O 1
ATOM 5516 N N . LYS B 1 365 ? -1.233 20.391 8.57 1 77.38 365 LYS B N 1
ATOM 5517 C CA . LYS B 1 365 ? -0.999 19.094 9.219 1 77.38 365 LYS B CA 1
ATOM 5518 C C . LYS B 1 365 ? -1.077 17.953 8.219 1 77.38 365 LYS B C 1
ATOM 5520 O O . LYS B 1 365 ? -1.956 17.938 7.352 1 77.38 365 LYS B O 1
#

Radius of gyration: 30.49 Å; Cα contacts (8 Å, |Δi|>4): 1367; chains: 2; bounding box: 79×86×58 Å

Foldseek 3Di:
DAQLVQQVVLLVCLQVCLQFVVCVLVSQVSNCVRLVFQWKWKAWLPDGFLQTRIHPSCNCCCQPPCPVVVCVVVVLCSVQPVVVVVVPQFKDWPVSRDPDLVVVCPDPSQVSQVVSQWHIWMWGWADQVPIIMTIITIHGVVSPYDDPVNSVSSSVSRVSCNVSNNSSQVQLVVLVVVVQVVCVVQLWWKFWAFLQAATLDTHPSVVVVDDDQWHADPRHIAGPQPVLRVVVNVQSVVSRSDHLPDFGDFDWRWRDDDPAHTKIKGKGFRDRSNVRSNSRTGIMIIIDGPRDADDADLVLVCVVLVADSLLSQLLSCLLSVDDLVRSCVVSVHDSVVSVVSVVVSCVSQVHDDSVRSSVSSVVSD/DAQLVQQVVLLVCLQVCLQFVVCVLVSQVSNCVRLVFQWKWKAWLPDGFLQTRIHPSCNCCCLPPCPVVVCVVVVQCSVQVVVVVVVPQFKDWPVSRDPDPVVVCPDPSQVSQVVSQWHIWMWGWADQVPIIMTIITIHGVVSPYQDPVNSVSSSVSRVSCNVSNNSSQVQLVVLVVVVQVVCVVVLWWKFWAFLQAATLDTHPSVVVVDDDQWHADPRHIAGPQPVLRVVVNVQSVVSRSDHLPDFGDFDWRWRDDDPAHIKIKGKGFRDRSNVRSNSRTGIMIIIDGPRDADDADLVLLCVVLVADSLLSQLLSVLLSVDDLVRSCVVSVHDSVVSVVSVVVSCVSQVHDDSVRSSVVSVVSD

InterPro domains:
  IPR000792 Transcription regulator LuxR, C-terminal [SM00421] (304-361)
  IPR016032 Signal transduction response regulator, C-terminal effector [SSF46894] (295-363)
  IPR036388 Winged helix-like DNA-binding domain superfamily [G3DSA:1.10.10.10] (289-364)

Solvent-accessible surface area (backbone atoms only — not comparable to full-atom values): 37556 Å² total; per-residue (Å²): 114,68,35,64,67,55,38,51,53,54,57,64,48,39,71,65,31,34,74,32,42,82,39,49,33,58,49,43,46,51,46,20,62,17,54,47,35,64,22,32,33,46,41,42,70,84,64,76,61,81,68,46,53,44,20,76,77,43,42,62,52,44,68,67,38,38,54,74,69,47,40,75,79,66,35,61,67,51,70,56,41,50,63,43,38,76,74,63,44,45,58,45,38,57,75,75,70,35,94,41,72,69,64,45,52,68,36,72,72,50,56,56,29,54,86,73,56,34,70,31,49,39,32,36,34,30,32,46,66,91,46,50,32,27,45,36,36,33,14,25,70,87,58,42,74,84,48,72,68,51,46,56,56,52,42,62,46,22,62,55,47,19,52,31,37,28,46,15,32,48,15,10,52,22,4,45,49,20,23,32,49,44,34,35,75,72,68,39,16,28,35,31,18,25,41,81,36,40,59,76,46,65,23,68,44,33,58,69,60,48,51,86,61,31,39,74,53,96,53,21,82,43,44,59,33,62,67,30,30,50,51,51,50,52,52,32,54,47,44,43,73,42,54,90,84,49,83,66,69,74,70,65,39,53,35,67,48,87,98,46,56,39,34,39,36,36,53,40,65,48,54,65,46,25,39,16,76,77,62,43,44,45,29,32,35,38,46,34,58,57,66,60,75,81,83,69,59,46,68,55,52,14,65,67,41,71,41,51,73,69,45,19,55,49,50,51,39,37,34,69,24,44,49,68,64,56,35,12,59,75,71,69,47,53,58,70,55,42,52,54,41,47,52,52,48,24,64,54,66,73,35,90,47,65,30,30,42,19,31,52,53,60,49,74,102,115,68,36,65,71,52,39,52,51,53,57,66,48,39,70,67,31,33,71,32,43,81,39,50,34,59,50,43,46,50,47,19,62,18,56,48,36,64,24,32,35,48,42,44,70,85,66,74,60,82,68,46,52,43,21,76,77,44,42,60,54,44,69,67,39,38,54,73,69,48,40,74,79,66,35,62,65,51,71,56,39,48,61,43,37,76,71,65,45,43,58,48,39,58,74,76,70,37,95,41,70,70,64,44,51,67,36,73,71,51,56,57,30,55,88,74,54,34,69,31,49,39,32,34,34,32,32,45,66,90,46,52,32,26,45,35,36,34,15,24,71,87,58,40,73,84,47,72,69,52,47,56,55,51,41,62,45,22,62,56,46,19,51,30,37,28,47,14,30,49,16,10,52,21,5,45,49,20,26,32,50,43,34,36,74,70,68,38,15,29,35,31,18,24,40,82,35,40,60,76,46,64,23,68,45,33,59,68,60,49,50,84,60,32,41,75,55,96,54,21,83,43,44,60,35,61,68,31,31,50,50,49,51,52,51,31,54,47,44,43,73,42,56,89,84,49,83,65,69,73,69,64,37,54,36,66,49,86,99,47,57,39,33,39,34,36,53,39,68,48,54,64,45,25,38,16,76,76,60,44,45,45,31,31,36,38,46,35,60,57,67,62,74,81,83,69,59,46,68,55,51,14,65,68,42,69,40,51,73,67,45,19,53,50,48,51,38,36,33,69,23,43,49,70,64,57,36,12,60,76,71,70,47,55,56,71,56,43,52,53,41,47,53,52,50,25,65,53,66,73,36,89,48,66,30,31,40,20,32,53,55,59,51,74,100

Organism: NCBI:txid2511166